Protein AF-0000000070938491 (afdb_homodimer)

Radius of gyration: 26.7 Å; Cα contacts (8 Å, |Δi|>4): 1325; chains: 2; bounding box: 56×104×69 Å

Organism: Ixodes scapularis (NCBI:txid6945)

Secondary structure (DSSP, 8-state):
---HHHHHHHHHHHHHHHHHHHHHHHH-HHHHHHHHHHHHHHHHHHHHHHHHHHHHHHT-PPP--SS-EEEEE-TTSHHHHHHHHHHHHHT-EEEEEESSTTSHHHHHHHHTTPEEEE--TT-HHHHHHHHHHHHHHHTT----EEEE-------B-GGGS-HHHHHHHHIIIIIIHHHHHHHHHHHHHHHT-EEEEE--HHHH-TTSSTTTBHHHHHHHHHHHHHHHHHHHHHGGGT-EEEEEE--S---TTT-HHHHHHHHHHHHHHS-HHHHHHH-HHHHHHHHHHHHHHHHHHS-GGGHHHHHHHHHHHHHHHHH-SS--SEEE--HHHHHHHHHHHHS-HHHHHHHHHHHHS-----------------GGGG-/---HHHHHHHHHHHHHHHHHHHHHHHH-HHHHHHHHHHHHHHHHHHHHHHHHHHHHHHT-PPP--SS-EEEEE-TTSHHHHHHHHHHHHHT-EEEEEESSTTSHHHHHHHHTTPEEEE--TT-HHHHHHHHHHHHHHHTT----EEEE-------S-GGGS-HHHHHHHHIIIIIIHHHHHHHHHHHHHHHT-EEEEE--HHHH-TTSSTTT-HHHHHHHHHHHHHHHHHHHHHGGGT-EEEEEE--S---TTT-HHHHHHHHHHHHHHS-HHHHHHH-HHHHHHHHHHHHHHHHHHS-GGGHHHHHHHHHHHHHHHHH-SS--SEEE--HHHHHHHHHHHHS-HHHHHHHHHHHHS-----------------GGGG-

pLDDT: mean 75.68, std 20.09, range [19.92, 98.62]

Sequence (758 aa):
MEDPGVARDRLLGLIVLTSLSFILMAVTPPLRFLLSLVSNLIFSLIVGFNIAELIDRKYRREVRIKDPTVFITGCDSGLGLHTARRLHEHGFEVYAGCLDPNSDGGAILKDLKVTVVPIDYLDEESIVQAYKTVTTHLGEKALWGIVANAGVTNYGEIEWMSHDELRWIINVNLSGTLRFVKEGIPHLRRSRGRLVIMSGVQGKHSLIFVHWAVAASTAAAGICSLADGVRRELFKWRVNVSTVEPMLYKTRITDPENVKIGVNEVINRMSPILKEEYGQVYLDTFKTIIPKRMQKYMHVNLNDVSKACTGKLTVYALTDPVPKARYRCGSSDLALCTLLELLPMELVDSFFVSLFQPRSKFKTTLSTITAPMSIKDTLMEDPGVARDRLLGLIVLTSLSFILMAVTPPLRFLLSLVSNLIFSLIVGFNIAELIDRKYRREVRIKDPTVFITGCDSGLGLHTARRLHEHGFEVYAGCLDPNSDGGAILKDLKVTVVPIDYLDEESIVQAYKTVTTHLGEKALWGIVANAGVTNYGEIEWMSHDELRWIINVNLSGTLRFVKEGIPHLRRSRGRLVIMSGVQGKHSLIFVHWAVAASTAAAGICSLADGVRRELFKWRVNVSTVEPMLYKTRITDPENVKIGVNEVINRMSPILKEEYGQVYLDTFKTIIPKRMQKYMHVNLNDVSKACTGKLTVYALTDPVPKARYRCGSSDLALCTLLELLPMELVDSFFVSLFQPRSKFKTTLSTITAPMSIKDTL

InterPro domains:
  IPR002347 Short-chain dehydrogenase/reductase SDR [PF00106] (69-257)
  IPR002347 Short-chain dehydrogenase/reductase SDR [PR00081] (69-86)
  IPR002347 Short-chain dehydrogenase/reductase SDR [PR00081] (141-152)
  IPR002347 Short-chain dehydrogenase/reductase SDR [PR00081] (187-203)
  IPR002347 Short-chain dehydrogenase/reductase SDR [PR00081] (237-254)
  IPR036291 NAD(P)-binding domain superfamily [SSF51735] (66-262)

Foldseek 3Di:
DPPPVVVVVVVVVVVVVVVVVVVVLVPPVVNVVVVVVVVVVVVCVVVVVVVVVVVCVVVFDWDDAPAQEEEEEDQLFWLLLLLQVLSVVVPHQYEYEDCDCPHPSNVVCVVVVHHYQYADLLDLVRLLVRVVVSCVVCPPHAHAEYEYDWADFFWADPVLDDPVVLCVRLSGLAVSSVSNVVSCLVRCLVRLHEYEYEAALLQPPCFDLVHTTVSNSVSRVNVLVVQVVVQVVCVVSNYHGAYEHQYLAPTCRLPLVNNLVRLVVSLVPGDPVVCVQQDPVQSVCLSPQSSVVSPVVRPVVCSVVRSVQSSVQVVCQRTGPDHDRYHYPDPVVVVVSVVLVVDDPVVSVVVNCVRRRDPPPRPPPPDPPDDPDDVVVVD/DPPPVVVVVVVVVVVVVVVVVVVVLVPPVVNVVVVVVVVVVVVCVVVVVVVVVVVCVVVFDWDDAPAQEEEEEDQLFWLLLLLQVLSVVVPHQYEYEDCDCPHPSNVVCVVVVHHYQYADLLDLVRLLVRVVVVCVVCPPHAHAEYEYDWADFFWADPVLDDPVVLCVRLSGLAVSSVSNVVSCLVRCLVRLHEYEYEAALLQPPCFDLVHTTVSNSPSRVNVLVVQVVVQVVCVVSNYHGAYEHQYLAPTCRLPLVNNLVRLVVSLVPGDPVVCVQQDPVQSVCLSPQSSVVSPVVRPVVCSVVRSVQSSVQVVCQRTGPDHDRYHYPDPVVVVVSVVLVVDDPVVSVVVNCVRRRDPPPRPPPPDPPDDPDDPVVVD

Solvent-accessible surface area (backbone atoms only — not comparable to full-atom values): 38116 Å² total; per-residue (Å²): 126,82,56,68,58,56,60,48,46,48,49,48,48,31,50,49,33,13,49,49,37,27,50,48,35,68,64,35,56,67,60,31,48,49,40,22,49,50,34,39,45,50,47,10,40,51,51,10,43,50,51,46,48,51,49,47,62,74,67,57,60,66,52,88,64,93,44,50,26,33,43,34,30,32,19,37,44,53,60,29,29,44,26,50,50,43,40,39,74,74,65,34,51,44,36,35,20,11,70,43,56,81,29,73,26,27,48,55,36,46,73,70,71,35,50,69,37,55,33,38,55,83,34,68,66,36,44,53,50,33,53,49,53,52,49,61,72,45,60,89,53,48,46,26,31,38,36,47,47,46,64,64,79,62,44,45,48,73,77,54,50,52,72,66,56,53,48,49,42,38,37,34,36,29,54,14,43,52,51,52,50,46,71,42,45,67,46,24,52,74,46,38,18,30,39,38,36,57,44,32,55,29,16,80,41,43,56,76,67,26,74,32,23,28,64,41,25,12,24,22,9,14,44,48,20,34,45,55,19,49,26,45,63,32,44,87,50,57,27,47,39,28,33,38,22,46,47,77,43,53,31,70,77,48,27,42,67,49,36,38,52,38,33,50,52,35,60,68,67,39,54,70,68,57,47,58,68,58,30,66,66,44,52,52,43,46,58,50,48,51,32,50,50,47,48,64,70,16,54,68,89,30,49,63,50,41,40,46,38,49,20,48,47,52,49,42,57,70,27,40,72,73,58,54,61,66,43,70,48,58,72,69,51,47,50,52,51,50,53,56,67,67,44,54,65,68,58,48,42,50,53,50,35,67,72,66,46,72,82,62,82,66,75,72,77,66,75,80,77,76,71,81,78,66,77,58,70,84,100,125,84,57,69,57,55,59,49,45,49,49,48,48,30,49,50,33,13,49,48,36,26,50,46,34,69,65,35,57,68,58,32,48,49,39,22,49,50,33,39,44,50,47,10,40,50,50,9,43,49,50,46,48,51,51,44,62,73,67,58,58,67,52,87,63,92,42,49,27,33,43,34,28,32,18,38,45,54,61,29,28,45,27,50,50,44,39,40,73,74,64,34,50,45,37,36,20,11,71,44,54,81,29,74,25,26,48,55,37,45,73,70,71,34,50,70,37,55,34,39,55,83,35,70,66,38,43,54,50,33,52,50,52,51,49,62,72,45,62,89,53,47,46,27,31,39,35,48,48,48,66,63,80,62,44,44,48,71,77,55,50,51,71,66,56,54,49,48,42,38,36,34,35,30,53,15,43,52,52,50,49,45,70,43,45,67,46,24,51,73,46,38,18,29,40,37,36,57,42,31,54,27,16,80,41,45,57,78,66,26,74,31,22,30,66,43,26,12,22,22,10,14,44,49,20,35,45,53,19,48,27,46,66,31,44,84,50,55,27,47,39,27,34,38,24,46,48,78,42,53,30,70,76,48,27,43,67,47,35,39,51,37,34,49,51,34,61,68,67,39,53,69,68,57,48,59,69,56,30,66,67,44,52,53,43,46,56,51,48,51,32,49,49,48,48,64,69,17,54,69,88,30,47,64,48,42,42,45,40,50,21,49,46,51,49,43,57,70,26,40,70,73,58,53,61,65,43,71,48,56,71,69,53,47,51,52,52,50,52,56,69,70,43,55,66,69,59,49,43,51,53,48,35,66,72,64,47,74,82,60,82,68,75,71,76,65,76,80,75,78,71,80,76,64,76,59,70,84,98

Structure (mmCIF, N/CA/C/O backbone):
data_AF-0000000070938491-model_v1
#
loop_
_entity.id
_entity.type
_entity.pdbx_description
1 polymer 'Dehydrogenase, putative'
#
loop_
_atom_site.group_PDB
_atom_site.id
_atom_site.type_symbol
_atom_site.label_atom_id
_atom_site.label_alt_id
_atom_site.label_comp_id
_atom_site.label_asym_id
_atom_site.label_entity_id
_atom_site.label_seq_id
_atom_site.pdbx_PDB_ins_code
_atom_site.Cartn_x
_atom_site.Cartn_y
_atom_site.Cartn_z
_atom_site.occupancy
_atom_site.B_iso_or_equiv
_atom_site.auth_seq_id
_atom_site.auth_comp_id
_atom_site.auth_asym_id
_atom_site.auth_atom_id
_atom_site.pdbx_PDB_model_num
ATOM 1 N N . MET A 1 1 ? -10.68 29.312 8.469 1 24.89 1 MET A N 1
ATOM 2 C CA . MET A 1 1 ? -11.594 28.969 7.383 1 24.89 1 MET A CA 1
ATOM 3 C C . MET A 1 1 ? -10.922 29.172 6.027 1 24.89 1 MET A C 1
ATOM 5 O O . MET A 1 1 ? -10.453 30.266 5.711 1 24.89 1 MET A O 1
ATOM 9 N N . GLU A 1 2 ? -10.359 28.172 5.578 1 34.56 2 GLU A N 1
ATOM 10 C CA . GLU A 1 2 ? -9.742 28.328 4.266 1 34.56 2 GLU A CA 1
ATOM 11 C C . GLU A 1 2 ? -10.734 28.906 3.254 1 34.56 2 GLU A C 1
ATOM 13 O O . GLU A 1 2 ? -11.867 28.422 3.15 1 34.56 2 GLU A O 1
ATOM 18 N N . ASP A 1 3 ? -10.617 30.062 2.9 1 34.84 3 ASP A N 1
ATOM 19 C CA . ASP A 1 3 ? -11.555 30.781 2.039 1 34.84 3 ASP A CA 1
ATOM 20 C C . ASP A 1 3 ? -11.828 29.984 0.76 1 34.84 3 ASP A C 1
ATOM 22 O O . ASP A 1 3 ? -10.898 29.609 0.049 1 34.84 3 ASP A O 1
ATOM 26 N N . PRO A 1 4 ? -12.961 29.312 0.688 1 44.81 4 PRO A N 1
ATOM 27 C CA . PRO A 1 4 ? -13.445 28.672 -0.538 1 44.81 4 PRO A CA 1
ATOM 28 C C . PRO A 1 4 ? -12.953 29.375 -1.802 1 44.81 4 PRO A C 1
ATOM 30 O O . PRO A 1 4 ? -12.859 28.75 -2.863 1 44.81 4 PRO A O 1
ATOM 33 N N . GLY A 1 5 ? -12.664 30.578 -1.603 1 42.5 5 GLY A N 1
ATOM 34 C CA . GLY A 1 5 ? -12.25 31.406 -2.717 1 42.5 5 GLY A CA 1
ATOM 35 C C . GLY A 1 5 ? -10.891 31.031 -3.277 1 42.5 5 GLY A C 1
ATOM 36 O O . GLY A 1 5 ? -10.695 31.016 -4.496 1 42.5 5 GLY A O 1
ATOM 37 N N . VAL A 1 6 ? -10.07 30.672 -2.371 1 48.69 6 VAL A N 1
ATOM 38 C CA . VAL A 1 6 ? -8.703 30.453 -2.818 1 48.69 6 VAL A CA 1
ATOM 39 C C . VAL A 1 6 ? -8.617 29.141 -3.604 1 48.69 6 VAL A C 1
ATOM 41 O O . VAL A 1 6 ? -7.953 29.078 -4.637 1 48.69 6 VAL A O 1
ATOM 44 N N . ALA A 1 7 ? -9.352 28.188 -3.08 1 49.03 7 ALA A N 1
ATOM 45 C CA . ALA A 1 7 ? -9.414 26.953 -3.838 1 49.03 7 ALA A CA 1
ATOM 46 C C . ALA A 1 7 ? -10.047 27.172 -5.207 1 49.03 7 ALA A C 1
ATOM 48 O O . ALA A 1 7 ? -9.578 26.625 -6.211 1 49.03 7 ALA A O 1
ATOM 49 N N . ARG A 1 8 ? -11.125 27.984 -5.152 1 49.41 8 ARG A N 1
ATOM 50 C CA . ARG A 1 8 ? -11.781 28.328 -6.41 1 49.41 8 ARG A CA 1
ATOM 51 C C . ARG A 1 8 ? -10.828 29.078 -7.336 1 49.41 8 ARG A C 1
ATOM 53 O O . ARG A 1 8 ? -10.781 28.797 -8.539 1 49.41 8 ARG A O 1
ATOM 60 N N . ASP A 1 9 ? -10.086 29.906 -6.742 1 52.28 9 ASP A N 1
ATOM 61 C CA . ASP A 1 9 ? -9.148 30.688 -7.555 1 52.28 9 ASP A CA 1
ATOM 62 C C . ASP A 1 9 ? -8.039 29.797 -8.109 1 52.28 9 ASP A C 1
ATOM 64 O O . ASP A 1 9 ? -7.617 29.969 -9.258 1 52.28 9 ASP A O 1
ATOM 68 N N . ARG A 1 10 ? -7.668 28.875 -7.387 1 54.34 10 ARG A N 1
ATOM 69 C CA . ARG A 1 10 ? -6.652 27.953 -7.867 1 54.34 10 ARG A CA 1
ATOM 70 C C . ARG A 1 10 ? -7.191 27.078 -8.992 1 54.34 10 ARG A C 1
ATOM 72 O O . ARG A 1 10 ? -6.5 26.844 -9.984 1 54.34 10 ARG A O 1
ATOM 79 N N . LEU A 1 11 ? -8.359 26.719 -8.688 1 52.44 11 LEU A N 1
ATOM 80 C CA . LEU A 1 11 ? -8.992 25.922 -9.734 1 52.44 11 LEU A CA 1
ATOM 81 C C . LEU A 1 11 ? -9.172 26.75 -11.008 1 52.44 11 LEU A C 1
ATOM 83 O O . LEU A 1 11 ? -8.93 26.25 -12.109 1 52.44 11 LEU A O 1
ATOM 87 N N . LEU A 1 12 ? -9.633 28 -10.75 1 54.03 12 LEU A N 1
ATOM 88 C CA . LEU A 1 12 ? -9.805 28.891 -11.891 1 54.03 12 LEU A CA 1
ATOM 89 C C . LEU A 1 12 ? -8.469 29.172 -12.57 1 54.03 12 LEU A C 1
ATOM 91 O O . LEU A 1 12 ? -8.391 29.203 -13.797 1 54.03 12 LEU A O 1
ATOM 95 N N . GLY A 1 13 ? -7.523 29.359 -11.742 1 54.12 13 GLY A N 1
ATOM 96 C CA . GLY A 1 13 ? -6.199 29.547 -12.305 1 54.12 13 GLY A CA 1
ATOM 97 C C . GLY A 1 13 ? -5.707 28.328 -13.07 1 54.12 13 GLY A C 1
ATOM 98 O O . GLY A 1 13 ? -5.137 28.453 -14.156 1 54.12 13 GLY A O 1
ATOM 99 N N . LEU A 1 14 ? -6.066 27.266 -12.555 1 56.78 14 LEU A N 1
ATOM 100 C CA . LEU A 1 14 ? -5.699 26.031 -13.227 1 56.78 14 LEU A CA 1
ATOM 101 C C . LEU A 1 14 ? -6.434 25.891 -14.555 1 56.78 14 LEU A C 1
ATOM 103 O O . LEU A 1 14 ? -5.84 25.484 -15.555 1 56.78 14 LEU A O 1
ATOM 107 N N . ILE A 1 15 ? -7.652 26.25 -14.469 1 55.62 15 ILE A N 1
ATOM 108 C CA . ILE A 1 15 ? -8.453 26.172 -15.68 1 55.62 15 ILE A CA 1
ATOM 109 C C . ILE A 1 15 ? -7.906 27.156 -16.719 1 55.62 15 ILE A C 1
ATOM 111 O O . ILE A 1 15 ? -7.781 26.812 -17.906 1 55.62 15 ILE A O 1
ATOM 115 N N . VAL A 1 16 ? -7.574 28.281 -16.266 1 55.81 16 VAL A N 1
ATOM 116 C CA . VAL A 1 16 ? -7.074 29.312 -17.188 1 55.81 16 VAL A CA 1
ATOM 117 C C . VAL A 1 16 ? -5.727 28.875 -17.766 1 55.81 16 VAL A C 1
ATOM 119 O O . VAL A 1 16 ? -5.5 28.953 -18.969 1 55.81 16 VAL A O 1
ATOM 122 N N . LEU A 1 17 ? -4.988 28.406 -16.953 1 56.56 17 LEU A N 1
ATOM 123 C CA . LEU A 1 17 ? -3.662 28.016 -17.422 1 56.56 17 LEU A CA 1
ATOM 124 C C . LEU A 1 17 ? -3.752 26.812 -18.344 1 56.56 17 LEU A C 1
ATOM 126 O O . LEU A 1 17 ? -3.027 26.719 -19.328 1 56.56 17 LEU A O 1
ATOM 130 N N . THR A 1 18 ? -4.609 26 -17.969 1 56.28 18 THR A N 1
ATOM 131 C CA . THR A 1 18 ? -4.809 24.844 -18.844 1 56.28 18 THR A CA 1
ATOM 132 C C . THR A 1 18 ? -5.367 25.281 -20.188 1 56.28 18 THR A C 1
ATOM 134 O O . THR A 1 18 ? -4.969 24.75 -21.234 1 56.28 18 THR A O 1
ATOM 137 N N . SER A 1 19 ? -6.27 26.125 -20.062 1 55.09 19 SER A N 1
ATOM 138 C CA . SER A 1 19 ? -6.84 26.625 -21.312 1 55.09 19 SER A CA 1
ATOM 139 C C . SER A 1 19 ? -5.789 27.328 -22.156 1 55.09 19 SER A C 1
ATOM 141 O O . SER A 1 19 ? -5.73 27.141 -23.375 1 55.09 19 SER A O 1
ATOM 143 N N . LEU A 1 20 ? -5.027 28.047 -21.531 1 55.59 20 LEU A N 1
ATOM 144 C CA . LEU A 1 20 ? -3.975 28.75 -22.266 1 55.59 20 LEU A CA 1
ATOM 145 C C . LEU A 1 20 ? -2.977 27.766 -22.859 1 55.59 20 LEU A C 1
ATOM 147 O O . LEU A 1 20 ? -2.539 27.938 -24 1 55.59 20 LEU A O 1
ATOM 151 N N . SER A 1 21 ? -2.617 26.922 -22.094 1 57.38 21 SER A N 1
ATOM 152 C CA . SER A 1 21 ? -1.689 25.922 -22.594 1 57.38 21 SER A CA 1
ATOM 153 C C . SER A 1 21 ? -2.293 25.156 -23.766 1 57.38 21 SER A C 1
ATOM 155 O O . SER A 1 21 ? -1.597 24.844 -24.734 1 57.38 21 SER A O 1
ATOM 157 N N . PHE A 1 22 ? -3.537 24.891 -23.625 1 56 22 PHE A N 1
ATOM 158 C CA . PHE A 1 22 ? -4.219 24.188 -24.719 1 56 22 PHE A CA 1
ATOM 159 C C . PHE A 1 22 ? -4.223 25.047 -25.984 1 56 22 PHE A C 1
ATOM 161 O O . PHE A 1 22 ? -3.961 24.531 -27.062 1 56 22 PHE A O 1
ATOM 168 N N . ILE A 1 23 ? -4.562 26.188 -25.766 1 51.56 23 ILE A N 1
ATOM 169 C CA . ILE A 1 23 ? -4.59 27.094 -26.906 1 51.56 23 ILE A CA 1
ATOM 170 C C . ILE A 1 23 ? -3.197 27.203 -27.516 1 51.56 23 ILE A C 1
ATOM 172 O O . ILE A 1 23 ? -3.045 27.172 -28.734 1 51.56 23 ILE A O 1
ATOM 176 N N . LEU A 1 24 ? -2.258 27.281 -26.688 1 53.53 24 LEU A N 1
ATOM 177 C CA . LEU A 1 24 ? -0.891 27.375 -27.188 1 53.53 24 LEU A CA 1
ATOM 178 C C . LEU A 1 24 ? -0.498 26.125 -27.953 1 53.53 24 LEU A C 1
ATOM 180 O O . LEU A 1 24 ? 0.135 26.203 -29 1 53.53 24 LEU A O 1
ATOM 184 N N . MET A 1 25 ? -0.847 25.094 -27.406 1 56.53 25 MET A N 1
ATOM 185 C CA . MET A 1 25 ? -0.521 23.844 -28.062 1 56.53 25 MET A CA 1
ATOM 186 C C . MET A 1 25 ? -1.304 23.703 -29.375 1 56.53 25 MET A C 1
ATOM 188 O O . MET A 1 25 ? -0.808 23.125 -30.344 1 56.53 25 MET A O 1
ATOM 192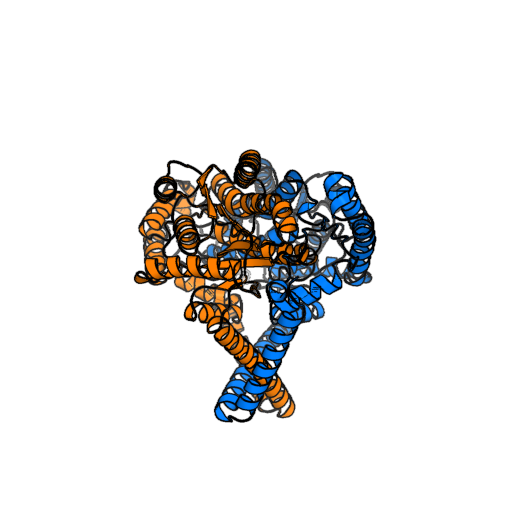 N N . ALA A 1 26 ? -2.477 24.172 -29.25 1 51.66 26 ALA A N 1
ATOM 193 C CA . ALA A 1 26 ? -3.299 24.125 -30.453 1 51.66 26 ALA A CA 1
ATOM 194 C C . ALA A 1 26 ? -2.738 25.047 -31.531 1 51.66 26 ALA A C 1
ATOM 196 O O . ALA A 1 26 ? -2.926 24.812 -32.719 1 51.66 26 ALA A O 1
ATOM 197 N N . VAL A 1 27 ? -2.111 26.031 -30.984 1 51.44 27 VAL A N 1
ATOM 198 C CA . VAL A 1 27 ? -1.657 27.016 -31.969 1 51.44 27 VAL A CA 1
ATOM 199 C C . VAL A 1 27 ? -0.232 26.688 -32.406 1 51.44 27 VAL A C 1
ATOM 201 O O . VAL A 1 27 ? 0.192 27.078 -33.5 1 51.44 27 VAL A O 1
ATOM 204 N N . THR A 1 28 ? 0.441 26.016 -31.469 1 51.22 28 THR A N 1
ATOM 205 C CA . THR A 1 28 ? 1.787 25.703 -31.922 1 51.22 28 THR A CA 1
ATOM 206 C C . THR A 1 28 ? 1.815 24.344 -32.625 1 51.22 28 THR A C 1
ATOM 208 O O . THR A 1 28 ? 1.561 23.312 -32 1 51.22 28 THR A O 1
ATOM 211 N N . PRO A 1 29 ? 1.86 24.359 -33.906 1 52.41 29 PRO A N 1
ATOM 212 C CA . PRO A 1 29 ? 1.712 23.156 -34.75 1 52.41 29 PRO A CA 1
ATOM 213 C C . PRO A 1 29 ? 2.717 22.062 -34.375 1 52.41 29 PRO A C 1
ATOM 215 O O . PRO A 1 29 ? 2.35 20.891 -34.281 1 52.41 29 PRO A O 1
ATOM 218 N N . PRO A 1 30 ? 3.965 22.438 -34.156 1 49.97 30 PRO A N 1
ATOM 219 C CA . PRO A 1 30 ? 4.875 21.312 -33.969 1 49.97 30 PRO A CA 1
ATOM 220 C C . PRO A 1 30 ? 4.645 20.562 -32.656 1 49.97 30 PRO A C 1
ATOM 222 O O . PRO A 1 30 ? 4.691 19.344 -32.625 1 49.97 30 PRO A O 1
ATOM 225 N N . LEU A 1 31 ? 4.367 21.328 -31.703 1 56.41 31 LEU A N 1
ATOM 226 C CA . LEU A 1 31 ? 4.168 20.672 -30.406 1 56.41 31 LEU A CA 1
ATOM 227 C C . LEU A 1 31 ? 2.854 19.891 -30.391 1 56.41 31 LEU A C 1
ATOM 229 O O . LEU A 1 31 ? 2.775 18.812 -29.812 1 56.41 31 LEU A O 1
ATOM 233 N N . ARG A 1 32 ? 1.956 20.547 -31.109 1 54.59 32 ARG A N 1
ATOM 234 C CA . ARG A 1 32 ? 0.671 19.875 -31.234 1 54.59 32 ARG A CA 1
ATOM 235 C C . ARG A 1 32 ? 0.814 18.562 -32 1 54.59 32 ARG A C 1
ATOM 237 O O . ARG A 1 32 ? 0.209 17.547 -31.641 1 54.59 32 ARG A O 1
ATOM 244 N N . PHE A 1 33 ? 1.568 18.75 -33.062 1 55.47 33 PHE A N 1
ATOM 245 C CA . PHE A 1 33 ? 1.789 17.562 -33.875 1 55.47 33 PHE A CA 1
ATOM 246 C C . PHE A 1 33 ? 2.492 16.469 -33.062 1 55.47 33 PHE A C 1
ATOM 248 O O . PHE A 1 33 ? 2.104 15.305 -33.094 1 55.47 33 PHE A O 1
ATOM 255 N N . LEU A 1 34 ? 3.443 16.891 -32.312 1 57.38 34 LEU A N 1
ATOM 256 C CA . LEU A 1 34 ? 4.207 15.93 -31.531 1 57.38 34 LEU A CA 1
ATOM 257 C C . LEU A 1 34 ? 3.338 15.305 -30.453 1 57.38 34 LEU A C 1
ATOM 259 O O . LEU A 1 34 ? 3.396 14.094 -30.219 1 57.38 34 LEU A O 1
ATOM 263 N N . LEU A 1 35 ? 2.58 16.188 -29.906 1 60 35 LEU A N 1
ATOM 264 C CA . LEU A 1 35 ? 1.714 15.688 -28.844 1 60 35 LEU A CA 1
ATOM 265 C C . LEU A 1 35 ? 0.646 14.758 -29.406 1 60 35 LEU A C 1
ATOM 267 O O . LEU A 1 35 ? 0.309 13.742 -28.797 1 60 35 LEU A O 1
ATOM 271 N N . SER A 1 36 ? 0.177 15.227 -30.547 1 59.94 36 SER A N 1
ATOM 272 C CA . SER A 1 36 ? -0.823 14.391 -31.203 1 59.94 36 SER A CA 1
ATOM 273 C C . SER A 1 36 ? -0.233 13.039 -31.609 1 59.94 36 SER A C 1
ATOM 275 O O . SER A 1 36 ? -0.883 12 -31.469 1 59.94 36 SER A O 1
ATOM 277 N N . LEU A 1 37 ? 0.946 13.133 -32.094 1 58.69 37 LEU A N 1
ATOM 278 C CA . LEU A 1 37 ? 1.6 11.891 -32.5 1 58.69 37 LEU A CA 1
ATOM 279 C C . LEU A 1 37 ? 1.826 10.977 -31.297 1 58.69 37 LEU A C 1
ATOM 281 O O . LEU A 1 37 ? 1.569 9.773 -31.375 1 58.69 37 LEU A O 1
ATOM 285 N N . VAL A 1 38 ? 2.326 11.602 -30.234 1 60.69 38 VAL A N 1
ATOM 286 C CA . VAL A 1 38 ? 2.623 10.82 -29.047 1 60.69 38 VAL A CA 1
ATOM 287 C C . VAL A 1 38 ? 1.33 10.266 -28.453 1 60.69 38 VAL A C 1
ATOM 289 O O . VAL A 1 38 ? 1.274 9.102 -28.047 1 60.69 38 VAL A O 1
ATOM 292 N N . SER A 1 39 ? 0.396 11.125 -28.516 1 60.06 39 SER A N 1
ATOM 293 C CA . SER A 1 39 ? -0.881 10.688 -27.969 1 60.06 39 SER A CA 1
ATOM 294 C C . SER A 1 39 ? -1.495 9.578 -28.812 1 60.06 39 SER A C 1
ATOM 296 O O . SER A 1 39 ? -2.057 8.617 -28.281 1 60.06 39 SER A O 1
ATOM 298 N N . ASN A 1 40 ? -1.404 9.734 -30.078 1 58.69 40 ASN A N 1
ATOM 299 C CA . ASN A 1 40 ? -1.914 8.688 -30.953 1 58.69 40 ASN A CA 1
ATOM 300 C C . ASN A 1 40 ? -1.141 7.383 -30.781 1 58.69 40 ASN A C 1
ATOM 302 O O . ASN A 1 40 ? -1.722 6.297 -30.844 1 58.69 40 ASN A O 1
ATOM 306 N N . LEU A 1 41 ? 0.088 7.605 -30.547 1 57.81 41 LEU A N 1
ATOM 307 C CA . LEU A 1 41 ? 0.914 6.422 -30.344 1 57.81 41 LEU A CA 1
ATOM 308 C C . LEU A 1 41 ? 0.538 5.723 -29.031 1 57.81 41 LEU A C 1
ATOM 310 O O . LEU A 1 41 ? 0.401 4.496 -29 1 57.81 41 LEU A O 1
ATOM 314 N N . ILE A 1 42 ? 0.391 6.559 -28.062 1 59.16 42 ILE A N 1
ATOM 315 C CA . ILE A 1 42 ? 0.027 5.996 -26.766 1 59.16 42 ILE A CA 1
ATOM 316 C C . ILE A 1 42 ? -1.34 5.32 -26.875 1 59.16 42 ILE A C 1
ATOM 318 O O . ILE A 1 42 ? -1.526 4.211 -26.375 1 59.16 42 ILE A O 1
ATOM 322 N N . PHE A 1 43 ? -2.172 6 -27.484 1 57.25 43 PHE A N 1
ATOM 323 C CA . PHE A 1 43 ? -3.51 5.441 -27.641 1 57.25 43 PHE A CA 1
ATOM 324 C C . PHE A 1 43 ? -3.467 4.156 -28.453 1 57.25 43 PHE A C 1
ATOM 326 O O . PHE A 1 43 ? -4.148 3.182 -28.125 1 57.25 43 PHE A O 1
ATOM 333 N N . SER A 1 44 ? -2.752 4.262 -29.516 1 58.75 44 SER A N 1
ATOM 334 C CA . SER A 1 44 ? -2.621 3.064 -30.328 1 58.75 44 SER A CA 1
ATOM 335 C C . SER A 1 44 ? -2.016 1.91 -29.547 1 58.75 44 SER A C 1
ATOM 337 O O . SER A 1 44 ? -2.408 0.754 -29.719 1 58.75 44 SER A O 1
ATOM 339 N N . LEU A 1 45 ? -1.123 2.242 -28.656 1 57.19 45 LEU A N 1
ATOM 340 C CA . LEU A 1 45 ? -0.505 1.222 -27.812 1 57.19 45 LEU A CA 1
ATOM 341 C C . LEU A 1 45 ? -1.518 0.637 -26.844 1 57.19 45 LEU A C 1
ATOM 343 O O . LEU A 1 45 ? -1.562 -0.579 -26.641 1 57.19 45 LEU A O 1
ATOM 347 N N . ILE A 1 46 ? -2.258 1.519 -26.391 1 56.44 46 ILE A N 1
ATOM 348 C CA . ILE A 1 46 ? -3.266 1.07 -25.438 1 56.44 46 ILE A CA 1
ATOM 349 C C . ILE A 1 46 ? -4.293 0.191 -26.141 1 56.44 46 ILE A C 1
ATOM 351 O O . ILE A 1 46 ? -4.641 -0.887 -25.656 1 56.44 46 ILE A O 1
ATOM 355 N N . VAL A 1 47 ? -4.754 0.681 -27.234 1 55.38 47 VAL A N 1
ATOM 356 C CA . VAL A 1 47 ? -5.75 -0.069 -27.984 1 55.38 47 VAL A CA 1
ATOM 357 C C . VAL A 1 47 ? -5.152 -1.392 -28.469 1 55.38 47 VAL A C 1
ATOM 359 O O . VAL A 1 47 ? -5.801 -2.438 -28.375 1 55.38 47 VAL A O 1
ATOM 362 N N . GLY A 1 48 ? -3.996 -1.34 -29 1 55 48 GLY A N 1
ATOM 363 C CA . GLY A 1 48 ? -3.336 -2.559 -29.438 1 55 48 GLY A CA 1
ATOM 364 C C . GLY A 1 48 ? -3.168 -3.582 -28.328 1 55 48 GLY A C 1
ATOM 365 O O . GLY A 1 48 ? -3.404 -4.773 -28.547 1 55 48 GLY A O 1
ATOM 366 N N . PHE A 1 49 ? -2.785 -3.088 -27.188 1 57.84 49 PHE A N 1
ATOM 367 C CA . PHE A 1 49 ? -2.609 -3.979 -26.047 1 57.84 49 PHE A CA 1
ATOM 368 C C . PHE A 1 49 ? -3.936 -4.609 -25.641 1 57.84 49 PHE A C 1
ATOM 370 O O . PHE A 1 49 ? -3.996 -5.805 -25.344 1 57.84 49 PHE A O 1
ATOM 377 N N . ASN A 1 50 ? -4.895 -3.791 -25.656 1 54.69 50 ASN A N 1
ATOM 378 C CA . ASN A 1 50 ? -6.199 -4.305 -25.266 1 54.69 50 ASN A CA 1
ATOM 379 C C . ASN A 1 50 ? -6.75 -5.297 -26.281 1 54.69 50 ASN A C 1
ATOM 381 O O . ASN A 1 50 ? -7.348 -6.309 -25.922 1 54.69 50 ASN A O 1
ATOM 385 N N . ILE A 1 51 ? -6.582 -4.945 -27.5 1 57.06 51 ILE A N 1
ATOM 386 C CA . ILE A 1 51 ? -7.023 -5.871 -28.547 1 57.06 51 ILE A CA 1
ATOM 387 C C . ILE A 1 51 ? -6.238 -7.176 -28.438 1 57.06 51 ILE A C 1
ATOM 389 O O . ILE A 1 51 ? -6.809 -8.266 -28.562 1 57.06 51 ILE A O 1
ATOM 393 N N . ALA A 1 52 ? -4.988 -7.094 -28.219 1 58.75 52 ALA A N 1
ATOM 394 C CA . ALA A 1 52 ? -4.16 -8.289 -28.047 1 58.75 52 ALA A CA 1
ATOM 395 C C . ALA A 1 52 ? -4.641 -9.117 -26.859 1 58.75 52 ALA A C 1
ATOM 397 O O . ALA A 1 52 ? -4.676 -10.352 -26.938 1 58.75 52 ALA A O 1
ATOM 398 N N . GLU A 1 53 ? -4.965 -8.43 -25.906 1 59.84 53 GLU A N 1
ATOM 399 C CA . GLU A 1 53 ? -5.488 -9.109 -24.734 1 59.84 53 GLU A CA 1
ATOM 400 C C . GLU A 1 53 ? -6.801 -9.82 -25.031 1 59.84 53 GLU A C 1
ATOM 402 O O . GLU A 1 53 ? -7.039 -10.938 -24.562 1 59.84 53 GLU A O 1
ATOM 407 N N . LEU A 1 54 ? -7.602 -9.086 -25.719 1 58.25 54 LEU A N 1
ATOM 408 C CA . LEU A 1 54 ? -8.891 -9.656 -26.094 1 58.25 54 LEU A CA 1
ATOM 409 C C . LEU A 1 54 ? -8.711 -10.891 -26.969 1 58.25 54 LEU A C 1
ATOM 411 O O . LEU A 1 54 ? -9.414 -11.891 -26.797 1 58.25 54 LEU A O 1
ATOM 415 N N . ILE A 1 55 ? -7.848 -10.805 -27.844 1 58.69 55 ILE A N 1
ATOM 416 C CA . ILE A 1 55 ? -7.582 -11.93 -28.734 1 58.69 55 ILE A CA 1
ATOM 417 C C . ILE A 1 55 ? -7.004 -13.094 -27.938 1 58.69 55 ILE A C 1
ATOM 419 O O . ILE A 1 55 ? -7.375 -14.25 -28.156 1 58.69 55 ILE A O 1
ATOM 423 N N . ASP A 1 56 ? -6.121 -12.766 -27.062 1 60.34 56 ASP A N 1
ATOM 424 C CA . ASP A 1 56 ? -5.52 -13.789 -26.219 1 60.34 56 ASP A CA 1
ATOM 425 C C . ASP A 1 56 ? -6.578 -14.492 -25.359 1 60.34 56 ASP A C 1
ATOM 427 O O . ASP A 1 56 ? -6.512 -15.711 -25.156 1 60.34 56 ASP A O 1
ATOM 431 N N . ARG A 1 57 ? -7.449 -13.719 -24.953 1 60.72 57 ARG A N 1
ATOM 432 C CA . ARG A 1 57 ? -8.516 -14.281 -24.125 1 60.72 57 ARG A CA 1
ATOM 433 C C . ARG A 1 57 ? -9.398 -15.219 -24.938 1 60.72 57 ARG A C 1
ATOM 435 O O . ARG A 1 57 ? -9.844 -16.25 -24.438 1 60.72 57 ARG A O 1
ATOM 442 N N . LYS A 1 58 ? -9.703 -14.766 -26.156 1 58.41 58 LYS A N 1
ATOM 443 C CA . LYS A 1 58 ? -10.594 -15.562 -27 1 58.41 58 LYS A CA 1
ATOM 444 C C . LYS A 1 58 ? -9.914 -16.844 -27.453 1 58.41 58 LYS A C 1
ATOM 446 O O . LYS A 1 58 ? -10.555 -17.906 -27.516 1 58.41 58 LYS A O 1
ATOM 451 N N . TYR A 1 59 ? -8.68 -16.797 -27.75 1 60.44 59 TYR A N 1
ATOM 452 C CA . TYR A 1 59 ? -7.977 -17.969 -28.25 1 60.44 59 TYR A CA 1
ATOM 453 C C . TYR A 1 59 ? -7.055 -18.547 -27.172 1 60.44 59 TYR A C 1
ATOM 455 O O . TYR A 1 59 ? -5.984 -19.078 -27.484 1 60.44 59 TYR A O 1
ATOM 463 N N . ARG A 1 60 ? -7.551 -18.453 -26 1 65.12 60 ARG A N 1
ATOM 464 C CA . ARG A 1 60 ? -6.762 -18.812 -24.828 1 65.12 60 ARG A CA 1
ATOM 465 C C . ARG A 1 60 ? -6.527 -20.312 -24.766 1 65.12 60 ARG A C 1
ATOM 467 O O . ARG A 1 60 ? -7.461 -21.094 -24.922 1 65.12 60 ARG A O 1
ATOM 474 N N . ARG A 1 61 ? -5.316 -20.672 -24.891 1 71.56 61 ARG A N 1
ATOM 475 C CA . ARG A 1 61 ? -4.953 -22.047 -24.578 1 71.56 61 ARG A CA 1
ATOM 476 C C . ARG A 1 61 ? -4.328 -22.172 -23.203 1 71.56 61 ARG A C 1
ATOM 478 O O . ARG A 1 61 ? -3.465 -21.359 -22.828 1 71.56 61 ARG A O 1
ATOM 485 N N . GLU A 1 62 ? -4.93 -22.969 -22.359 1 82.5 62 GLU A N 1
ATOM 486 C CA . GLU A 1 62 ? -4.441 -23.156 -21 1 82.5 62 GLU A CA 1
ATOM 487 C C . GLU A 1 62 ? -3.133 -23.938 -20.984 1 82.5 62 GLU A C 1
ATOM 489 O O . GLU A 1 62 ? -2.887 -24.766 -21.875 1 82.5 62 GLU A O 1
ATOM 494 N N . VAL A 1 63 ? -2.277 -23.562 -20.109 1 84.81 63 VAL A N 1
ATOM 495 C CA . VAL A 1 63 ? -1.029 -24.297 -19.938 1 84.81 63 VAL A CA 1
ATOM 496 C C . VAL A 1 63 ? -1.326 -25.703 -19.438 1 84.81 63 VAL A C 1
ATOM 498 O O . VAL A 1 63 ? -2.277 -25.906 -18.672 1 84.81 63 VAL A O 1
ATOM 501 N N . ARG A 1 64 ? -0.577 -26.625 -19.953 1 84.75 64 ARG A N 1
ATOM 502 C CA . ARG A 1 64 ? -0.688 -27.984 -19.453 1 84.75 64 ARG A CA 1
ATOM 503 C C . ARG A 1 64 ? 0.028 -28.141 -18.109 1 84.75 64 ARG A C 1
ATOM 505 O O . ARG A 1 64 ? 1.247 -27.984 -18.031 1 84.75 64 ARG A O 1
ATOM 512 N N . ILE A 1 65 ? -0.691 -28.406 -17.094 1 89.88 65 ILE A N 1
ATOM 513 C CA . ILE A 1 65 ? -0.15 -28.516 -15.75 1 89.88 65 ILE A CA 1
ATOM 514 C C . ILE A 1 65 ? 0.002 -29.984 -15.375 1 89.88 65 ILE A C 1
ATOM 516 O O . ILE A 1 65 ? -0.958 -30.766 -15.453 1 89.88 65 ILE A O 1
ATOM 520 N N . LYS A 1 66 ? 1.198 -30.375 -15.016 1 87.25 66 LYS A N 1
ATOM 521 C CA . LYS A 1 66 ? 1.443 -31.75 -14.617 1 87.25 66 LYS A CA 1
ATOM 522 C C . LYS A 1 66 ? 0.612 -32.125 -13.391 1 87.25 66 LYS A C 1
ATOM 524 O O . LYS A 1 66 ? -0.14 -33.094 -13.422 1 87.25 66 LYS A O 1
ATOM 529 N N . ASP A 1 67 ? 0.805 -31.312 -12.352 1 90.5 67 ASP A N 1
ATOM 530 C CA . ASP A 1 67 ? 0.05 -31.484 -11.117 1 90.5 67 ASP A CA 1
ATOM 531 C C . ASP A 1 67 ? -0.792 -30.25 -10.812 1 90.5 67 ASP A C 1
ATOM 533 O O . ASP A 1 67 ? -0.301 -29.281 -10.219 1 90.5 67 ASP A O 1
ATOM 537 N N . PRO A 1 68 ? -2.014 -30.297 -11.234 1 94.44 68 PRO A N 1
ATOM 538 C CA . PRO A 1 68 ? -2.859 -29.125 -11 1 94.44 68 PRO A CA 1
ATOM 539 C C . PRO A 1 68 ? -3.328 -29 -9.555 1 94.44 68 PRO A C 1
ATOM 541 O O . PRO A 1 68 ? -4.516 -29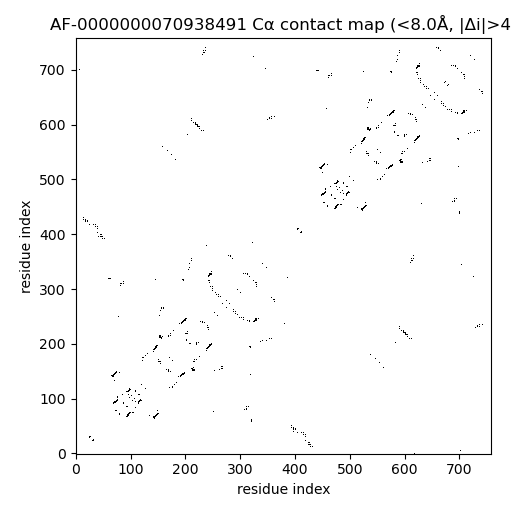.188 -9.273 1 94.44 68 PRO A O 1
ATOM 544 N N . THR A 1 69 ? -2.439 -28.719 -8.672 1 97.75 69 THR A N 1
ATOM 545 C CA . THR A 1 69 ? -2.68 -28.594 -7.238 1 97.75 69 THR A CA 1
ATOM 546 C C . THR A 1 69 ? -2.637 -27.125 -6.816 1 97.75 69 THR A C 1
ATOM 548 O O . THR A 1 69 ? -1.773 -26.359 -7.262 1 97.75 69 THR A O 1
ATOM 551 N N . VAL A 1 70 ? -3.645 -26.734 -6.023 1 98.31 70 VAL A N 1
ATOM 552 C CA . VAL A 1 70 ? -3.713 -25.344 -5.602 1 98.31 70 VAL A CA 1
ATOM 553 C C . VAL A 1 70 ? -4.027 -25.266 -4.109 1 98.31 70 VAL A C 1
ATOM 555 O O . VAL A 1 70 ? -4.867 -26.016 -3.607 1 98.31 70 VAL A O 1
ATOM 558 N N . PHE A 1 71 ? -3.316 -24.453 -3.357 1 98.62 71 PHE A N 1
ATOM 559 C CA . PHE A 1 71 ? -3.598 -24.125 -1.965 1 98.62 71 PHE A CA 1
ATOM 560 C C . PHE A 1 71 ? -4.16 -22.719 -1.844 1 98.62 71 PHE A C 1
ATOM 562 O O . PHE A 1 71 ? -3.469 -21.734 -2.127 1 98.62 71 PHE A O 1
ATOM 569 N N . ILE A 1 72 ? -5.422 -22.594 -1.48 1 98.25 72 ILE A N 1
ATOM 570 C CA . ILE A 1 72 ? -6.102 -21.312 -1.373 1 98.25 72 ILE A CA 1
ATOM 571 C C . ILE A 1 72 ? -6.543 -21.078 0.07 1 98.25 72 ILE A C 1
ATOM 573 O O . ILE A 1 72 ? -6.988 -22.016 0.745 1 98.25 72 ILE A O 1
ATOM 577 N N . THR A 1 73 ? -6.438 -19.844 0.551 1 97.75 73 THR A N 1
ATOM 578 C CA . THR A 1 73 ? -6.836 -19.531 1.918 1 97.75 73 THR A CA 1
ATOM 579 C C . THR A 1 73 ? -8.078 -18.641 1.926 1 97.75 73 THR A C 1
ATOM 581 O O . THR A 1 73 ? -8.453 -18.078 0.894 1 97.75 73 THR A O 1
ATOM 584 N N . GLY A 1 74 ? -8.703 -18.531 3.141 1 94.44 74 GLY A N 1
ATOM 585 C CA . GLY A 1 74 ? -9.883 -17.703 3.301 1 94.44 74 GLY A CA 1
ATOM 586 C C . GLY A 1 74 ? -11.133 -18.328 2.711 1 94.44 74 GLY A C 1
ATOM 587 O O . GLY A 1 74 ? -11.953 -17.625 2.105 1 94.44 74 GLY A O 1
ATOM 588 N N . CYS A 1 75 ? -11.281 -19.547 2.844 1 94.62 75 CYS A N 1
ATOM 589 C CA . CYS A 1 75 ? -12.375 -20.25 2.17 1 94.62 75 CYS A CA 1
ATOM 590 C C . CYS A 1 75 ? -13.555 -20.453 3.113 1 94.62 75 CYS A C 1
ATOM 592 O O . CYS A 1 75 ? -14.453 -21.25 2.82 1 94.62 75 CYS A O 1
ATOM 594 N N . ASP A 1 76 ? -13.555 -19.766 4.227 1 91 76 ASP A N 1
ATOM 595 C CA . ASP A 1 76 ? -14.633 -19.891 5.199 1 91 76 ASP A CA 1
ATOM 596 C C . ASP A 1 76 ? -15.961 -19.391 4.617 1 91 76 ASP A C 1
ATOM 598 O O . ASP A 1 76 ? -17.031 -19.859 5.02 1 91 76 ASP A O 1
ATOM 602 N N . SER A 1 77 ? -15.852 -18.406 3.803 1 83.88 77 SER A N 1
ATOM 603 C CA . SER A 1 77 ? -17.031 -17.797 3.184 1 83.88 77 SER A CA 1
ATOM 604 C C . SER A 1 77 ? -16.641 -16.922 2.004 1 83.88 77 SER A C 1
ATOM 606 O O . SER A 1 77 ? -15.484 -16.906 1.577 1 83.88 77 SER A O 1
ATOM 608 N N . GLY A 1 78 ? -17.609 -16.453 1.337 1 80.06 78 GLY A N 1
ATOM 609 C CA . GLY A 1 78 ? -17.438 -15.344 0.418 1 80.06 78 GLY A CA 1
ATOM 610 C C . GLY A 1 78 ? -16.688 -15.727 -0.848 1 80.06 78 GLY A C 1
ATOM 611 O O . GLY A 1 78 ? -17 -16.734 -1.475 1 80.06 78 GLY A O 1
ATOM 612 N N . LEU A 1 79 ? -15.773 -14.891 -1.149 1 81.31 79 LEU A N 1
ATOM 613 C CA . LEU A 1 79 ? -15.031 -15 -2.402 1 81.31 79 LEU A CA 1
ATOM 614 C C . LEU A 1 79 ? -14.117 -16.219 -2.383 1 81.31 79 LEU A C 1
ATOM 616 O O . LEU A 1 79 ? -13.969 -16.906 -3.396 1 81.31 79 LEU A O 1
ATOM 620 N N . GLY A 1 80 ? -13.531 -16.469 -1.25 1 89.81 80 GLY A N 1
ATOM 621 C CA . GLY A 1 80 ? -12.633 -17.609 -1.14 1 89.81 80 GLY A CA 1
ATOM 622 C C . GLY A 1 80 ? -13.328 -18.938 -1.354 1 89.81 80 GLY A C 1
ATOM 623 O O . GLY A 1 80 ? -12.805 -19.812 -2.045 1 89.81 80 GLY A O 1
ATOM 624 N N . LEU A 1 81 ? -14.469 -19.047 -0.715 1 91.31 81 LEU A N 1
ATOM 625 C CA . LEU A 1 81 ? -15.25 -20.266 -0.877 1 91.31 81 LEU A CA 1
ATOM 626 C C . LEU A 1 81 ? -15.641 -20.469 -2.338 1 91.31 81 LEU A C 1
ATOM 628 O O . LEU A 1 81 ? -15.461 -21.547 -2.887 1 91.31 81 LEU A O 1
ATOM 632 N N . HIS A 1 82 ? -16.109 -19.453 -2.932 1 89 82 HIS A N 1
ATOM 633 C CA . HIS A 1 82 ? -16.531 -19.516 -4.328 1 89 82 HIS A CA 1
ATOM 634 C C . HIS A 1 82 ? -15.359 -19.828 -5.246 1 89 82 HIS A C 1
ATOM 636 O O . HIS A 1 82 ? -15.492 -20.594 -6.199 1 89 82 HIS A O 1
ATOM 642 N N . THR A 1 83 ? -14.266 -19.188 -4.969 1 92.38 83 THR A N 1
ATOM 643 C CA . THR A 1 83 ? -13.07 -19.406 -5.777 1 92.38 83 THR A CA 1
ATOM 644 C C . THR A 1 83 ? -12.586 -20.859 -5.637 1 92.38 83 THR A C 1
ATOM 646 O O . THR A 1 83 ? -12.227 -21.484 -6.629 1 92.38 83 THR A O 1
ATOM 649 N N . ALA A 1 84 ? -12.602 -21.344 -4.441 1 95.75 84 ALA A N 1
ATOM 650 C CA . ALA A 1 84 ? -12.203 -22.734 -4.211 1 95.75 84 ALA A CA 1
ATOM 651 C C . ALA A 1 84 ? -13.102 -23.703 -4.984 1 95.75 84 ALA A C 1
ATOM 653 O O . ALA A 1 84 ? -12.617 -24.656 -5.598 1 95.75 84 ALA A O 1
ATOM 654 N N . ARG A 1 85 ? -14.367 -23.438 -4.957 1 94.38 85 ARG A N 1
ATOM 655 C CA . ARG A 1 85 ? -15.32 -24.281 -5.68 1 94.38 85 ARG A CA 1
ATOM 656 C C . ARG A 1 85 ? -15.055 -24.234 -7.184 1 94.38 85 ARG A C 1
ATOM 658 O O . ARG A 1 85 ? -15.055 -25.281 -7.844 1 94.38 85 ARG A O 1
ATOM 665 N N . ARG A 1 86 ? -14.828 -23.062 -7.668 1 93.19 86 ARG A N 1
ATOM 666 C CA . ARG A 1 86 ? -14.578 -22.891 -9.094 1 93.19 86 ARG A CA 1
ATOM 667 C C . ARG A 1 86 ? -13.305 -23.609 -9.523 1 93.19 86 ARG A C 1
ATOM 669 O O . ARG A 1 86 ? -13.25 -24.219 -10.586 1 93.19 86 ARG A O 1
ATOM 676 N N . LEU A 1 87 ? -12.289 -23.5 -8.742 1 96.19 87 LEU A N 1
ATOM 677 C CA . LEU A 1 87 ? -11.031 -24.188 -9.023 1 96.19 87 LEU A CA 1
ATOM 678 C C . LEU A 1 87 ? -11.227 -25.703 -9.047 1 96.19 87 LEU A C 1
ATOM 680 O O . LEU A 1 87 ? -10.703 -26.375 -9.922 1 96.19 87 LEU A O 1
ATOM 684 N N . HIS A 1 88 ? -12 -26.156 -8.125 1 96.31 88 HIS A N 1
ATOM 685 C CA . HIS A 1 88 ? -12.312 -27.578 -8.07 1 96.31 88 HIS A CA 1
ATOM 686 C C . HIS A 1 88 ? -13.078 -28.016 -9.32 1 96.31 88 HIS A C 1
ATOM 688 O O . HIS A 1 88 ? -12.75 -29.047 -9.922 1 96.31 88 HIS A O 1
ATOM 694 N N . GLU A 1 89 ? -14.031 -27.234 -9.648 1 94.25 89 GLU A N 1
ATOM 695 C CA . GLU A 1 89 ? -14.844 -27.531 -10.828 1 94.25 89 GLU A CA 1
ATOM 696 C C . GLU A 1 89 ? -14.008 -27.531 -12.102 1 94.25 89 GLU A C 1
ATOM 698 O O . GLU A 1 89 ? -14.312 -28.234 -13.055 1 94.25 89 GLU A O 1
ATOM 703 N N . HIS A 1 90 ? -12.969 -26.734 -12.141 1 93.56 90 HIS A N 1
ATOM 704 C CA . HIS A 1 90 ? -12.102 -26.609 -13.305 1 93.56 90 HIS A CA 1
ATOM 705 C C . HIS A 1 90 ? -11.141 -27.781 -13.406 1 93.56 90 HIS A C 1
ATOM 707 O O . HIS A 1 90 ? -10.508 -28 -14.445 1 93.56 90 HIS A O 1
ATOM 713 N N . GLY A 1 91 ? -10.992 -28.547 -12.273 1 94.81 91 GLY A N 1
ATOM 714 C CA . GLY A 1 91 ? -10.18 -29.766 -12.352 1 94.81 91 GLY A CA 1
ATOM 715 C C . GLY A 1 91 ? -8.961 -29.719 -11.445 1 94.81 91 GLY A C 1
ATOM 716 O O . GLY A 1 91 ? -8.164 -30.656 -11.43 1 94.81 91 GLY A O 1
ATOM 717 N N . PHE A 1 92 ? -8.797 -28.703 -10.68 1 96.75 92 PHE A N 1
ATOM 718 C CA . PHE A 1 92 ? -7.66 -28.609 -9.766 1 96.75 92 PHE A CA 1
ATOM 719 C C . PHE A 1 92 ? -7.895 -29.453 -8.516 1 96.75 92 PHE A C 1
ATOM 721 O O . PHE A 1 92 ? -9.031 -29.594 -8.062 1 96.75 92 PHE A O 1
ATOM 728 N N . GLU A 1 93 ? -6.879 -30.047 -8.039 1 97.56 93 GLU A N 1
ATOM 729 C CA . GLU A 1 93 ? -6.879 -30.531 -6.664 1 97.56 93 GLU A CA 1
ATOM 730 C C . GLU A 1 93 ? -6.695 -29.391 -5.668 1 97.56 93 GLU A C 1
ATOM 732 O O . GLU A 1 93 ? -5.598 -28.859 -5.531 1 97.56 93 GLU A O 1
ATOM 737 N N . VAL A 1 94 ? -7.742 -29.109 -4.941 1 98.12 94 VAL A N 1
ATOM 738 C CA . VAL A 1 94 ? -7.766 -27.875 -4.16 1 98.12 94 VAL A CA 1
ATOM 739 C C . VAL A 1 94 ? -7.562 -28.203 -2.682 1 98.12 94 VAL A C 1
ATOM 741 O O . VAL A 1 94 ? -8.195 -29.109 -2.146 1 98.12 94 VAL A O 1
ATOM 744 N N . TYR A 1 95 ? -6.672 -27.594 -2.057 1 98.44 95 TYR A N 1
ATOM 745 C CA . TYR A 1 95 ? -6.523 -27.5 -0.609 1 98.44 95 TYR A CA 1
ATOM 746 C C . TYR A 1 95 ? -7.031 -26.156 -0.093 1 98.44 95 TYR A C 1
ATOM 748 O O . TYR A 1 95 ? -6.434 -25.109 -0.364 1 98.44 95 TYR A O 1
ATOM 756 N N . ALA A 1 96 ? -8.102 -26.219 0.666 1 98.31 96 ALA A N 1
ATOM 757 C CA . ALA A 1 96 ? -8.789 -25 1.066 1 98.31 96 ALA A CA 1
ATOM 758 C C . ALA A 1 96 ? -8.484 -24.641 2.518 1 98.31 96 ALA A C 1
ATOM 760 O O . ALA A 1 96 ? -8.859 -25.375 3.438 1 98.31 96 ALA A O 1
ATOM 761 N N . GLY A 1 97 ? -7.793 -23.547 2.676 1 98.06 97 GLY A N 1
ATOM 762 C CA . GLY A 1 97 ? -7.512 -23.047 4.012 1 98.06 97 GLY A CA 1
ATOM 763 C C . GLY A 1 97 ? -8.68 -22.312 4.629 1 98.06 97 GLY A C 1
ATOM 764 O O . GLY A 1 97 ? -9.172 -21.328 4.059 1 98.06 97 GLY A O 1
ATOM 765 N N . CYS A 1 98 ? -9.078 -22.75 5.824 1 96.75 98 CYS A N 1
ATOM 766 C CA . CYS A 1 98 ? -10.156 -22.125 6.578 1 96.75 98 CYS A CA 1
ATOM 767 C C . CYS A 1 98 ? -9.703 -21.781 7.996 1 96.75 98 CYS A C 1
ATOM 769 O O . CYS A 1 98 ? -8.922 -22.516 8.594 1 96.75 98 CYS A O 1
ATOM 771 N N . LEU A 1 99 ? -10.148 -20.625 8.461 1 95.06 99 LEU A N 1
ATOM 772 C CA . LEU A 1 99 ? -9.898 -20.297 9.859 1 95.06 99 LEU A CA 1
ATOM 773 C C . LEU A 1 99 ? -10.57 -21.297 10.781 1 95.06 99 LEU A C 1
ATOM 775 O O . LEU A 1 99 ? -9.953 -21.781 11.734 1 95.06 99 LEU A O 1
ATOM 779 N N . ASP A 1 100 ? -11.859 -21.594 10.438 1 94.19 100 ASP A N 1
ATOM 780 C CA . ASP A 1 100 ? -12.625 -22.625 11.109 1 94.19 100 ASP A CA 1
ATOM 781 C C . ASP A 1 100 ? -13.055 -23.719 10.125 1 94.19 100 ASP A C 1
ATOM 783 O O . ASP A 1 100 ? -13.984 -23.516 9.336 1 94.19 100 ASP A O 1
ATOM 787 N N . PRO A 1 101 ? -12.422 -24.844 10.258 1 93.94 101 PRO A N 1
ATOM 788 C CA . PRO A 1 101 ? -12.75 -25.922 9.336 1 93.94 101 PRO A CA 1
ATOM 789 C C . PRO A 1 101 ? -14.227 -26.328 9.383 1 93.94 101 PRO A C 1
ATOM 791 O O . PRO A 1 101 ? -14.734 -26.969 8.461 1 93.94 101 PRO A O 1
ATOM 794 N N . ASN A 1 102 ? -14.852 -25.953 10.469 1 93.12 102 ASN A N 1
ATOM 795 C CA . ASN A 1 102 ? -16.25 -26.312 10.609 1 93.12 102 ASN A CA 1
ATOM 796 C C . ASN A 1 102 ? -17.172 -25.156 10.234 1 93.12 102 ASN A C 1
ATOM 798 O O . ASN A 1 102 ? -18.375 -25.172 10.539 1 93.12 102 ASN A O 1
ATOM 802 N N . SER A 1 103 ? -16.625 -24.219 9.656 1 92.56 103 SER A N 1
ATOM 803 C CA . SER A 1 103 ? -17.438 -23.125 9.133 1 92.56 103 SER A CA 1
ATOM 804 C C . SER A 1 103 ? -18.375 -23.609 8.023 1 92.56 103 SER A C 1
ATOM 806 O O . SER A 1 103 ? -18.234 -24.734 7.527 1 92.56 103 SER A O 1
ATOM 808 N N . ASP A 1 104 ? -19.328 -22.75 7.648 1 91.5 104 ASP A N 1
ATOM 809 C CA . ASP A 1 104 ? -20.25 -23.094 6.562 1 91.5 104 ASP A CA 1
ATOM 810 C C . ASP A 1 104 ? -19.484 -23.375 5.273 1 91.5 104 ASP A C 1
ATOM 812 O O . ASP A 1 104 ? -19.781 -24.344 4.566 1 91.5 104 ASP A O 1
ATOM 816 N N . GLY A 1 105 ? -18.531 -22.625 5.016 1 92 105 GLY A N 1
ATOM 817 C CA . GLY A 1 105 ? -17.703 -22.828 3.83 1 92 105 GLY A CA 1
ATOM 818 C C . GLY A 1 105 ? -16.891 -24.109 3.887 1 92 105 GLY A C 1
ATOM 819 O O . GLY A 1 105 ? -16.828 -24.844 2.902 1 92 105 GLY A O 1
ATOM 820 N N . GLY A 1 106 ? -16.328 -24.344 5.07 1 94.56 106 GLY A N 1
ATOM 821 C CA . GLY A 1 106 ? -15.57 -25.578 5.242 1 94.56 106 GLY A CA 1
ATOM 822 C C . GLY A 1 106 ? -16.406 -26.828 5.02 1 94.56 106 GLY A C 1
ATOM 823 O O . GLY A 1 106 ? -15.969 -27.781 4.379 1 94.56 106 GLY A O 1
ATOM 824 N N . ALA A 1 107 ? -17.609 -26.781 5.484 1 95.81 107 ALA A N 1
ATOM 825 C CA . ALA A 1 107 ? -18.516 -27.922 5.348 1 95.81 107 ALA A CA 1
ATOM 826 C C . ALA A 1 107 ? -18.891 -28.156 3.887 1 95.81 107 ALA A C 1
ATOM 828 O O . ALA A 1 107 ? -18.906 -29.297 3.418 1 95.81 107 ALA A O 1
ATOM 829 N N . ILE A 1 108 ? -19.156 -27.109 3.246 1 95.06 108 ILE A N 1
ATOM 830 C CA . ILE A 1 108 ? -19.531 -27.172 1.839 1 95.06 108 ILE A CA 1
ATOM 831 C C . ILE A 1 108 ? -18.391 -27.781 1.025 1 95.06 108 ILE A C 1
ATOM 833 O O . ILE A 1 108 ? -18.625 -28.641 0.174 1 95.06 108 ILE A O 1
ATOM 837 N N . LEU A 1 109 ? -17.234 -27.359 1.319 1 96.5 109 LEU A N 1
ATOM 838 C CA . LEU A 1 109 ? -16.078 -27.828 0.581 1 96.5 109 LEU A CA 1
ATOM 839 C C . LEU A 1 109 ? -15.766 -29.281 0.9 1 96.5 109 LEU A C 1
ATOM 841 O O . LEU A 1 109 ? -15.375 -30.047 0.016 1 96.5 109 LEU A O 1
ATOM 845 N N . LYS A 1 110 ? -15.961 -29.656 2.1 1 95.81 110 LYS A N 1
ATOM 846 C CA . LYS A 1 110 ? -15.789 -31.062 2.467 1 95.81 110 LYS A CA 1
ATOM 847 C C . LYS A 1 110 ? -16.781 -31.953 1.721 1 95.81 110 LYS A C 1
ATOM 849 O O . LYS A 1 110 ? -16.438 -33.062 1.295 1 95.81 110 LYS A O 1
ATOM 854 N N . ASP A 1 111 ? -17.922 -31.453 1.613 1 95.5 111 ASP A N 1
ATOM 855 C CA . ASP A 1 111 ? -18.953 -32.188 0.88 1 95.5 111 ASP A CA 1
ATOM 856 C C . ASP A 1 111 ? -18.547 -32.406 -0.579 1 95.5 111 ASP A C 1
ATOM 858 O O . ASP A 1 111 ? -18.922 -33.375 -1.201 1 95.5 111 ASP A O 1
ATOM 862 N N . LEU A 1 112 ? -17.781 -31.484 -1.117 1 95.62 112 LEU A N 1
ATOM 863 C CA . LEU A 1 112 ? -17.312 -31.562 -2.494 1 95.62 112 LEU A CA 1
ATOM 864 C C . LEU A 1 112 ? -16.016 -32.375 -2.582 1 95.62 112 LEU A C 1
ATOM 866 O O . LEU A 1 112 ? -15.383 -32.406 -3.639 1 95.62 112 LEU A O 1
ATOM 870 N N . LYS A 1 113 ? -15.562 -32.906 -1.468 1 94.25 113 LYS A N 1
ATOM 871 C CA . LYS A 1 113 ? -14.367 -33.719 -1.363 1 94.25 113 LYS A CA 1
ATOM 872 C C . LYS A 1 113 ? -13.102 -32.875 -1.551 1 94.25 113 LYS A C 1
ATOM 874 O O . LYS A 1 113 ? -12.109 -33.375 -2.102 1 94.25 113 LYS A O 1
ATOM 879 N N . VAL A 1 114 ? -13.234 -31.641 -1.239 1 96.62 114 VAL A N 1
ATOM 880 C CA . VAL A 1 114 ? -12.07 -30.75 -1.188 1 96.62 114 VAL A CA 1
ATOM 881 C C . VAL A 1 114 ? -11.406 -30.844 0.185 1 96.62 114 VAL A C 1
ATOM 883 O O . VAL A 1 114 ? -12.094 -30.891 1.211 1 96.62 114 VAL A O 1
ATOM 886 N N . THR A 1 115 ? -10.117 -31 0.216 1 96.94 115 THR A N 1
ATOM 887 C CA . THR A 1 115 ? -9.391 -31.062 1.479 1 96.94 115 THR A CA 1
ATOM 888 C C . THR A 1 115 ? -9.375 -29.703 2.17 1 96.94 115 THR A C 1
ATOM 890 O O . THR A 1 115 ? -8.891 -28.719 1.604 1 96.94 115 THR A O 1
ATOM 893 N N . VAL A 1 116 ? -9.906 -29.656 3.369 1 97.81 116 VAL A N 1
ATOM 894 C CA . VAL A 1 116 ? -9.945 -28.422 4.148 1 97.81 116 VAL A CA 1
ATOM 895 C C . VAL A 1 116 ? -8.797 -28.422 5.16 1 97.81 116 VAL A C 1
ATOM 897 O O . VAL A 1 116 ? -8.594 -29.391 5.887 1 97.81 116 VAL A O 1
ATOM 900 N N . VAL A 1 117 ? -8.023 -27.375 5.211 1 97.88 117 VAL A N 1
ATOM 901 C CA . VAL A 1 117 ? -6.855 -27.234 6.07 1 97.88 117 VAL A CA 1
ATOM 902 C C . VAL A 1 117 ? -7.031 -26.031 6.996 1 97.88 117 VAL A C 1
ATOM 904 O O . VAL A 1 117 ? -7.266 -24.922 6.535 1 97.88 117 VAL A O 1
ATOM 907 N N . PRO A 1 118 ? -6.977 -26.266 8.312 1 97.75 118 PRO A N 1
ATOM 908 C CA . PRO A 1 118 ? -7.055 -25.125 9.227 1 97.75 118 PRO A CA 1
ATOM 909 C C . PRO A 1 118 ? -5.859 -24.188 9.102 1 97.75 118 PRO A C 1
ATOM 911 O O . PRO A 1 118 ? -4.715 -24.641 9.023 1 97.75 118 PRO A O 1
ATOM 914 N N . ILE A 1 119 ? -6.129 -22.906 9.062 1 98 119 ILE A N 1
ATOM 915 C CA . ILE A 1 119 ? -5.055 -21.922 8.969 1 98 119 ILE A CA 1
ATOM 916 C C . ILE A 1 119 ? -5.512 -20.594 9.57 1 98 119 ILE A C 1
ATOM 918 O O . ILE A 1 119 ? -6.629 -20.141 9.305 1 98 119 ILE A O 1
ATOM 922 N N . ASP A 1 120 ? -4.684 -20.047 10.398 1 97.12 120 ASP A N 1
ATOM 923 C CA . ASP A 1 120 ? -4.887 -18.734 11 1 97.12 120 ASP A CA 1
ATOM 924 C C . ASP A 1 120 ? -3.76 -17.766 10.609 1 97.12 120 ASP A C 1
ATOM 926 O O . ASP A 1 120 ? -2.609 -17.969 11.008 1 97.12 120 ASP A O 1
ATOM 930 N N . TYR A 1 121 ? -4.113 -16.719 9.891 1 95.38 121 TYR A N 1
ATOM 931 C CA . TYR A 1 121 ? -3.137 -15.758 9.391 1 95.38 121 TYR A CA 1
ATOM 932 C C . TYR A 1 121 ? -2.48 -15 10.539 1 95.38 121 TYR A C 1
ATOM 934 O O . TYR A 1 121 ? -1.44 -14.367 10.359 1 95.38 121 TYR A O 1
ATOM 942 N N . LEU A 1 122 ? -3.057 -15.016 11.766 1 94.25 122 LEU A N 1
ATOM 943 C CA . LEU A 1 122 ? -2.5 -14.305 12.906 1 94.25 122 LEU A CA 1
ATOM 944 C C . LEU A 1 122 ? -1.454 -15.148 13.625 1 94.25 122 LEU A C 1
ATOM 946 O O . LEU A 1 122 ? -0.703 -14.641 14.461 1 94.25 122 LEU A O 1
ATOM 950 N N . ASP A 1 123 ? -1.452 -16.375 13.25 1 95.19 123 ASP A N 1
ATOM 951 C CA . ASP A 1 123 ? -0.551 -17.312 13.922 1 95.19 123 ASP A CA 1
ATOM 952 C C . ASP A 1 123 ? 0.459 -17.891 12.938 1 95.19 123 ASP A C 1
ATOM 954 O O . ASP A 1 123 ? 0.104 -18.719 12.094 1 95.19 123 ASP A O 1
ATOM 958 N N . GLU A 1 124 ? 1.68 -17.547 13.188 1 93.88 124 GLU A N 1
ATOM 959 C CA . GLU A 1 124 ? 2.75 -18 12.305 1 93.88 124 GLU A CA 1
ATOM 960 C C . GLU A 1 124 ? 2.838 -19.531 12.273 1 93.88 124 GLU A C 1
ATOM 962 O O . GLU A 1 124 ? 3.012 -20.125 11.211 1 93.88 124 GLU A O 1
ATOM 967 N N . GLU A 1 125 ? 2.771 -20.125 13.383 1 95.56 125 GLU A N 1
ATOM 968 C CA . GLU A 1 125 ? 2.859 -21.578 13.469 1 95.56 125 GLU A CA 1
ATOM 969 C C . GLU A 1 125 ? 1.712 -22.25 12.711 1 95.56 125 GLU A C 1
ATOM 971 O O . GLU A 1 125 ? 1.887 -23.312 12.125 1 95.56 125 GLU A O 1
ATOM 976 N N . SER A 1 126 ? 0.554 -21.625 12.781 1 97.44 126 SER A N 1
ATOM 977 C CA . SER A 1 126 ? -0.598 -22.125 12.039 1 97.44 126 SER A CA 1
ATOM 978 C C . SER A 1 126 ? -0.322 -22.172 10.547 1 97.44 126 SER A C 1
ATOM 980 O O . SER A 1 126 ? -0.667 -23.141 9.867 1 97.44 126 SER A O 1
ATOM 982 N N . ILE A 1 127 ? 0.355 -21.219 10.031 1 97.19 127 ILE A N 1
ATOM 983 C CA . ILE A 1 127 ? 0.669 -21.125 8.609 1 97.19 127 ILE A CA 1
ATOM 984 C C . ILE A 1 127 ? 1.682 -22.203 8.234 1 97.19 127 ILE A C 1
ATOM 986 O O . ILE A 1 127 ? 1.509 -22.906 7.234 1 97.19 127 ILE A O 1
ATOM 990 N N . VAL A 1 128 ? 2.666 -22.344 9.062 1 96.12 128 VAL A N 1
ATOM 991 C CA . VAL A 1 128 ? 3.701 -23.344 8.812 1 96.12 128 VAL A CA 1
ATOM 992 C C . VAL A 1 128 ? 3.082 -24.734 8.828 1 96.12 128 VAL A C 1
ATOM 994 O O . VAL A 1 128 ? 3.344 -25.547 7.934 1 96.12 128 VAL A O 1
ATOM 997 N N . GLN A 1 129 ? 2.254 -24.953 9.789 1 97.38 129 GLN A N 1
ATOM 998 C CA . GLN A 1 129 ? 1.604 -26.25 9.914 1 97.38 129 GLN A CA 1
ATOM 999 C C . GLN A 1 129 ? 0.668 -26.516 8.734 1 97.38 129 GLN A C 1
ATOM 1001 O O . GLN A 1 129 ? 0.542 -27.656 8.281 1 97.38 129 GLN A O 1
ATOM 1006 N N . ALA A 1 130 ? -0.006 -25.531 8.297 1 98.12 130 ALA A N 1
ATOM 1007 C CA . ALA A 1 130 ? -0.898 -25.688 7.145 1 98.12 130 ALA A CA 1
ATOM 1008 C C . ALA A 1 130 ? -0.127 -26.125 5.906 1 98.12 130 ALA A C 1
ATOM 1010 O O . ALA A 1 130 ? -0.55 -27.047 5.203 1 98.12 130 ALA A O 1
ATOM 1011 N N . TYR A 1 131 ? 1.001 -25.5 5.637 1 97.5 131 TYR A N 1
ATOM 1012 C CA . TYR A 1 131 ? 1.814 -25.875 4.488 1 97.5 131 TYR A CA 1
ATOM 1013 C C . TYR A 1 131 ? 2.35 -27.297 4.641 1 97.5 131 TYR A C 1
ATOM 1015 O O . TYR A 1 131 ? 2.43 -28.047 3.664 1 97.5 131 TYR A O 1
ATOM 1023 N N . LYS A 1 132 ? 2.729 -27.641 5.852 1 96.75 132 LYS A N 1
ATOM 1024 C CA . LYS A 1 132 ? 3.189 -29 6.109 1 96.75 132 LYS A CA 1
ATOM 1025 C C . LYS A 1 132 ? 2.092 -30.016 5.812 1 96.75 132 LYS A C 1
ATOM 1027 O O . LYS A 1 132 ? 2.346 -31.047 5.195 1 96.75 132 LYS A 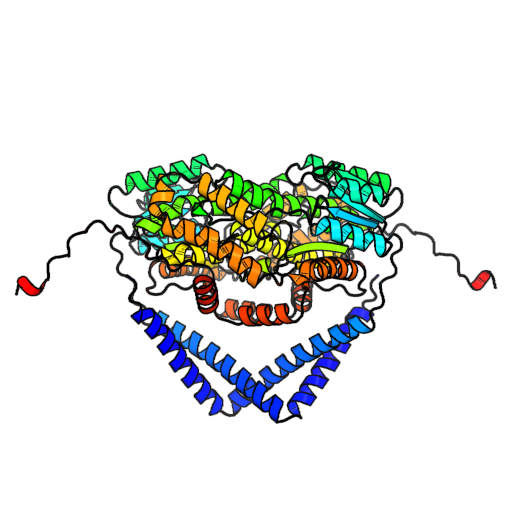O 1
ATOM 1032 N N . THR A 1 133 ? 0.932 -29.719 6.254 1 97.38 133 THR A N 1
ATOM 1033 C CA . THR A 1 133 ? -0.211 -30.578 6.008 1 97.38 133 THR A CA 1
ATOM 1034 C C . THR A 1 133 ? -0.448 -30.75 4.512 1 97.38 133 THR A C 1
ATOM 1036 O O . THR A 1 133 ? -0.63 -31.875 4.027 1 97.38 133 THR A O 1
ATOM 1039 N N . VAL A 1 134 ? -0.402 -29.672 3.781 1 97.69 134 VAL A N 1
ATOM 1040 C CA . VAL A 1 134 ? -0.643 -29.688 2.342 1 97.69 134 VAL A CA 1
ATOM 1041 C C . VAL A 1 134 ? 0.453 -30.484 1.646 1 97.69 134 VAL A C 1
ATOM 1043 O O . VAL A 1 134 ? 0.166 -31.344 0.799 1 97.69 134 VAL A O 1
ATOM 1046 N N . THR A 1 135 ? 1.661 -30.266 2.014 1 95.31 135 THR A N 1
ATOM 1047 C CA . THR A 1 135 ? 2.787 -30.938 1.377 1 95.31 135 THR A CA 1
ATOM 1048 C C . THR A 1 135 ? 2.752 -32.438 1.665 1 95.31 135 THR A C 1
ATOM 1050 O O . THR A 1 135 ? 3.09 -33.25 0.801 1 95.31 135 THR A O 1
ATOM 1053 N N . THR A 1 136 ? 2.416 -32.75 2.855 1 95.81 136 THR A N 1
ATOM 1054 C CA . THR A 1 136 ? 2.301 -34.156 3.221 1 95.81 136 THR A CA 1
ATOM 1055 C C . THR A 1 136 ? 1.225 -34.844 2.389 1 95.81 136 THR A C 1
ATOM 1057 O O . THR A 1 136 ? 1.422 -35.969 1.911 1 95.81 136 THR A O 1
ATOM 1060 N N . HIS A 1 137 ? 0.13 -34.219 2.211 1 95.44 137 HIS A N 1
ATOM 1061 C CA . HIS A 1 137 ? -0.969 -34.781 1.424 1 95.44 137 HIS A CA 1
ATOM 1062 C C . HIS A 1 137 ? -0.586 -34.906 -0.047 1 95.44 137 HIS A C 1
ATOM 1064 O O . HIS A 1 137 ? -1.042 -35.812 -0.738 1 95.44 137 HIS A O 1
ATOM 1070 N N . LEU A 1 138 ? 0.172 -33.969 -0.52 1 94.44 138 LEU A N 1
ATOM 1071 C CA . LEU A 1 138 ? 0.577 -33.938 -1.921 1 94.44 138 LEU A CA 1
ATOM 1072 C C . LEU A 1 138 ? 1.521 -35.094 -2.244 1 94.44 138 LEU A C 1
ATOM 1074 O O . LEU A 1 138 ? 1.531 -35.594 -3.371 1 94.44 138 LEU A O 1
ATOM 1078 N N . GLY A 1 139 ? 2.324 -35.531 -1.303 1 92.75 139 GLY A N 1
ATOM 1079 C CA . GLY A 1 139 ? 3.303 -36.562 -1.559 1 92.75 139 GLY A CA 1
ATOM 1080 C C . GLY A 1 139 ? 4.367 -36.156 -2.559 1 92.75 139 GLY A C 1
ATOM 1081 O O . GLY A 1 139 ? 5.105 -35.188 -2.328 1 92.75 139 GLY A O 1
ATOM 1082 N N . GLU A 1 140 ? 4.297 -36.719 -3.795 1 91.69 140 GLU A N 1
ATOM 1083 C CA . GLU A 1 140 ? 5.309 -36.469 -4.816 1 91.69 140 GLU A CA 1
ATOM 1084 C C . GLU A 1 140 ? 4.863 -35.344 -5.758 1 91.69 140 GLU A C 1
ATOM 1086 O O . GLU A 1 140 ? 5.664 -34.844 -6.543 1 91.69 140 GLU A O 1
ATOM 1091 N N . LYS A 1 141 ? 3.629 -35 -5.621 1 94.19 141 LYS A N 1
ATOM 1092 C CA . LYS A 1 141 ? 3.113 -33.938 -6.48 1 94.19 141 LYS A CA 1
ATOM 1093 C C . LYS A 1 141 ? 3.658 -32.562 -6.059 1 94.19 141 LYS A C 1
ATOM 1095 O O . LYS A 1 141 ? 3.953 -32.344 -4.883 1 94.19 141 LYS A O 1
ATOM 1100 N N . ALA A 1 142 ? 3.809 -31.75 -6.977 1 94.56 142 ALA A N 1
ATOM 1101 C CA . ALA A 1 142 ? 4.254 -30.391 -6.699 1 94.56 142 ALA A CA 1
ATOM 1102 C C . ALA A 1 142 ? 3.068 -29.438 -6.547 1 94.56 142 ALA A C 1
ATOM 1104 O O . ALA A 1 142 ? 2.025 -29.641 -7.18 1 94.56 142 ALA A O 1
ATOM 1105 N N . LEU A 1 143 ? 3.258 -28.516 -5.719 1 96.75 143 LEU A N 1
ATOM 1106 C CA . LEU A 1 143 ? 2.254 -27.469 -5.574 1 96.75 143 LEU A CA 1
ATOM 1107 C C . LEU A 1 143 ? 2.354 -26.453 -6.711 1 96.75 143 LEU A C 1
ATOM 1109 O O . LEU A 1 143 ? 3.324 -25.688 -6.789 1 96.75 143 LEU A O 1
ATOM 1113 N N . TRP A 1 144 ? 1.331 -26.438 -7.523 1 97.31 144 TRP A N 1
ATOM 1114 C CA . TRP A 1 144 ? 1.348 -25.594 -8.719 1 97.31 144 TRP A CA 1
ATOM 1115 C C . TRP A 1 144 ? 1.011 -24.156 -8.375 1 97.31 144 TRP A C 1
ATOM 1117 O O . TRP A 1 144 ? 1.674 -23.219 -8.844 1 97.31 144 TRP A O 1
ATOM 1127 N N . GLY A 1 145 ? -0.038 -24.062 -7.578 1 97.88 145 GLY A N 1
ATOM 1128 C CA . GLY A 1 145 ? -0.507 -22.703 -7.328 1 97.88 145 GLY A CA 1
ATOM 1129 C C . GLY A 1 145 ? -0.784 -22.438 -5.859 1 97.88 145 GLY A C 1
ATOM 1130 O O . GLY A 1 145 ? -1.198 -23.328 -5.125 1 97.88 145 GLY A O 1
ATOM 1131 N N . ILE A 1 146 ? -0.54 -21.25 -5.461 1 98.19 146 ILE A N 1
ATOM 1132 C CA . ILE A 1 146 ? -0.898 -20.719 -4.152 1 98.19 146 ILE A CA 1
ATOM 1133 C C . ILE A 1 146 ? -1.76 -19.469 -4.32 1 98.19 146 ILE A C 1
ATOM 1135 O O . ILE A 1 146 ? -1.426 -18.578 -5.105 1 98.19 146 ILE A O 1
ATOM 1139 N N . VAL A 1 147 ? -2.9 -19.438 -3.658 1 98 147 VAL A N 1
ATOM 1140 C CA . VAL A 1 147 ? -3.82 -18.312 -3.74 1 98 147 VAL A CA 1
ATOM 1141 C C . VAL A 1 147 ? -4.027 -17.703 -2.352 1 98 147 VAL A C 1
ATOM 1143 O O . VAL A 1 147 ? -4.641 -18.328 -1.482 1 98 147 VAL A O 1
ATOM 1146 N N . ALA A 1 148 ? -3.506 -16.547 -2.152 1 97.38 148 ALA A N 1
ATOM 1147 C CA . ALA A 1 148 ? -3.709 -15.805 -0.906 1 97.38 148 ALA A CA 1
ATOM 1148 C C . ALA A 1 148 ? -4.984 -14.969 -0.963 1 97.38 148 ALA A C 1
ATOM 1150 O O . ALA A 1 148 ? -4.992 -13.875 -1.54 1 97.38 148 ALA A O 1
ATOM 1151 N N . ASN A 1 149 ? -6.008 -15.422 -0.289 1 92.56 149 ASN A N 1
ATOM 1152 C CA . ASN A 1 149 ? -7.301 -14.758 -0.378 1 92.56 149 ASN A CA 1
ATOM 1153 C C . ASN A 1 149 ? -7.812 -14.336 0.998 1 92.56 149 ASN A C 1
ATOM 1155 O O . ASN A 1 149 ? -8.703 -13.492 1.104 1 92.56 149 ASN A O 1
ATOM 1159 N N . ALA A 1 150 ? -7.266 -14.867 2.07 1 87.5 150 ALA A N 1
ATOM 1160 C CA . ALA A 1 150 ? -7.754 -14.555 3.412 1 87.5 150 ALA A CA 1
ATOM 1161 C C . ALA A 1 150 ? -7.648 -13.062 3.707 1 87.5 150 ALA A C 1
ATOM 1163 O O . ALA A 1 150 ? -6.645 -12.43 3.371 1 87.5 150 ALA A O 1
ATOM 1164 N N . GLY A 1 151 ? -8.664 -12.453 4.211 1 86.44 151 GLY A N 1
ATOM 1165 C CA . GLY A 1 151 ? -8.695 -11.039 4.562 1 86.44 151 GLY A CA 1
ATOM 1166 C C . GLY A 1 151 ? -9.945 -10.641 5.312 1 86.44 151 GLY A C 1
ATOM 1167 O O . GLY A 1 151 ? -10.938 -11.367 5.309 1 86.44 151 GLY A O 1
ATOM 1168 N N . VAL A 1 152 ? -9.82 -9.578 6.008 1 83.75 152 VAL A N 1
ATOM 1169 C CA . VAL A 1 152 ? -10.93 -9.039 6.785 1 83.75 152 VAL A CA 1
ATOM 1170 C C . VAL A 1 152 ? -11.094 -7.547 6.492 1 83.75 152 VAL A C 1
ATOM 1172 O O . VAL A 1 152 ? -10.234 -6.938 5.848 1 83.75 152 VAL A O 1
ATOM 1175 N N . THR A 1 153 ? -12.258 -7.055 6.812 1 78.31 153 THR A N 1
ATOM 1176 C CA . THR A 1 153 ? -12.492 -5.625 6.641 1 78.31 153 THR A CA 1
ATOM 1177 C C . THR A 1 153 ? -13.18 -5.039 7.871 1 78.31 153 THR A C 1
ATOM 1179 O O . THR A 1 153 ? -13.586 -5.777 8.773 1 78.31 153 THR A O 1
ATOM 1182 N N . ASN A 1 154 ? -13.023 -3.785 8.062 1 73.75 154 ASN A N 1
ATOM 1183 C CA . ASN A 1 154 ? -13.758 -3.014 9.055 1 73.75 154 ASN A CA 1
ATOM 1184 C C . ASN A 1 154 ? -14.5 -1.838 8.422 1 73.75 154 ASN A C 1
ATOM 1186 O O . ASN A 1 154 ? -14.258 -1.503 7.258 1 73.75 154 ASN A O 1
ATOM 1190 N N . TYR A 1 155 ? -15.57 -1.43 9.234 1 77 155 TYR A N 1
ATOM 1191 C CA . TYR A 1 155 ? -16.391 -0.346 8.719 1 77 155 TYR A CA 1
ATOM 1192 C C . TYR A 1 155 ? -16.328 0.871 9.633 1 77 155 TYR A C 1
ATOM 1194 O O . TYR A 1 155 ? -16.578 0.764 10.836 1 77 155 TYR A O 1
ATOM 1202 N N . GLY A 1 156 ? -15.742 1.978 9.211 1 82 156 GLY A N 1
ATOM 1203 C CA . GLY A 1 156 ? -15.68 3.209 9.984 1 82 156 GLY A CA 1
ATOM 1204 C C . GLY A 1 156 ? -14.445 4.035 9.68 1 82 156 GLY A C 1
ATOM 1205 O O . GLY A 1 156 ? -13.508 3.555 9.031 1 82 156 GLY A O 1
ATOM 1206 N N . GLU A 1 157 ? -14.539 5.246 10.195 1 87.44 157 GLU A N 1
ATOM 1207 C CA . GLU A 1 157 ? -13.375 6.117 10.039 1 87.44 157 GLU A CA 1
ATOM 1208 C C . GLU A 1 157 ? -12.242 5.699 10.969 1 87.44 157 GLU A C 1
ATOM 1210 O O . GLU A 1 157 ? -12.484 5.082 12.008 1 87.44 157 GLU A O 1
ATOM 1215 N N . ILE A 1 158 ? -11.055 6.004 10.672 1 89.88 158 ILE A N 1
ATOM 1216 C CA . ILE A 1 158 ? -9.859 5.582 11.398 1 89.88 158 ILE A CA 1
ATOM 1217 C C . ILE A 1 158 ? -9.961 6.023 12.859 1 89.88 158 ILE A C 1
ATOM 1219 O O . ILE A 1 158 ? -9.617 5.262 13.766 1 89.88 158 ILE A O 1
ATOM 1223 N N . GLU A 1 159 ? -10.469 7.211 13.078 1 90.19 159 GLU A N 1
ATOM 1224 C CA . GLU A 1 159 ? -10.547 7.746 14.438 1 90.19 159 GLU A CA 1
ATOM 1225 C C . GLU A 1 159 ? -11.531 6.949 15.289 1 90.19 159 GLU A C 1
ATOM 1227 O O . GLU A 1 159 ? -11.398 6.898 16.516 1 90.19 159 GLU A O 1
ATOM 1232 N N . TRP A 1 160 ? -12.523 6.309 14.641 1 90.56 160 TRP A N 1
ATOM 1233 C CA . TRP A 1 160 ? -13.57 5.578 15.344 1 90.56 160 TRP A CA 1
ATOM 1234 C C . TRP A 1 160 ? -13.086 4.191 15.758 1 90.56 160 TRP A C 1
ATOM 1236 O O . TRP A 1 160 ? -13.672 3.553 16.625 1 90.56 160 TRP A O 1
ATOM 1246 N N . MET A 1 161 ? -12.086 3.758 15.133 1 88.75 161 MET A N 1
ATOM 1247 C CA . MET A 1 161 ? -11.625 2.383 15.32 1 88.75 161 MET A CA 1
ATOM 1248 C C . MET A 1 161 ? -10.688 2.275 16.516 1 88.75 161 MET A C 1
ATOM 1250 O O . MET A 1 161 ? -9.93 3.207 16.797 1 88.75 161 MET A O 1
ATOM 1254 N N . SER A 1 162 ? -10.797 1.136 17.188 1 88.62 162 SER A N 1
ATOM 1255 C CA . SER A 1 162 ? -9.844 0.886 18.266 1 88.62 162 SER A CA 1
ATOM 1256 C C . SER A 1 162 ? -8.484 0.489 17.703 1 88.62 162 SER A C 1
ATOM 1258 O O . SER A 1 162 ? -8.375 0.025 16.578 1 88.62 162 SER A O 1
ATOM 1260 N N . HIS A 1 163 ? -7.477 0.666 18.516 1 89.12 163 HIS A N 1
ATOM 1261 C CA . HIS A 1 163 ? -6.133 0.254 18.125 1 89.12 163 HIS A CA 1
ATOM 1262 C C . HIS A 1 163 ? -6.078 -1.243 17.828 1 89.12 163 HIS A C 1
ATOM 1264 O O . HIS A 1 163 ? -5.391 -1.68 16.906 1 89.12 163 HIS A O 1
ATOM 1270 N N . ASP A 1 164 ? -6.793 -1.952 18.578 1 89.62 164 ASP A N 1
ATOM 1271 C CA . ASP A 1 164 ? -6.824 -3.4 18.406 1 89.62 164 ASP A CA 1
ATOM 1272 C C . ASP A 1 164 ? -7.441 -3.785 17.062 1 89.62 164 ASP A C 1
ATOM 1274 O O . ASP A 1 164 ? -6.949 -4.691 16.375 1 89.62 164 ASP A O 1
ATOM 1278 N N . GLU A 1 165 ? -8.445 -3.145 16.703 1 88.94 165 GLU A N 1
ATOM 1279 C CA . GLU A 1 165 ? -9.102 -3.426 15.438 1 88.94 165 GLU A CA 1
ATOM 1280 C C . GLU A 1 165 ? -8.195 -3.088 14.258 1 88.94 165 GLU A C 1
ATOM 1282 O O . GLU A 1 165 ? -8.109 -3.854 13.297 1 88.94 165 GLU A O 1
ATOM 1287 N N . LEU A 1 166 ? -7.598 -1.973 14.375 1 90.56 166 LEU A N 1
ATOM 1288 C CA . LEU A 1 166 ? -6.691 -1.554 13.32 1 90.56 166 LEU A CA 1
ATOM 1289 C C . LEU A 1 166 ? -5.531 -2.535 13.172 1 90.56 166 LEU A C 1
ATOM 1291 O O . LEU A 1 166 ? -5.168 -2.914 12.062 1 90.56 166 LEU A O 1
ATOM 1295 N N . ARG A 1 167 ? -4.988 -2.924 14.281 1 90.81 167 ARG A N 1
ATOM 1296 C CA . ARG A 1 167 ? -3.91 -3.91 14.289 1 90.81 167 ARG A CA 1
ATOM 1297 C C . ARG A 1 167 ? -4.379 -5.234 13.688 1 90.81 167 ARG A C 1
ATOM 1299 O O . ARG A 1 167 ? -3.65 -5.867 12.922 1 90.81 167 ARG A O 1
ATOM 1306 N N . TRP A 1 168 ? -5.535 -5.586 14.062 1 91.81 168 TRP A N 1
ATOM 1307 C CA . TRP A 1 168 ? -6.109 -6.84 13.586 1 91.81 168 TRP A CA 1
ATOM 1308 C C . TRP A 1 168 ? -6.223 -6.84 12.062 1 91.81 168 TRP A C 1
ATOM 1310 O O . TRP A 1 168 ? -5.82 -7.805 11.406 1 91.81 168 TRP A O 1
ATOM 1320 N N . ILE A 1 169 ? -6.699 -5.801 11.516 1 91.19 169 ILE A N 1
ATOM 1321 C CA . ILE A 1 169 ? -6.91 -5.699 10.078 1 91.19 169 ILE A CA 1
ATOM 1322 C C . ILE A 1 169 ? -5.566 -5.754 9.352 1 91.19 169 ILE A C 1
ATOM 1324 O O . ILE A 1 169 ? -5.406 -6.512 8.398 1 91.19 169 ILE A O 1
ATOM 1328 N N . ILE A 1 170 ? -4.598 -5.004 9.805 1 93.5 170 ILE A N 1
ATOM 1329 C CA . ILE A 1 170 ? -3.293 -4.949 9.156 1 93.5 170 ILE A CA 1
ATOM 1330 C C . ILE A 1 170 ? -2.584 -6.293 9.305 1 93.5 170 ILE A C 1
ATOM 1332 O O . ILE A 1 170 ? -1.956 -6.777 8.359 1 93.5 170 ILE A O 1
ATOM 1336 N N . ASN A 1 171 ? -2.707 -6.898 10.461 1 94.5 171 ASN A N 1
ATOM 1337 C CA . ASN A 1 171 ? -2.018 -8.156 10.711 1 94.5 171 ASN A CA 1
ATOM 1338 C C . ASN A 1 171 ? -2.6 -9.297 9.875 1 94.5 171 ASN A C 1
ATOM 1340 O O . ASN A 1 171 ? -1.861 -10.141 9.375 1 94.5 171 ASN A O 1
ATOM 1344 N N . VAL A 1 172 ? -3.846 -9.352 9.75 1 94 172 VAL A N 1
ATOM 1345 C CA . VAL A 1 172 ? -4.473 -10.414 8.969 1 94 172 VAL A CA 1
ATOM 1346 C C . VAL A 1 172 ? -4.242 -10.172 7.484 1 94 172 VAL A C 1
ATOM 1348 O O . VAL A 1 172 ? -3.732 -11.047 6.777 1 94 172 VAL A O 1
ATOM 1351 N N . ASN A 1 173 ? -4.578 -8.984 7.031 1 92.81 173 ASN A N 1
ATOM 1352 C CA . ASN A 1 173 ? -4.617 -8.719 5.598 1 92.81 173 ASN A CA 1
ATOM 1353 C C . ASN A 1 173 ? -3.213 -8.57 5.016 1 92.81 173 ASN A C 1
ATOM 1355 O O . ASN A 1 173 ? -2.961 -8.969 3.879 1 92.81 173 ASN A O 1
ATOM 1359 N N . LEU A 1 174 ? -2.338 -8.008 5.777 1 93.75 174 LEU A N 1
ATOM 1360 C CA . LEU A 1 174 ? -1.032 -7.719 5.195 1 93.75 174 LEU A CA 1
ATOM 1361 C C . LEU A 1 174 ? 0.037 -8.641 5.773 1 93.75 174 LEU A C 1
ATOM 1363 O O . LEU A 1 174 ? 0.624 -9.445 5.047 1 93.75 174 LEU A O 1
ATOM 1367 N N . SER A 1 175 ? 0.242 -8.602 7.09 1 94.69 175 SER A N 1
ATOM 1368 C CA . SER A 1 175 ? 1.276 -9.43 7.699 1 94.69 175 SER A CA 1
ATOM 1369 C C . SER A 1 175 ? 0.989 -10.914 7.488 1 94.69 175 SER A C 1
ATOM 1371 O O . SER A 1 175 ? 1.9 -11.695 7.203 1 94.69 175 SER A O 1
ATOM 1373 N N . GLY A 1 176 ? -0.245 -11.266 7.715 1 95.88 176 GLY A N 1
ATOM 1374 C CA . GLY A 1 176 ? -0.628 -12.648 7.48 1 95.88 176 GLY A CA 1
ATOM 1375 C C . GLY A 1 176 ? -0.397 -13.102 6.051 1 95.88 176 GLY A C 1
ATOM 1376 O O . GLY A 1 176 ? 0.12 -14.195 5.816 1 95.88 176 GLY A O 1
ATOM 1377 N N . THR A 1 177 ? -0.767 -12.273 5.094 1 96.12 177 THR A N 1
ATOM 1378 C CA . THR A 1 177 ? -0.551 -12.578 3.684 1 96.12 177 THR A CA 1
ATOM 1379 C C . THR A 1 177 ? 0.939 -12.703 3.379 1 96.12 177 THR A C 1
ATOM 1381 O O . THR A 1 177 ? 1.359 -13.609 2.662 1 96.12 177 THR A O 1
ATOM 1384 N N . LEU A 1 178 ? 1.681 -11.75 3.891 1 95.56 178 LEU A N 1
ATOM 1385 C CA . LEU A 1 178 ? 3.127 -11.766 3.703 1 95.56 178 LEU A CA 1
ATOM 1386 C C . LEU A 1 178 ? 3.727 -13.078 4.203 1 95.56 178 LEU A C 1
ATOM 1388 O O . LEU A 1 178 ? 4.535 -13.695 3.51 1 95.56 178 LEU A O 1
ATOM 1392 N N . ARG A 1 179 ? 3.348 -13.523 5.355 1 95.56 179 ARG A N 1
ATOM 1393 C CA . ARG A 1 179 ? 3.854 -14.766 5.934 1 95.56 179 ARG A CA 1
ATOM 1394 C C . ARG A 1 179 ? 3.416 -15.969 5.109 1 95.56 179 ARG A C 1
ATOM 1396 O O . ARG A 1 179 ? 4.211 -16.875 4.863 1 95.56 179 ARG A O 1
ATOM 1403 N N . PHE A 1 180 ? 2.188 -15.938 4.746 1 97.19 180 PHE A N 1
ATOM 1404 C CA . PHE A 1 180 ? 1.645 -17.016 3.932 1 97.19 180 PHE A CA 1
ATOM 1405 C C . PHE A 1 180 ? 2.41 -17.141 2.619 1 97.19 180 PHE A C 1
ATOM 1407 O O . PHE A 1 180 ? 2.756 -18.25 2.199 1 97.19 180 PHE A O 1
ATOM 1414 N N . VAL A 1 181 ? 2.654 -16.016 1.961 1 96.69 181 VAL A N 1
ATOM 1415 C CA . VAL A 1 181 ? 3.363 -15.977 0.687 1 96.69 181 VAL A CA 1
ATOM 1416 C C . VAL A 1 181 ? 4.805 -16.453 0.882 1 96.69 181 VAL A C 1
ATOM 1418 O O . VAL A 1 181 ? 5.301 -17.281 0.121 1 96.69 181 VAL A O 1
ATOM 1421 N N . LYS A 1 182 ? 5.449 -15.922 1.889 1 95.44 182 LYS A N 1
ATOM 1422 C CA . LYS A 1 182 ? 6.836 -16.281 2.162 1 95.44 182 LYS A CA 1
ATOM 1423 C C . LYS A 1 182 ? 6.984 -17.797 2.32 1 95.44 182 LYS A C 1
ATOM 1425 O O . LYS A 1 182 ? 7.891 -18.406 1.743 1 95.44 182 LYS A O 1
ATOM 1430 N N . GLU A 1 183 ? 6.094 -18.406 3.07 1 95.69 183 GLU A N 1
ATOM 1431 C CA . GLU A 1 183 ? 6.164 -19.844 3.342 1 95.69 183 GLU A CA 1
ATOM 1432 C C . GLU A 1 183 ? 5.895 -20.656 2.08 1 95.69 183 GLU A C 1
ATOM 1434 O O . GLU A 1 183 ? 6.316 -21.812 1.979 1 95.69 183 GLU A O 1
ATOM 1439 N N . GLY A 1 184 ? 5.219 -20.094 1.139 1 96.75 184 GLY A N 1
ATOM 1440 C CA . GLY A 1 184 ? 4.844 -20.797 -0.079 1 96.75 184 GLY A CA 1
ATOM 1441 C C . GLY A 1 184 ? 5.91 -20.734 -1.157 1 96.75 184 GLY A C 1
ATOM 1442 O O . GLY A 1 184 ? 5.926 -21.562 -2.07 1 96.75 184 GLY A O 1
ATOM 1443 N N . ILE A 1 185 ? 6.848 -19.797 -1.054 1 95.69 185 ILE A N 1
ATOM 1444 C CA . ILE A 1 185 ? 7.816 -19.484 -2.102 1 95.69 185 ILE A CA 1
ATOM 1445 C C . ILE A 1 185 ? 8.648 -20.734 -2.41 1 95.69 185 ILE A C 1
ATOM 1447 O O . ILE A 1 185 ? 8.812 -21.094 -3.574 1 95.69 185 ILE A O 1
ATOM 1451 N N . PRO A 1 186 ? 9.117 -21.5 -1.371 1 94.06 186 PRO A N 1
ATOM 1452 C CA . PRO A 1 186 ? 9.93 -22.672 -1.691 1 94.06 186 PRO A CA 1
ATOM 1453 C C . PRO A 1 186 ? 9.172 -23.719 -2.51 1 94.06 186 PRO A C 1
ATOM 1455 O O . PRO A 1 186 ? 9.75 -24.359 -3.381 1 94.06 186 PRO A O 1
ATOM 1458 N N . HIS A 1 187 ? 7.938 -23.828 -2.273 1 94.44 187 HIS A N 1
ATOM 1459 C CA . HIS A 1 187 ? 7.117 -24.781 -3.006 1 94.44 187 HIS A CA 1
ATOM 1460 C C . HIS A 1 187 ? 6.902 -24.344 -4.449 1 94.44 187 HIS A C 1
ATOM 1462 O O . HIS A 1 187 ? 6.91 -25.156 -5.363 1 94.44 187 HIS A O 1
ATOM 1468 N N . LEU A 1 188 ? 6.789 -23.078 -4.613 1 95.38 188 LEU A N 1
ATOM 1469 C CA . LEU A 1 188 ? 6.574 -22.531 -5.945 1 95.38 188 LEU A CA 1
ATOM 1470 C C . LEU A 1 188 ? 7.859 -22.578 -6.766 1 95.38 188 LEU A C 1
ATOM 1472 O O . LEU A 1 188 ? 7.82 -22.734 -7.988 1 95.38 188 LEU A O 1
ATOM 1476 N N . ARG A 1 189 ? 8.953 -22.422 -6.109 1 92.25 189 ARG A N 1
ATOM 1477 C CA . ARG A 1 189 ? 10.234 -22.531 -6.812 1 92.25 189 ARG A CA 1
ATOM 1478 C C . ARG A 1 189 ? 10.414 -23.906 -7.43 1 92.25 189 ARG A C 1
ATOM 1480 O O . ARG A 1 189 ? 10.914 -24.031 -8.547 1 92.25 189 ARG A O 1
ATOM 1487 N N . ARG A 1 190 ? 9.969 -24.859 -6.711 1 89.44 190 ARG A N 1
ATOM 1488 C CA . ARG A 1 190 ? 10.117 -26.25 -7.156 1 89.44 190 ARG A CA 1
ATOM 1489 C C . ARG A 1 190 ? 9.211 -26.531 -8.344 1 89.44 190 ARG A C 1
ATOM 1491 O O . ARG A 1 190 ? 9.617 -27.219 -9.289 1 89.44 190 ARG A O 1
ATOM 1498 N N . SER A 1 191 ? 8.047 -26 -8.32 1 93.12 191 SER A N 1
ATOM 1499 C CA . SER A 1 191 ? 7.062 -26.297 -9.359 1 93.12 191 SER A CA 1
ATOM 1500 C C . SER A 1 191 ? 7.109 -25.281 -10.484 1 93.12 191 SER A C 1
ATOM 1502 O O . SER A 1 191 ? 6.508 -25.469 -11.539 1 93.12 191 SER A O 1
ATOM 1504 N N . ARG A 1 192 ? 7.859 -24.188 -10.242 1 93.12 192 ARG A N 1
ATOM 1505 C CA . ARG A 1 192 ? 7.754 -23.047 -11.148 1 93.12 192 ARG A CA 1
ATOM 1506 C C . ARG A 1 192 ? 6.297 -22.656 -11.375 1 93.12 192 ARG A C 1
ATOM 1508 O O . ARG A 1 192 ? 5.871 -22.469 -12.516 1 93.12 192 ARG A O 1
ATOM 1515 N N . GLY A 1 193 ? 5.637 -22.672 -10.273 1 95.88 193 GLY A N 1
ATOM 1516 C CA . GLY A 1 193 ? 4.191 -22.516 -10.297 1 95.88 193 GLY A CA 1
ATOM 1517 C C . GLY A 1 193 ? 3.754 -21.062 -10.289 1 95.88 193 GLY A C 1
ATOM 1518 O O . GLY A 1 193 ? 4.422 -20.203 -10.859 1 95.88 193 GLY A O 1
ATOM 1519 N N . ARG A 1 194 ? 2.484 -20.859 -9.695 1 97.5 194 ARG A N 1
ATOM 1520 C CA . ARG A 1 194 ? 1.834 -19.547 -9.75 1 97.5 194 ARG A CA 1
ATOM 1521 C C . ARG A 1 194 ? 1.422 -19.094 -8.352 1 97.5 194 ARG A C 1
ATOM 1523 O O . ARG A 1 194 ? 0.948 -19.891 -7.543 1 97.5 194 ARG A O 1
ATOM 1530 N N . LEU A 1 195 ? 1.735 -17.875 -8.117 1 98.06 195 LEU A N 1
ATOM 1531 C CA . LEU A 1 195 ? 1.233 -17.219 -6.918 1 98.06 195 LEU A CA 1
ATOM 1532 C C . LEU A 1 195 ? 0.162 -16.188 -7.27 1 98.06 195 LEU A C 1
ATOM 1534 O O . LEU A 1 195 ? 0.399 -15.289 -8.086 1 98.06 195 LEU A O 1
ATOM 1538 N N . VAL A 1 196 ? -1.002 -16.359 -6.734 1 97.56 196 VAL A N 1
ATOM 1539 C CA . VAL A 1 196 ? -2.09 -15.406 -6.934 1 97.56 196 VAL A CA 1
ATOM 1540 C C . VAL A 1 196 ? -2.449 -14.75 -5.605 1 97.56 196 VAL A C 1
ATOM 1542 O O . VAL A 1 196 ? -2.693 -15.438 -4.609 1 97.56 196 VAL A O 1
ATOM 1545 N N . ILE A 1 197 ? -2.426 -13.484 -5.559 1 95.5 197 ILE A N 1
ATOM 1546 C CA . ILE A 1 197 ? -2.791 -12.742 -4.359 1 95.5 197 ILE A CA 1
ATOM 1547 C C . ILE A 1 197 ? -4.059 -11.93 -4.617 1 95.5 197 ILE A C 1
ATOM 1549 O O . ILE A 1 197 ? -4.137 -11.188 -5.602 1 95.5 197 ILE A O 1
ATOM 1553 N N . MET A 1 198 ? -4.996 -12.133 -3.742 1 90.44 198 MET A N 1
ATOM 1554 C CA . MET A 1 198 ? -6.25 -11.398 -3.875 1 90.44 198 MET A CA 1
ATOM 1555 C C . MET A 1 198 ? -6.137 -10.008 -3.256 1 90.44 198 MET A C 1
ATOM 1557 O O . MET A 1 198 ? -5.742 -9.875 -2.096 1 90.44 198 MET A O 1
ATOM 1561 N N . SER A 1 199 ? -6.258 -9.086 -4.066 1 83.44 199 SER A N 1
ATOM 1562 C CA . SER A 1 199 ? -6.297 -7.707 -3.592 1 83.44 199 SER A CA 1
ATOM 1563 C C . SER A 1 199 ? -7.613 -7.031 -3.967 1 83.44 199 SER A C 1
ATOM 1565 O O . SER A 1 199 ? -8.648 -7.688 -4.059 1 83.44 199 SER A O 1
ATOM 1567 N N . GLY A 1 200 ? -7.762 -5.805 -4.023 1 68.12 200 GLY A N 1
ATOM 1568 C CA . GLY A 1 200 ? -8.93 -5.031 -4.422 1 68.12 200 GLY A CA 1
ATOM 1569 C C . GLY A 1 200 ? -8.578 -3.811 -5.254 1 68.12 200 GLY A C 1
ATOM 1570 O O . GLY A 1 200 ? -7.414 -3.412 -5.32 1 68.12 200 GLY A O 1
ATOM 1571 N N . VAL A 1 201 ? -9.523 -3.551 -6.031 1 56.91 201 VAL A N 1
ATOM 1572 C CA . VAL A 1 201 ? -9.312 -2.363 -6.852 1 56.91 201 VAL A CA 1
ATOM 1573 C C . VAL A 1 201 ? -8.836 -1.207 -5.977 1 56.91 201 VAL A C 1
ATOM 1575 O O . VAL A 1 201 ? -8.18 -0.282 -6.465 1 56.91 201 VAL A O 1
ATOM 1578 N N . GLN A 1 202 ? -9.062 -1.5 -4.613 1 52.28 202 GLN A N 1
ATOM 1579 C CA . GLN A 1 202 ? -8.695 -0.49 -3.627 1 52.28 202 GLN A CA 1
ATOM 1580 C C . GLN A 1 202 ? -7.18 -0.351 -3.521 1 52.28 202 GLN A C 1
ATOM 1582 O O . GLN A 1 202 ? -6.676 0.685 -3.084 1 52.28 202 GLN A O 1
ATOM 1587 N N . GLY A 1 203 ? -6.402 -1.347 -3.734 1 49.97 203 GLY A N 1
ATOM 1588 C CA . GLY A 1 203 ? -4.965 -1.394 -3.52 1 49.97 203 GLY A CA 1
ATOM 1589 C C . GLY A 1 203 ? -4.199 -0.42 -4.395 1 49.97 203 GLY A C 1
ATOM 1590 O O . GLY A 1 203 ? -3.125 0.052 -4.016 1 49.97 203 GLY A O 1
ATOM 1591 N N . LYS A 1 204 ? -4.508 -0.305 -5.625 1 47.81 204 LYS A N 1
ATOM 1592 C CA . LYS A 1 204 ? -3.725 0.61 -6.453 1 47.81 204 LYS A CA 1
ATOM 1593 C C . LYS A 1 204 ? -4.133 2.059 -6.207 1 47.81 204 LYS A C 1
ATOM 1595 O O . LYS A 1 204 ? -3.289 2.957 -6.215 1 47.81 204 LYS A O 1
ATOM 1600 N N . HIS A 1 205 ? -5.512 2.238 -6.312 1 45.03 205 HIS A N 1
ATOM 1601 C CA . HIS A 1 205 ? -5.98 3.611 -6.156 1 45.03 205 HIS A CA 1
ATOM 1602 C C . HIS A 1 205 ? -6.754 3.783 -4.855 1 45.03 205 HIS A C 1
ATOM 1604 O O . HIS A 1 205 ? -7.809 3.174 -4.668 1 45.03 205 HIS A O 1
ATOM 1610 N N . SER A 1 206 ? -5.938 3.793 -3.668 1 43 206 SER A N 1
ATOM 1611 C CA . SER A 1 206 ? -6.75 4.145 -2.508 1 43 206 SER A CA 1
ATOM 1612 C C . SER A 1 206 ? -8.109 4.699 -2.928 1 43 206 SER A C 1
ATOM 1614 O O . SER A 1 206 ? -8.695 5.516 -2.217 1 43 206 SER A O 1
ATOM 1616 N N . LEU A 1 207 ? -8.453 4.59 -4.102 1 39.31 207 LEU A N 1
ATOM 1617 C CA . LEU A 1 207 ? -9.516 5.34 -4.762 1 39.31 207 LEU A CA 1
ATOM 1618 C C . LEU A 1 207 ? -10.867 5.047 -4.117 1 39.31 207 LEU A C 1
ATOM 1620 O O . LEU A 1 207 ? -11.617 5.969 -3.791 1 39.31 207 LEU A O 1
ATOM 1624 N N . ILE A 1 208 ? -11.516 3.949 -4.438 1 37.44 208 ILE A N 1
ATOM 1625 C CA . ILE A 1 208 ? -12.977 3.977 -4.496 1 37.44 208 ILE A CA 1
ATOM 1626 C C . ILE A 1 208 ? -13.547 3.934 -3.08 1 37.44 208 ILE A C 1
ATOM 1628 O O . ILE A 1 208 ? -14.547 4.594 -2.787 1 37.44 208 ILE A O 1
ATOM 1632 N N . PHE A 1 209 ? -13.242 2.896 -2.281 1 43.56 209 PHE A N 1
ATOM 1633 C CA . PHE A 1 209 ? -14.109 2.57 -1.156 1 43.56 209 PHE A CA 1
ATOM 1634 C C . PHE A 1 209 ? -13.633 3.264 0.114 1 43.56 209 PHE A C 1
ATOM 1636 O O . PHE A 1 209 ? -13.977 2.846 1.222 1 43.56 209 PHE A O 1
ATOM 1643 N N . VAL A 1 210 ? -12.945 4.344 -0.053 1 45.59 210 VAL A N 1
ATOM 1644 C CA . VAL A 1 210 ? -11.969 4.879 0.893 1 45.59 210 VAL A CA 1
ATOM 1645 C C . VAL A 1 210 ? -12.688 5.387 2.143 1 45.59 210 VAL A C 1
ATOM 1647 O O . VAL A 1 210 ? -12.117 5.387 3.236 1 45.59 210 VAL A O 1
ATOM 1650 N N . HIS A 1 211 ? -14 5.645 1.978 1 48.72 211 HIS A N 1
ATOM 1651 C CA . HIS A 1 211 ? -14.398 6.445 3.129 1 48.72 211 HIS A CA 1
ATOM 1652 C C . HIS A 1 211 ? -14.773 5.562 4.312 1 48.72 211 HIS A C 1
ATOM 1654 O O . HIS A 1 211 ? -14.961 6.055 5.43 1 48.72 211 HIS A O 1
ATOM 1660 N N . TRP A 1 212 ? -14.688 4.242 4.074 1 55.66 212 TRP A N 1
ATOM 1661 C CA . TRP A 1 212 ? -15.156 3.512 5.25 1 55.66 212 TRP A CA 1
ATOM 1662 C C . TRP A 1 212 ? -14.219 2.348 5.57 1 55.66 212 TRP A C 1
ATOM 1664 O O . TRP A 1 212 ? -14.453 1.604 6.527 1 55.66 212 TRP A O 1
ATOM 1674 N N . ALA A 1 213 ? -13.195 2.355 4.863 1 75.44 213 ALA A N 1
ATOM 1675 C CA . ALA A 1 213 ? -12.312 1.226 5.145 1 75.44 213 ALA A CA 1
ATOM 1676 C C . ALA A 1 213 ? -10.867 1.562 4.797 1 75.44 213 ALA A C 1
ATOM 1678 O O . ALA A 1 213 ? -10.227 0.85 4.02 1 75.44 213 ALA A O 1
ATOM 1679 N N . VAL A 1 214 ? -10.469 2.6 5.504 1 83.81 214 VAL A N 1
ATOM 1680 C CA . VAL A 1 214 ? -9.133 3.115 5.211 1 83.81 214 VAL A CA 1
ATOM 1681 C C . VAL A 1 214 ? -8.086 2.07 5.586 1 83.81 214 VAL A C 1
ATOM 1683 O O . VAL A 1 214 ? -7.117 1.857 4.844 1 83.81 214 VAL A O 1
ATOM 1686 N N . ALA A 1 215 ? -8.312 1.385 6.691 1 86.56 215 ALA A N 1
ATOM 1687 C CA . ALA A 1 215 ? -7.332 0.389 7.121 1 86.56 215 ALA A CA 1
ATOM 1688 C C . ALA A 1 215 ? -7.262 -0.772 6.133 1 86.56 215 ALA A C 1
ATOM 1690 O O . ALA A 1 215 ? -6.172 -1.244 5.801 1 86.56 215 ALA A O 1
ATOM 1691 N N . ALA A 1 216 ? -8.391 -1.242 5.699 1 85.19 216 ALA A N 1
ATOM 1692 C CA . ALA A 1 216 ? -8.414 -2.328 4.723 1 85.19 216 ALA A CA 1
ATOM 1693 C C . ALA A 1 216 ? -7.809 -1.889 3.393 1 85.19 216 ALA A C 1
ATOM 1695 O O . ALA A 1 216 ? -7.113 -2.664 2.734 1 85.19 216 ALA A O 1
ATOM 1696 N N . SER A 1 217 ? -8.109 -0.676 3.008 1 84 217 SER A N 1
ATOM 1697 C CA . SER A 1 217 ? -7.523 -0.136 1.785 1 84 217 SER A CA 1
ATOM 1698 C C . SER A 1 217 ? -6.008 -0.017 1.901 1 84 217 SER A C 1
ATOM 1700 O O . SER A 1 217 ? -5.285 -0.239 0.927 1 84 217 SER A O 1
ATOM 1702 N N . THR A 1 218 ? -5.617 0.415 3.041 1 87.94 218 THR A N 1
ATOM 1703 C CA . THR A 1 218 ? -4.188 0.513 3.316 1 87.94 218 THR A CA 1
ATOM 1704 C C . THR A 1 218 ? -3.51 -0.844 3.148 1 87.94 218 THR A C 1
ATOM 1706 O O . THR A 1 218 ? -2.469 -0.947 2.494 1 87.94 218 THR A O 1
ATOM 1709 N N . ALA A 1 219 ? -4.098 -1.852 3.688 1 89.25 219 ALA A N 1
ATOM 1710 C CA . ALA A 1 219 ? -3.557 -3.203 3.559 1 89.25 219 ALA A CA 1
ATOM 1711 C C . ALA A 1 219 ? -3.582 -3.668 2.105 1 89.25 219 ALA A C 1
ATOM 1713 O O . ALA A 1 219 ? -2.633 -4.301 1.634 1 89.25 219 ALA A O 1
ATOM 1714 N N . ALA A 1 220 ? -4.641 -3.379 1.446 1 86.56 220 ALA A N 1
ATOM 1715 C CA . ALA A 1 220 ? -4.777 -3.783 0.05 1 86.56 220 ALA A CA 1
ATOM 1716 C C . ALA A 1 220 ? -3.697 -3.141 -0.815 1 86.56 220 ALA A C 1
ATOM 1718 O O . ALA A 1 220 ? -3.156 -3.781 -1.72 1 86.56 220 ALA A O 1
ATOM 1719 N N . ALA A 1 221 ? -3.467 -1.909 -0.596 1 84.69 221 ALA A N 1
ATOM 1720 C CA . ALA A 1 221 ? -2.393 -1.238 -1.322 1 84.69 221 ALA A CA 1
ATOM 1721 C C . ALA A 1 221 ? -1.048 -1.909 -1.055 1 84.69 221 ALA A C 1
ATOM 1723 O O . ALA A 1 221 ? -0.241 -2.082 -1.971 1 84.69 221 ALA A O 1
ATOM 1724 N N . GLY A 1 222 ? -0.837 -2.191 0.179 1 88.25 222 GLY A N 1
ATOM 1725 C CA . GLY A 1 222 ? 0.378 -2.912 0.525 1 88.25 222 GLY A CA 1
ATOM 1726 C C . GLY A 1 222 ? 0.498 -4.25 -0.176 1 88.25 222 GLY A C 1
ATOM 1727 O O . GLY A 1 222 ? 1.576 -4.617 -0.648 1 88.25 222 GLY A O 1
ATOM 1728 N N . ILE A 1 223 ? -0.568 -4.922 -0.268 1 90.81 223 ILE A N 1
ATOM 1729 C CA . ILE A 1 223 ? -0.599 -6.238 -0.895 1 90.81 223 ILE A CA 1
ATOM 1730 C C . ILE A 1 223 ? -0.239 -6.113 -2.373 1 90.81 223 ILE A C 1
ATOM 1732 O O . ILE A 1 223 ? 0.468 -6.965 -2.92 1 90.81 223 ILE A O 1
ATOM 1736 N N . CYS A 1 224 ? -0.725 -5.156 -3.014 1 85.69 224 CYS A N 1
ATOM 1737 C CA . CYS A 1 224 ? -0.394 -4.941 -4.418 1 85.69 224 CYS A CA 1
ATOM 1738 C C . CYS A 1 224 ? 1.102 -4.711 -4.598 1 85.69 224 CYS A C 1
ATOM 1740 O O . CYS A 1 224 ? 1.718 -5.277 -5.5 1 85.69 224 CYS A O 1
ATOM 1742 N N . SER A 1 225 ? 1.596 -3.875 -3.771 1 85.81 225 SER A N 1
ATOM 1743 C CA . SER A 1 225 ? 3.033 -3.631 -3.824 1 85.81 225 SER A CA 1
ATOM 1744 C C . SER A 1 225 ? 3.822 -4.898 -3.518 1 85.81 225 SER A C 1
ATOM 1746 O O . SER A 1 225 ? 4.863 -5.152 -4.125 1 85.81 225 SER A O 1
ATOM 1748 N N . LEU A 1 226 ? 3.334 -5.609 -2.57 1 89.88 226 LEU A N 1
ATOM 1749 C CA . LEU A 1 226 ? 3.955 -6.887 -2.234 1 89.88 226 LEU A CA 1
ATOM 1750 C C . LEU A 1 226 ? 3.998 -7.809 -3.451 1 89.88 226 LEU A C 1
ATOM 1752 O O . LEU A 1 226 ? 5.035 -8.406 -3.744 1 89.88 226 LEU A O 1
ATOM 1756 N N . ALA A 1 227 ? 2.914 -7.891 -4.098 1 90.31 227 ALA A N 1
ATOM 1757 C CA . ALA A 1 227 ? 2.822 -8.75 -5.277 1 90.31 227 ALA A CA 1
ATOM 1758 C C . ALA A 1 227 ? 3.818 -8.312 -6.348 1 90.31 227 ALA A C 1
ATOM 1760 O O . ALA A 1 227 ? 4.492 -9.148 -6.957 1 90.31 227 ALA A O 1
ATOM 1761 N N . ASP A 1 228 ? 3.896 -7.07 -6.598 1 84.94 228 ASP A N 1
ATOM 1762 C CA . ASP A 1 228 ? 4.832 -6.551 -7.586 1 84.94 228 ASP A CA 1
ATOM 1763 C C . ASP A 1 228 ? 6.273 -6.895 -7.215 1 84.94 228 ASP A C 1
ATOM 1765 O O . ASP A 1 228 ? 7.055 -7.324 -8.07 1 84.94 228 ASP A O 1
ATOM 1769 N N . GLY A 1 229 ? 6.59 -6.652 -5.961 1 86.06 229 GLY A N 1
ATOM 1770 C CA . GLY A 1 229 ? 7.938 -6.945 -5.5 1 86.06 229 GLY A CA 1
ATOM 1771 C C . GLY A 1 229 ? 8.289 -8.414 -5.578 1 86.06 229 GLY A C 1
ATOM 1772 O O . GLY A 1 229 ? 9.367 -8.781 -6.055 1 86.06 229 GLY A O 1
ATOM 1773 N N . VAL A 1 230 ? 7.41 -9.234 -5.129 1 91.31 230 VAL A N 1
ATOM 1774 C CA . VAL A 1 230 ? 7.656 -10.672 -5.129 1 91.31 230 VAL A CA 1
ATOM 1775 C C . VAL A 1 230 ? 7.734 -11.18 -6.566 1 91.31 230 VAL A C 1
ATOM 1777 O O . VAL A 1 230 ? 8.523 -12.078 -6.871 1 91.31 230 VAL A O 1
ATOM 1780 N N . ARG A 1 231 ? 6.898 -10.648 -7.41 1 90.31 231 ARG A N 1
ATOM 1781 C CA . ARG A 1 231 ? 6.941 -11.031 -8.812 1 90.31 231 ARG A CA 1
ATOM 1782 C C . ARG A 1 231 ? 8.328 -10.805 -9.406 1 90.31 231 ARG A C 1
ATOM 1784 O O . ARG A 1 231 ? 8.859 -11.664 -10.109 1 90.31 231 ARG A O 1
ATOM 1791 N N . ARG A 1 232 ? 8.883 -9.711 -9.102 1 85.31 232 ARG A N 1
ATOM 1792 C CA . ARG A 1 232 ? 10.219 -9.375 -9.602 1 85.31 232 ARG A CA 1
ATOM 1793 C C . ARG A 1 232 ? 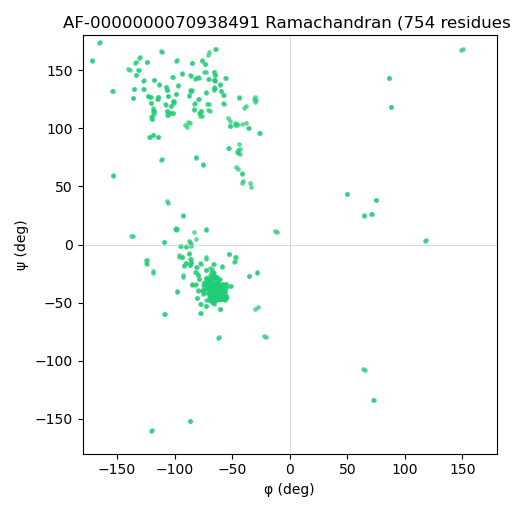11.273 -10.289 -8.984 1 85.31 232 ARG A C 1
ATOM 1795 O O . ARG A 1 232 ? 12.195 -10.734 -9.672 1 85.31 232 ARG A O 1
ATOM 1802 N N . GLU A 1 233 ? 11.164 -10.531 -7.719 1 87.38 233 GLU A N 1
ATOM 1803 C CA . GLU A 1 233 ? 12.133 -11.383 -7.023 1 87.38 233 GLU A CA 1
ATOM 1804 C C . GLU A 1 233 ? 12.094 -12.812 -7.551 1 87.38 233 GLU A C 1
ATOM 1806 O O . GLU A 1 233 ? 13.125 -13.469 -7.656 1 87.38 233 GLU A O 1
ATOM 1811 N N . LEU A 1 234 ? 10.891 -13.297 -7.863 1 90.69 234 LEU A N 1
ATOM 1812 C CA . LEU A 1 234 ? 10.727 -14.703 -8.211 1 90.69 234 LEU A CA 1
ATOM 1813 C C . LEU A 1 234 ? 10.883 -14.914 -9.711 1 90.69 234 LEU A C 1
ATOM 1815 O O . LEU A 1 234 ? 10.828 -16.047 -10.195 1 90.69 234 LEU A O 1
ATOM 1819 N N . PHE A 1 235 ? 11.094 -13.82 -10.352 1 86.12 235 PHE A N 1
ATOM 1820 C CA . PHE A 1 235 ? 11.258 -13.898 -11.805 1 86.12 235 PHE A CA 1
ATOM 1821 C C . PHE A 1 235 ? 12.367 -14.867 -12.172 1 86.12 235 PHE A C 1
ATOM 1823 O O . PHE A 1 235 ? 12.227 -15.656 -13.109 1 86.12 235 PHE A O 1
ATOM 1830 N N . LYS A 1 236 ? 13.391 -14.883 -11.406 1 84.81 236 LYS A N 1
ATOM 1831 C CA . LYS A 1 236 ? 14.547 -15.727 -11.68 1 84.81 236 LYS A CA 1
ATOM 1832 C C . LYS A 1 236 ? 14.188 -17.203 -11.562 1 84.81 236 LYS A C 1
ATOM 1834 O O . LYS A 1 236 ? 14.859 -18.062 -12.141 1 84.81 236 LYS A O 1
ATOM 1839 N N . TRP A 1 237 ? 13.188 -17.516 -10.812 1 89.94 237 TRP A N 1
ATOM 1840 C CA . TRP A 1 237 ? 12.758 -18.891 -10.594 1 89.94 237 TRP A CA 1
ATOM 1841 C C . TRP A 1 237 ? 11.633 -19.281 -11.562 1 89.94 237 TRP A C 1
ATOM 1843 O O . TRP A 1 237 ? 11.07 -20.375 -11.469 1 89.94 237 TRP A O 1
ATOM 1853 N N . ARG A 1 238 ? 11.219 -18.297 -12.43 1 89.56 238 ARG A N 1
ATOM 1854 C CA . ARG A 1 238 ? 10.148 -18.5 -13.398 1 89.56 238 ARG A CA 1
ATOM 1855 C C . ARG A 1 238 ? 8.812 -18.75 -12.695 1 89.56 238 ARG A C 1
ATOM 1857 O O . ARG A 1 238 ? 8.031 -19.594 -13.133 1 89.56 238 ARG A O 1
ATOM 1864 N N . VAL A 1 239 ? 8.742 -18.281 -11.539 1 93.44 239 VAL A N 1
ATOM 1865 C CA . VAL A 1 239 ? 7.469 -18.266 -10.82 1 93.44 239 VAL A CA 1
ATOM 1866 C C . VAL A 1 239 ? 6.688 -17 -11.156 1 93.44 239 VAL A C 1
ATOM 1868 O O . VAL A 1 239 ? 7.234 -15.898 -11.117 1 93.44 239 VAL A O 1
ATOM 1871 N N . ASN A 1 240 ? 5.438 -17.203 -11.555 1 93.25 240 ASN A N 1
ATOM 1872 C CA . ASN A 1 240 ? 4.613 -16.047 -11.906 1 93.25 240 ASN A CA 1
ATOM 1873 C C . ASN A 1 240 ? 3.729 -15.617 -10.734 1 93.25 240 ASN A C 1
ATOM 1875 O O . ASN A 1 240 ? 3.189 -16.453 -10.023 1 93.25 240 ASN A O 1
ATOM 1879 N N . VAL A 1 241 ? 3.68 -14.328 -10.547 1 94.69 241 VAL A N 1
ATOM 1880 C CA . VAL A 1 241 ? 2.879 -13.742 -9.477 1 94.69 241 VAL A CA 1
ATOM 1881 C C . VAL A 1 241 ? 1.848 -12.789 -10.062 1 94.69 241 VAL A C 1
ATOM 1883 O O . VAL A 1 241 ? 2.188 -11.914 -10.875 1 94.69 241 VAL A O 1
ATOM 1886 N N . SER A 1 242 ? 0.618 -12.984 -9.711 1 93.06 242 SER A N 1
ATOM 1887 C CA . SER A 1 242 ? -0.463 -12.141 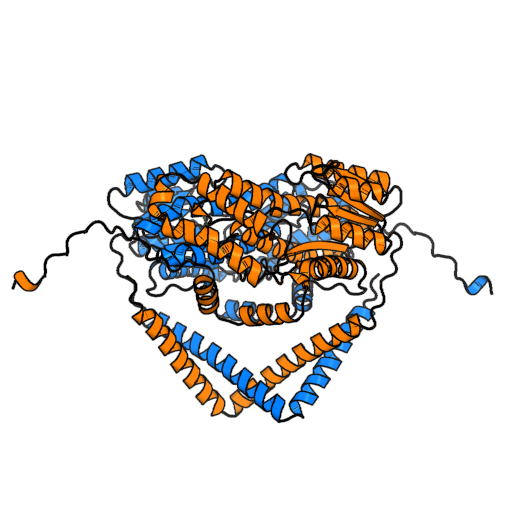-10.203 1 93.06 242 SER A CA 1
ATOM 1888 C C . SER A 1 242 ? -1.361 -11.664 -9.07 1 93.06 242 SER A C 1
ATOM 1890 O O . SER A 1 242 ? -1.453 -12.32 -8.031 1 93.06 242 SER A O 1
ATOM 1892 N N . THR A 1 243 ? -1.896 -10.539 -9.273 1 90.31 243 THR A N 1
ATOM 1893 C CA . THR A 1 243 ? -2.928 -10.062 -8.359 1 90.31 243 THR A CA 1
ATOM 1894 C C . THR A 1 243 ? -4.301 -10.117 -9.016 1 90.31 243 THR A C 1
ATOM 1896 O O . THR A 1 243 ? -4.43 -9.844 -10.219 1 90.31 243 THR A O 1
ATOM 1899 N N . VAL A 1 244 ? -5.246 -10.594 -8.281 1 88.12 244 VAL A N 1
ATOM 1900 C CA . VAL A 1 244 ? -6.641 -10.516 -8.703 1 88.12 244 VAL A CA 1
ATOM 1901 C C . VAL A 1 244 ? -7.355 -9.406 -7.938 1 88.12 244 VAL A C 1
ATOM 1903 O O . VAL A 1 244 ? -7.32 -9.375 -6.707 1 88.12 244 VAL A O 1
ATOM 1906 N N . GLU A 1 245 ? -7.84 -8.469 -8.609 1 79.19 245 GLU A N 1
ATOM 1907 C CA . GLU A 1 245 ? -8.445 -7.289 -8 1 79.19 245 GLU A CA 1
ATOM 1908 C C . GLU A 1 245 ? -9.938 -7.223 -8.297 1 79.19 245 GLU A C 1
ATOM 1910 O O . GLU A 1 245 ? -10.359 -6.602 -9.281 1 79.19 245 GLU A O 1
ATOM 1915 N N . PRO A 1 246 ? -10.602 -7.809 -7.328 1 69.31 246 PRO A N 1
ATOM 1916 C CA . PRO A 1 246 ? -12.047 -7.738 -7.531 1 69.31 246 PRO A CA 1
ATOM 1917 C C . PRO A 1 246 ? -12.609 -6.34 -7.285 1 69.31 246 PRO A C 1
ATOM 1919 O O . PRO A 1 246 ? -12.07 -5.586 -6.473 1 69.31 246 PRO A O 1
ATOM 1922 N N . MET A 1 247 ? -13.336 -5.832 -8.078 1 58.41 247 MET A N 1
ATOM 1923 C CA . MET A 1 247 ? -14.023 -4.57 -7.84 1 58.41 247 MET A CA 1
ATOM 1924 C C . MET A 1 247 ? -15.133 -4.746 -6.805 1 58.41 247 MET A C 1
ATOM 1926 O O . MET A 1 247 ? -15.422 -5.867 -6.379 1 58.41 247 MET A O 1
ATOM 1930 N N . LEU A 1 248 ? -15.68 -3.613 -6.172 1 50.72 248 LEU A N 1
ATOM 1931 C CA . LEU A 1 248 ? -16.688 -3.582 -5.109 1 50.72 248 LEU A CA 1
ATOM 1932 C C . LEU A 1 248 ? -17.812 -4.57 -5.395 1 50.72 248 LEU A C 1
ATOM 1934 O O . LEU A 1 248 ? -18.688 -4.293 -6.211 1 50.72 248 LEU A O 1
ATOM 1938 N N . TYR A 1 249 ? -17.453 -5.805 -5.121 1 48.84 249 TYR A N 1
ATOM 1939 C CA . TYR A 1 249 ? -18.562 -6.73 -5.344 1 48.84 249 TYR A CA 1
ATOM 1940 C C . TYR A 1 249 ? -19.219 -7.121 -4.023 1 48.84 249 TYR A C 1
ATOM 1942 O O . TYR A 1 249 ? -18.609 -7.004 -2.961 1 48.84 249 TYR A O 1
ATOM 1950 N N . LYS A 1 250 ? -20.516 -7.293 -4 1 45.94 250 LYS A N 1
ATOM 1951 C CA . LYS A 1 250 ? -21.25 -7.707 -2.809 1 45.94 250 LYS A CA 1
ATOM 1952 C C . LYS A 1 250 ? -20.656 -8.977 -2.211 1 45.94 250 LYS A C 1
ATOM 1954 O O . LYS A 1 250 ? -20.656 -10.031 -2.852 1 45.94 250 LYS A O 1
ATOM 1959 N N . THR A 1 251 ? -19.641 -8.867 -1.426 1 54.75 251 THR A N 1
ATOM 1960 C CA . THR A 1 251 ? -19.172 -9.977 -0.603 1 54.75 251 THR A CA 1
ATOM 1961 C C . THR A 1 251 ? -19.703 -9.852 0.823 1 54.75 251 THR A C 1
ATOM 1963 O O . THR A 1 251 ? -20.469 -8.938 1.132 1 54.75 251 THR A O 1
ATOM 1966 N N . ARG A 1 252 ? -19.703 -11.039 1.527 1 54.22 252 ARG A N 1
ATOM 1967 C CA . ARG A 1 252 ? -20.078 -10.93 2.934 1 54.22 252 ARG A CA 1
ATOM 1968 C C . ARG A 1 252 ? -19.562 -9.625 3.541 1 54.22 252 ARG A C 1
ATOM 1970 O O . ARG A 1 252 ? -20.234 -9.023 4.379 1 54.22 252 ARG A O 1
ATOM 1977 N N . ILE A 1 253 ? -18.453 -9.156 2.932 1 56.47 253 ILE A N 1
ATOM 1978 C CA . ILE A 1 253 ? -17.828 -7.945 3.453 1 56.47 253 ILE A CA 1
ATOM 1979 C C . ILE A 1 253 ? -18.594 -6.719 2.961 1 56.47 253 ILE A C 1
ATOM 1981 O O . ILE A 1 253 ? -18.75 -5.746 3.701 1 56.47 253 ILE A O 1
ATOM 1985 N N . THR A 1 254 ? -19.219 -6.949 1.812 1 60.19 254 THR A N 1
ATOM 1986 C CA . THR A 1 254 ? -19.875 -5.781 1.233 1 60.19 254 THR A CA 1
ATOM 1987 C C . THR A 1 254 ? -21.391 -5.902 1.325 1 60.19 254 THR A C 1
ATOM 1989 O O . THR A 1 254 ? -22.109 -5.062 0.794 1 60.19 254 THR A O 1
ATOM 1992 N N . ASP A 1 255 ? -21.766 -7.008 1.952 1 66.94 255 ASP A N 1
ATOM 1993 C CA . ASP A 1 255 ? -23.203 -7.137 2.178 1 66.94 255 ASP A CA 1
ATOM 1994 C C . ASP A 1 255 ? -23.734 -5.953 2.979 1 66.94 255 ASP A C 1
ATOM 1996 O O . ASP A 1 255 ? -23.234 -5.648 4.059 1 66.94 255 ASP A O 1
ATOM 2000 N N . PRO A 1 256 ? -24.688 -5.285 2.336 1 69.44 256 PRO A N 1
ATOM 2001 C CA . PRO A 1 256 ? -25.188 -4.074 2.99 1 69.44 256 PRO A CA 1
ATOM 2002 C C . PRO A 1 256 ? -25.609 -4.32 4.441 1 69.44 256 PRO A C 1
ATOM 2004 O O . PRO A 1 256 ? -25.422 -3.443 5.293 1 69.44 256 PRO A O 1
ATOM 2007 N N . GLU A 1 257 ? -26.156 -5.523 4.621 1 73.5 257 GLU A N 1
ATOM 2008 C CA . GLU A 1 257 ? -26.562 -5.816 5.992 1 73.5 257 GLU A CA 1
ATOM 2009 C C . GLU A 1 257 ? -25.359 -5.945 6.914 1 73.5 257 GLU A C 1
ATOM 2011 O O . GLU A 1 257 ? -25.391 -5.469 8.055 1 73.5 257 GLU A O 1
ATOM 2016 N N . ASN A 1 258 ? -24.359 -6.59 6.434 1 74.62 258 ASN A N 1
ATOM 2017 C CA . ASN A 1 258 ? -23.141 -6.738 7.23 1 74.62 258 ASN A CA 1
ATOM 2018 C C . ASN A 1 258 ? -22.438 -5.398 7.43 1 74.62 258 ASN A C 1
ATOM 2020 O O . ASN A 1 258 ? -21.859 -5.148 8.484 1 74.62 258 ASN A O 1
ATOM 2024 N N . VAL A 1 259 ? -22.562 -4.617 6.465 1 75.69 259 VAL A N 1
ATOM 2025 C CA . VAL A 1 259 ? -21.969 -3.287 6.562 1 75.69 259 VAL A CA 1
ATOM 2026 C C . VAL A 1 259 ? -22.703 -2.471 7.625 1 75.69 259 VAL A C 1
ATOM 2028 O O . VAL A 1 259 ? -22.078 -1.791 8.438 1 75.69 259 VAL A O 1
ATOM 2031 N N . LYS A 1 260 ? -24.031 -2.59 7.5 1 79.44 260 LYS A N 1
ATOM 2032 C CA . LYS A 1 260 ? -24.828 -1.877 8.492 1 79.44 260 LYS A CA 1
ATOM 2033 C C . LYS A 1 260 ? -24.484 -2.334 9.906 1 79.44 260 LYS A C 1
ATOM 2035 O O . LYS A 1 260 ? -24.297 -1.509 10.805 1 79.44 260 LYS A O 1
ATOM 2040 N N . ILE A 1 261 ? -24.391 -3.594 10.039 1 81.31 261 ILE A N 1
ATOM 2041 C CA . ILE A 1 261 ? -24.062 -4.164 11.344 1 81.31 261 ILE A CA 1
ATOM 2042 C C . ILE A 1 261 ? -22.672 -3.719 11.773 1 81.31 261 ILE A C 1
ATOM 2044 O O . ILE A 1 261 ? -22.469 -3.316 12.922 1 81.31 261 ILE A O 1
ATOM 2048 N N . GLY A 1 262 ? -21.734 -3.752 10.883 1 80.75 262 GLY A N 1
ATOM 2049 C CA . GLY A 1 262 ? -20.375 -3.363 11.18 1 80.75 262 GLY A CA 1
ATOM 2050 C C . GLY A 1 262 ? -20.234 -1.902 11.562 1 80.75 262 GLY A C 1
ATOM 2051 O O . GLY A 1 262 ? -19.547 -1.571 12.531 1 80.75 262 GLY A O 1
ATOM 2052 N N . VAL A 1 263 ? -20.938 -1.104 10.844 1 82.5 263 VAL A N 1
ATOM 2053 C CA . VAL A 1 263 ? -20.891 0.328 11.125 1 82.5 263 VAL A CA 1
ATOM 2054 C C . VAL A 1 263 ? -21.5 0.603 12.492 1 82.5 263 VAL A C 1
ATOM 2056 O O . VAL A 1 263 ? -20.969 1.394 13.273 1 82.5 263 VAL A O 1
ATOM 2059 N N . ASN A 1 264 ? -22.594 -0.067 12.727 1 85.25 264 ASN A N 1
ATOM 2060 C CA . ASN A 1 264 ? -23.266 0.11 14.016 1 85.25 264 ASN A CA 1
ATOM 2061 C C . ASN A 1 264 ? -22.375 -0.343 15.164 1 85.25 264 ASN A C 1
ATOM 2063 O O . ASN A 1 264 ? -22.344 0.298 16.219 1 85.25 264 ASN A O 1
ATOM 2067 N N . GLU A 1 265 ? -21.719 -1.381 14.961 1 85.69 265 GLU A N 1
ATOM 2068 C CA . GLU A 1 265 ? -20.844 -1.898 16 1 85.69 265 GLU A CA 1
ATOM 2069 C C . GLU A 1 265 ? -19.703 -0.917 16.312 1 85.69 265 GLU A C 1
ATOM 2071 O O . GLU A 1 265 ? -19.375 -0.69 17.469 1 85.69 265 GLU A O 1
ATOM 2076 N N . VAL A 1 266 ? -19.188 -0.332 15.344 1 85.62 266 VAL A N 1
ATOM 2077 C CA . VAL A 1 266 ? -18.078 0.605 15.516 1 85.62 266 VAL A CA 1
ATOM 2078 C C . VAL A 1 266 ? -18.578 1.862 16.234 1 85.62 266 VAL A C 1
ATOM 2080 O O . VAL A 1 266 ? -17.922 2.359 17.156 1 85.62 266 VAL A O 1
ATOM 2083 N N . ILE A 1 267 ? -19.688 2.328 15.789 1 86.5 267 ILE A N 1
ATOM 2084 C CA . ILE A 1 267 ? -20.25 3.539 16.375 1 86.5 267 ILE A CA 1
ATOM 2085 C C . ILE A 1 267 ? -20.609 3.287 17.844 1 86.5 267 ILE A C 1
ATOM 2087 O O . ILE A 1 267 ? -20.406 4.156 18.688 1 86.5 267 ILE A O 1
ATOM 2091 N N . ASN A 1 268 ? -21.094 2.086 18.094 1 86.81 268 ASN A N 1
ATOM 2092 C CA . ASN A 1 268 ? -21.469 1.749 19.469 1 86.81 268 ASN A CA 1
ATOM 2093 C C . ASN A 1 268 ? -20.25 1.653 20.375 1 86.81 268 ASN A C 1
ATOM 2095 O O . ASN A 1 268 ? -20.359 1.919 21.578 1 86.81 268 ASN A O 1
ATOM 2099 N N . ARG A 1 269 ? -19.188 1.354 19.875 1 86.5 269 ARG A N 1
ATOM 2100 C CA . ARG A 1 269 ? -17.969 1.188 20.672 1 86.5 269 ARG A CA 1
ATOM 2101 C C . ARG A 1 269 ? -17.25 2.516 20.844 1 86.5 269 ARG A C 1
ATOM 2103 O O . ARG A 1 269 ? -16.281 2.605 21.594 1 86.5 269 ARG A O 1
ATOM 2110 N N . MET A 1 270 ? -17.688 3.492 20.188 1 87.25 270 MET A N 1
ATOM 2111 C CA . MET A 1 270 ? -17.062 4.809 20.266 1 87.25 270 MET A CA 1
ATOM 2112 C C . MET A 1 270 ? -17.203 5.398 21.672 1 87.25 270 MET A C 1
ATOM 2114 O O . MET A 1 270 ? -18.219 5.156 22.344 1 87.25 270 MET A O 1
ATOM 2118 N N . SER A 1 271 ? -16.188 6.137 22.062 1 87.12 271 SER A N 1
ATOM 2119 C CA . SER A 1 271 ? -16.281 6.852 23.328 1 87.12 271 SER A CA 1
ATOM 2120 C C . SER A 1 271 ? -17.359 7.93 23.281 1 87.12 271 SER A C 1
ATOM 2122 O O . SER A 1 271 ? -17.641 8.484 22.219 1 87.12 271 SER A O 1
ATOM 2124 N N . PRO A 1 272 ? -17.969 8.195 24.359 1 88.5 272 PRO A N 1
ATOM 2125 C CA . PRO A 1 272 ? -19.016 9.227 24.391 1 88.5 272 PRO A CA 1
ATOM 2126 C C . PRO A 1 272 ? -18.5 10.594 23.938 1 88.5 272 PRO A C 1
ATOM 2128 O O . PRO A 1 272 ? -19.219 11.336 23.266 1 88.5 272 PRO A O 1
ATOM 2131 N N . ILE A 1 273 ? -17.297 10.875 24.266 1 86.69 273 ILE A N 1
ATOM 2132 C CA . ILE A 1 273 ? -16.703 12.156 23.891 1 86.69 273 ILE A CA 1
ATOM 2133 C C . ILE A 1 273 ? -16.625 12.258 22.375 1 86.69 273 ILE A C 1
ATOM 2135 O O . ILE A 1 273 ? -16.969 13.289 21.781 1 86.69 273 ILE A O 1
ATOM 2139 N N . LEU A 1 274 ? -16.234 11.25 21.797 1 88.56 274 LEU A N 1
ATOM 2140 C CA . LEU A 1 274 ? -16.094 11.219 20.344 1 88.56 274 LEU A CA 1
ATOM 2141 C C . LEU A 1 274 ? -17.453 11.305 19.672 1 88.56 274 LEU A C 1
ATOM 2143 O O . LEU A 1 274 ? -17.609 11.969 18.641 1 88.56 274 LEU A O 1
ATOM 2147 N N . LYS A 1 275 ? -18.453 10.641 20.219 1 89.12 275 LYS A N 1
ATOM 2148 C CA . LYS A 1 275 ? -19.812 10.688 19.688 1 89.12 275 LYS A CA 1
ATOM 2149 C C . LYS A 1 275 ? -20.359 12.117 19.703 1 89.12 275 LYS A C 1
ATOM 2151 O O . LYS A 1 275 ? -21.016 12.539 18.75 1 89.12 275 LYS A O 1
ATOM 2156 N N . GLU A 1 276 ? -19.984 12.758 20.734 1 88.5 276 GLU A N 1
ATOM 2157 C CA . GLU A 1 276 ? -20.422 14.141 20.875 1 88.5 276 GLU A CA 1
ATOM 2158 C C . GLU A 1 276 ? -19.719 15.047 19.859 1 88.5 276 GLU A C 1
ATOM 2160 O O . GLU A 1 276 ? -20.344 15.945 19.281 1 88.5 276 GLU A O 1
ATOM 2165 N N . GLU A 1 277 ? -18.516 14.812 19.719 1 86.44 277 GLU A N 1
ATOM 2166 C CA . GLU A 1 277 ? -17.734 15.648 18.797 1 86.44 277 GLU A CA 1
ATOM 2167 C C . GLU A 1 277 ? -18.203 15.469 17.359 1 86.44 277 GLU A C 1
ATOM 2169 O O . GLU A 1 277 ? -18.25 16.438 16.594 1 86.44 277 GLU A O 1
ATOM 2174 N N . TYR A 1 278 ? -18.5 14.305 16.969 1 87.94 278 TYR A N 1
ATOM 2175 C CA . TYR A 1 278 ? -18.969 14.039 15.609 1 87.94 278 TYR A CA 1
ATOM 2176 C C . TYR A 1 278 ? -20.438 14.414 15.453 1 87.94 278 TYR A C 1
ATOM 2178 O O . TYR A 1 278 ? -20.875 14.812 14.367 1 87.94 278 TYR A O 1
ATOM 2186 N N . GLY A 1 279 ? -21.188 14.336 16.484 1 87.81 279 GLY A N 1
ATOM 2187 C CA . GLY A 1 279 ? -22.594 14.664 16.438 1 87.81 279 GLY A CA 1
ATOM 2188 C C . GLY A 1 279 ? -23.469 13.492 16.016 1 87.81 279 GLY A C 1
ATOM 2189 O O . GLY A 1 279 ? -23.094 12.727 15.117 1 87.81 279 GLY A O 1
ATOM 2190 N N . GLN A 1 280 ? -24.578 13.391 16.578 1 86.56 280 GLN A N 1
ATOM 2191 C CA . GLN A 1 280 ? -25.484 12.281 16.344 1 86.56 280 GLN A CA 1
ATOM 2192 C C . GLN A 1 280 ? -26.016 12.305 14.906 1 86.56 280 GLN A C 1
ATOM 2194 O O . GLN A 1 280 ? -26.203 11.258 14.289 1 86.56 280 GLN A O 1
ATOM 2199 N N . VAL A 1 281 ? -26.156 13.477 14.391 1 86.31 281 VAL A N 1
ATOM 2200 C CA . VAL A 1 281 ? -26.688 13.609 13.039 1 86.31 281 VAL A CA 1
ATOM 2201 C C . VAL A 1 281 ? -25.703 13.031 12.031 1 86.31 281 VAL A C 1
ATOM 2203 O O . VAL A 1 281 ? -26.094 12.32 11.102 1 86.31 281 VAL A O 1
ATOM 2206 N N . TYR A 1 282 ? -24.453 13.359 12.297 1 87.38 282 TYR A N 1
ATOM 2207 C CA . TYR A 1 282 ? -23.422 12.844 11.406 1 87.38 282 TYR A CA 1
ATOM 2208 C C . TYR A 1 282 ? -23.359 11.32 11.477 1 87.38 282 TYR A C 1
ATOM 2210 O O . TYR A 1 282 ? -23.297 10.648 10.445 1 87.38 282 TYR A O 1
ATOM 2218 N N . LEU A 1 283 ? -23.422 10.812 12.633 1 87.69 283 LEU A N 1
ATOM 2219 C CA . LEU A 1 283 ? -23.312 9.375 12.844 1 87.69 283 LEU A CA 1
ATOM 2220 C C . LEU A 1 283 ? -24.5 8.641 12.25 1 87.69 283 LEU A C 1
ATOM 2222 O O . LEU A 1 283 ? -24.344 7.586 11.633 1 87.69 283 LEU A O 1
ATOM 2226 N N . ASP A 1 284 ? -25.656 9.227 12.414 1 86.44 284 ASP A N 1
ATOM 2227 C CA . ASP A 1 284 ? -26.859 8.625 11.859 1 86.44 284 ASP A CA 1
ATOM 2228 C C . ASP A 1 284 ? -26.844 8.664 10.336 1 86.44 284 ASP A C 1
ATOM 2230 O O . ASP A 1 284 ? -27.25 7.699 9.68 1 86.44 284 ASP A O 1
ATOM 2234 N N . THR A 1 285 ? -26.422 9.781 9.859 1 84.62 285 THR A N 1
ATOM 2235 C CA . THR A 1 285 ? -26.312 9.891 8.406 1 84.62 285 THR A CA 1
ATOM 2236 C C . THR A 1 285 ? -25.297 8.898 7.859 1 84.62 285 THR A C 1
ATOM 2238 O O . THR A 1 285 ? -25.516 8.297 6.805 1 84.62 285 THR A O 1
ATOM 2241 N N . PHE A 1 286 ? -24.266 8.766 8.625 1 86.19 286 PHE A N 1
ATOM 2242 C CA . PHE A 1 286 ? -23.219 7.82 8.227 1 86.19 286 PHE A CA 1
ATOM 2243 C C . PHE A 1 286 ? -23.781 6.398 8.188 1 86.19 286 PHE A C 1
ATOM 2245 O O . PHE A 1 286 ? -23.5 5.652 7.246 1 86.19 286 PHE A O 1
ATOM 2252 N N . LYS A 1 287 ? -24.547 6.031 9.102 1 83 287 LYS A N 1
ATOM 2253 C CA . LYS A 1 287 ? -25.141 4.703 9.211 1 83 287 LYS A CA 1
ATOM 2254 C C . LYS A 1 287 ? -26.078 4.418 8.039 1 83 287 LYS A C 1
ATOM 2256 O O . LYS A 1 287 ? -26.203 3.271 7.605 1 83 287 LYS A O 1
ATOM 2261 N N . THR A 1 288 ? -26.625 5.449 7.523 1 81.56 288 THR A N 1
ATOM 2262 C CA . THR A 1 288 ? -27.641 5.258 6.496 1 81.56 288 THR A CA 1
ATOM 2263 C C . THR A 1 288 ? -27.047 5.414 5.102 1 81.56 288 THR A C 1
ATOM 2265 O O . THR A 1 288 ? -27.375 4.656 4.188 1 81.56 288 THR A O 1
ATOM 2268 N N . ILE A 1 289 ? -26.203 6.348 4.973 1 76.5 289 ILE A N 1
ATOM 2269 C CA . ILE A 1 289 ? -25.703 6.711 3.648 1 76.5 289 ILE A CA 1
ATOM 2270 C C . ILE A 1 289 ? -24.703 5.66 3.164 1 76.5 289 ILE A C 1
ATOM 2272 O O . ILE A 1 289 ? -24.734 5.25 2 1 76.5 289 ILE A O 1
ATOM 2276 N N . ILE A 1 290 ? -23.844 5.219 4.035 1 76.75 290 ILE A N 1
ATOM 2277 C CA . ILE A 1 290 ? -22.75 4.359 3.605 1 76.75 290 ILE A CA 1
ATOM 2278 C C . ILE A 1 290 ? -23.297 3.031 3.096 1 76.75 290 ILE A C 1
ATOM 2280 O O . ILE A 1 290 ? -22.984 2.611 1.978 1 76.75 290 ILE A O 1
ATOM 2284 N N . PRO A 1 291 ? -24.188 2.371 3.885 1 74.12 291 PRO A N 1
ATOM 2285 C CA . PRO A 1 291 ? -24.734 1.118 3.361 1 74.12 291 PRO A CA 1
ATOM 2286 C C . PRO A 1 291 ? -25.562 1.319 2.092 1 74.12 291 PRO A C 1
ATOM 2288 O O . PRO A 1 291 ? -25.531 0.48 1.188 1 74.12 291 PRO A O 1
ATOM 2291 N N . LYS A 1 292 ? -26.234 2.412 1.974 1 74.75 292 LYS A N 1
ATOM 2292 C CA . LYS A 1 292 ? -27.062 2.684 0.799 1 74.75 292 LYS A CA 1
ATOM 2293 C C . LYS A 1 292 ? -26.188 2.922 -0.435 1 74.75 292 LYS A C 1
ATOM 2295 O O . LYS A 1 292 ? -26.5 2.439 -1.524 1 74.75 292 LYS A O 1
ATOM 2300 N N . ARG A 1 293 ? -25.25 3.709 -0.263 1 71.94 293 ARG A N 1
ATOM 2301 C CA . ARG A 1 293 ? -24.359 4.004 -1.384 1 71.94 293 ARG A CA 1
ATOM 2302 C C . ARG A 1 293 ? -23.562 2.77 -1.793 1 71.94 293 ARG A C 1
ATOM 2304 O O . ARG A 1 293 ? -23.281 2.574 -2.977 1 71.94 293 ARG A O 1
ATOM 2311 N N . MET A 1 294 ? -23.156 2.023 -0.81 1 68.88 294 MET A N 1
ATOM 2312 C CA . MET A 1 294 ? -22.469 0.778 -1.125 1 68.88 294 MET A CA 1
ATOM 2313 C C . MET A 1 294 ? -23.359 -0.161 -1.922 1 68.88 294 MET A C 1
ATOM 2315 O O . MET A 1 294 ? -22.906 -0.838 -2.842 1 68.88 294 MET A O 1
ATOM 2319 N N . GLN A 1 295 ? -24.578 -0.21 -1.495 1 66.06 295 GLN A N 1
ATOM 2320 C CA . GLN A 1 295 ? -25.547 -1.026 -2.229 1 66.06 295 GLN A CA 1
ATOM 2321 C C . GLN A 1 295 ? -25.719 -0.524 -3.66 1 66.06 295 GLN A C 1
ATOM 2323 O O . GLN A 1 295 ? -25.859 -1.32 -4.59 1 66.06 295 GLN A O 1
ATOM 2328 N N . LYS A 1 296 ? -25.734 0.771 -3.77 1 63.84 296 LYS A N 1
ATOM 2329 C CA . LYS A 1 296 ? -25.938 1.369 -5.086 1 63.84 296 LYS A CA 1
ATOM 2330 C C . LYS A 1 296 ? -24.75 1.103 -6 1 63.84 296 LYS A C 1
ATOM 2332 O O . LYS A 1 296 ? -24.922 0.813 -7.188 1 63.84 296 LYS A O 1
ATOM 2337 N N . TYR A 1 297 ? -23.625 1.35 -5.52 1 58.62 297 TYR A N 1
ATOM 2338 C CA . TYR A 1 297 ? -22.438 1.24 -6.363 1 58.62 297 TYR A CA 1
ATOM 2339 C C . TYR A 1 297 ? -21.969 -0.205 -6.453 1 58.62 297 TYR A C 1
ATOM 2341 O O . TYR A 1 297 ? -21.188 -0.554 -7.344 1 58.62 297 TYR A O 1
ATOM 2349 N N . MET A 1 298 ? -22.297 -0.955 -5.527 1 53.22 298 MET A N 1
ATOM 2350 C CA . MET A 1 298 ? -21.984 -2.377 -5.621 1 53.22 298 MET A CA 1
ATOM 2351 C C . MET A 1 298 ? -23.016 -3.105 -6.48 1 53.22 298 MET A C 1
ATOM 2353 O O . MET A 1 298 ? -24.219 -2.965 -6.266 1 53.22 298 MET A O 1
ATOM 2357 N N . HIS A 1 299 ? -23.062 -3.035 -7.691 1 48.34 299 HIS A N 1
ATOM 2358 C CA . HIS A 1 299 ? -24.016 -3.693 -8.57 1 48.34 299 HIS A CA 1
ATOM 2359 C C . HIS A 1 299 ? -24.562 -4.973 -7.941 1 48.34 299 HIS A C 1
ATOM 2361 O O . HIS A 1 299 ? -23.797 -5.836 -7.516 1 48.34 299 HIS A O 1
ATOM 2367 N N . VAL A 1 300 ? -25.688 -5.016 -7.281 1 42.19 300 VAL A N 1
ATOM 2368 C CA . VAL A 1 300 ? -26.594 -6.027 -6.754 1 42.19 300 VAL A CA 1
ATOM 2369 C C . VAL A 1 300 ? -26.391 -7.34 -7.504 1 42.19 300 VAL A C 1
ATOM 2371 O O . VAL A 1 300 ? -26.359 -8.414 -6.895 1 42.19 300 VAL A O 1
ATOM 2374 N N . ASN A 1 301 ? -27.031 -7.328 -8.742 1 38.44 301 ASN A N 1
ATOM 2375 C CA . ASN A 1 301 ? -27.266 -8.602 -9.414 1 38.44 301 ASN A CA 1
ATOM 2376 C C . ASN A 1 301 ? -25.984 -9.414 -9.531 1 38.44 301 ASN A C 1
ATOM 2378 O O . ASN A 1 301 ? -25.922 -10.383 -10.297 1 38.44 301 ASN A O 1
ATOM 2382 N N . LEU A 1 302 ? -24.891 -8.922 -9.219 1 41.53 302 LEU A N 1
ATOM 2383 C CA . LEU A 1 302 ? -23.5 -9.289 -9.5 1 41.53 302 LEU A CA 1
ATOM 2384 C C . LEU A 1 302 ? -22.984 -10.312 -8.5 1 41.53 302 LEU A C 1
ATOM 2386 O O . LEU A 1 302 ? -21.797 -10.633 -8.484 1 41.53 302 LEU A O 1
ATOM 2390 N N . ASN A 1 303 ? -23.625 -10.531 -7.406 1 47.22 303 ASN A N 1
ATOM 2391 C CA . ASN A 1 303 ? -23.297 -11.688 -6.574 1 47.22 303 ASN A CA 1
ATOM 2392 C C . ASN A 1 303 ? -22.719 -12.836 -7.402 1 47.22 303 ASN A C 1
ATOM 2394 O O . ASN A 1 303 ? -21.688 -13.406 -7.055 1 47.22 303 ASN A O 1
ATOM 2398 N N . ASP A 1 304 ? -23.625 -13.078 -8.406 1 50.53 304 ASP A N 1
ATOM 2399 C CA . ASP A 1 304 ? -23.297 -14.219 -9.258 1 50.53 304 ASP A CA 1
ATOM 2400 C C . ASP A 1 304 ? -22.141 -13.891 -10.195 1 50.53 304 ASP A C 1
ATOM 2402 O O . ASP A 1 304 ? -21.25 -14.711 -10.406 1 50.53 304 ASP A O 1
ATOM 2406 N N . VAL A 1 305 ? -22.141 -12.648 -10.57 1 47.97 305 VAL A N 1
ATOM 2407 C CA . VAL A 1 305 ? -21.172 -12.312 -11.617 1 47.97 305 VAL A CA 1
ATOM 2408 C C . VAL A 1 305 ? -19.797 -12.078 -11.008 1 47.97 305 VAL A C 1
ATOM 2410 O O . VAL A 1 305 ? -18.781 -12.492 -11.57 1 47.97 305 VAL A O 1
ATOM 2413 N N . SER A 1 306 ? -19.797 -11.5 -9.766 1 54.28 306 SER A N 1
ATOM 2414 C CA . SER A 1 306 ? -18.531 -11.133 -9.148 1 54.28 306 SER A CA 1
ATOM 2415 C C . SER A 1 306 ? -17.75 -12.367 -8.711 1 54.28 306 SER A C 1
ATOM 2417 O O . SER A 1 306 ? -16.547 -12.477 -8.969 1 54.28 306 SER A O 1
ATOM 2419 N N . LYS A 1 307 ? -18.625 -13.188 -8.031 1 58.72 307 LYS A N 1
ATOM 2420 C CA . LYS A 1 307 ? -18 -14.445 -7.625 1 58.72 307 LYS A CA 1
ATOM 2421 C C . LYS A 1 307 ? -17.531 -15.242 -8.836 1 58.72 307 LYS A C 1
ATOM 2423 O O . LYS A 1 307 ? -16.438 -15.797 -8.828 1 58.72 307 LYS A O 1
ATOM 2428 N N . ALA A 1 308 ? -18.375 -15.031 -9.766 1 64.19 308 ALA A N 1
ATOM 2429 C CA . ALA A 1 308 ? -18.031 -15.766 -10.977 1 64.19 308 ALA A CA 1
ATOM 2430 C C . ALA A 1 308 ? -16.828 -15.156 -11.672 1 64.19 308 ALA A C 1
ATOM 2432 O O . ALA A 1 308 ? -15.953 -15.875 -12.164 1 64.19 308 ALA A O 1
ATOM 2433 N N . CYS A 1 309 ? -16.75 -13.914 -11.438 1 74.81 309 CYS A N 1
ATOM 2434 C CA . CYS A 1 309 ? -15.648 -13.242 -12.133 1 74.81 309 CYS A CA 1
ATOM 2435 C C . CYS A 1 309 ? -14.328 -13.477 -11.414 1 74.81 309 CYS A C 1
ATOM 2437 O O . CYS A 1 309 ? -13.32 -13.781 -12.047 1 74.81 309 CYS A O 1
ATOM 2439 N N . THR A 1 310 ? -14.43 -13.438 -10.047 1 80.88 310 THR A N 1
ATOM 2440 C CA . THR A 1 310 ? -13.195 -13.633 -9.297 1 80.88 310 THR A CA 1
ATOM 2441 C C . THR A 1 310 ? -12.688 -15.055 -9.445 1 80.88 310 THR A C 1
ATOM 2443 O O . THR A 1 310 ? -11.484 -15.273 -9.625 1 80.88 310 THR A O 1
ATOM 2446 N N . GLY A 1 311 ? -13.656 -15.977 -9.367 1 87.38 311 GLY A N 1
ATOM 2447 C CA . GLY A 1 311 ? -13.266 -17.359 -9.57 1 87.38 311 GLY A CA 1
ATOM 2448 C C . GLY A 1 311 ? -12.688 -17.625 -10.953 1 87.38 311 GLY A C 1
ATOM 2449 O O . GLY A 1 311 ? -11.672 -18.297 -11.086 1 87.38 311 GLY A O 1
ATOM 2450 N N . LYS A 1 312 ? -13.297 -17.016 -11.906 1 87.31 312 LYS A N 1
ATOM 2451 C CA . LYS A 1 312 ? -12.836 -17.172 -13.281 1 87.31 312 LYS A CA 1
ATOM 2452 C C . LYS A 1 312 ? -11.453 -16.547 -13.477 1 87.31 312 LYS A C 1
ATOM 2454 O O . LYS A 1 312 ? -10.578 -17.156 -14.102 1 87.31 312 LYS A O 1
ATOM 2459 N N . LEU A 1 313 ? -11.281 -15.414 -12.93 1 87.5 313 LEU A N 1
ATOM 2460 C CA . LEU A 1 313 ? -10.008 -14.719 -13.086 1 87.5 313 LEU A CA 1
ATOM 2461 C C . LEU A 1 313 ? -8.891 -15.469 -12.367 1 87.5 313 LEU A C 1
ATOM 2463 O O . LEU A 1 313 ? -7.742 -15.469 -12.82 1 87.5 313 LEU A O 1
ATOM 2467 N N . THR A 1 314 ? -9.258 -16.031 -11.211 1 93.25 314 THR A N 1
ATOM 2468 C CA . THR A 1 314 ? -8.258 -16.812 -10.5 1 93.25 314 THR A CA 1
ATOM 2469 C C . THR A 1 314 ? -7.836 -18.031 -11.312 1 93.25 314 THR A C 1
ATOM 2471 O O . THR A 1 314 ? -6.648 -18.375 -11.367 1 93.25 314 THR A O 1
ATOM 2474 N N . VAL A 1 315 ? -8.805 -18.672 -11.938 1 93.19 315 VAL A N 1
ATOM 2475 C CA . VAL A 1 315 ? -8.484 -19.797 -12.82 1 93.19 315 VAL A CA 1
ATOM 2476 C C . VAL A 1 315 ? -7.59 -19.328 -13.961 1 93.19 315 VAL A C 1
ATOM 2478 O O . VAL A 1 315 ? -6.602 -19.984 -14.297 1 93.19 315 VAL A O 1
ATOM 2481 N N . TYR A 1 316 ? -7.91 -18.156 -14.492 1 89.25 316 TYR A N 1
ATOM 2482 C CA . TYR A 1 316 ? -7.098 -17.609 -15.57 1 89.25 316 TYR A CA 1
ATOM 2483 C C . TYR A 1 316 ? -5.672 -17.344 -15.102 1 89.25 316 TYR A C 1
ATOM 2485 O O . TYR A 1 316 ? -4.711 -17.703 -15.789 1 89.25 316 TYR A O 1
ATOM 2493 N N . ALA A 1 317 ? -5.559 -16.797 -13.945 1 92.69 317 ALA A N 1
ATOM 2494 C CA . ALA A 1 317 ? -4.238 -16.453 -13.422 1 92.69 317 ALA A CA 1
ATOM 2495 C C . ALA A 1 317 ? -3.395 -17.719 -13.219 1 92.69 317 ALA A C 1
ATOM 2497 O O . ALA A 1 317 ? -2.168 -17.672 -13.344 1 92.69 317 ALA A O 1
ATOM 2498 N N . LEU A 1 318 ? -4.055 -18.844 -12.961 1 95.62 318 LEU A N 1
ATOM 2499 C CA . LEU A 1 318 ? -3.35 -20.078 -12.68 1 95.62 318 LEU A CA 1
ATOM 2500 C C . LEU A 1 318 ? -3.086 -20.859 -13.961 1 95.62 318 LEU A C 1
ATOM 2502 O O . LEU A 1 318 ? -2.232 -21.75 -13.984 1 95.62 318 LEU A O 1
ATOM 2506 N N . THR A 1 319 ? -3.797 -20.5 -15.07 1 92.75 319 THR A N 1
ATOM 2507 C CA . THR A 1 319 ? -3.727 -21.391 -16.219 1 92.75 319 THR A CA 1
ATOM 2508 C C . THR A 1 319 ? -3.262 -20.625 -17.469 1 92.75 319 THR A C 1
ATOM 2510 O O . THR A 1 319 ? -2.91 -21.234 -18.469 1 92.75 319 THR A O 1
ATOM 2513 N N . ASP A 1 320 ? -3.268 -19.375 -17.406 1 85.94 320 ASP A N 1
ATOM 2514 C CA . ASP A 1 320 ? -2.854 -18.609 -18.578 1 85.94 320 ASP A CA 1
ATOM 2515 C C . ASP A 1 320 ? -1.413 -18.938 -18.953 1 85.94 320 ASP A C 1
ATOM 2517 O O . ASP A 1 320 ? -0.544 -19.047 -18.094 1 85.94 320 ASP A O 1
ATOM 2521 N N . PRO A 1 321 ? -1.115 -19.078 -20.188 1 79.19 321 PRO A N 1
ATOM 2522 C CA . PRO A 1 321 ? 0.264 -19.328 -20.625 1 79.19 321 PRO A CA 1
ATOM 2523 C C . PRO A 1 321 ? 1.196 -18.156 -20.297 1 79.19 321 PRO A C 1
ATOM 2525 O O . PRO A 1 321 ? 2.359 -18.375 -19.938 1 79.19 321 PRO A O 1
ATOM 2528 N N . VAL A 1 322 ? 0.638 -17.016 -20.469 1 76.44 322 VAL A N 1
ATOM 2529 C CA . VAL A 1 322 ? 1.357 -15.805 -20.078 1 76.44 322 VAL A CA 1
ATOM 2530 C C . VAL A 1 322 ? 0.541 -15.031 -19.047 1 76.44 322 VAL A C 1
ATOM 2532 O O . VAL A 1 322 ? -0.286 -14.188 -19.406 1 76.44 322 VAL A O 1
ATOM 2535 N N . PRO A 1 323 ? 0.848 -15.352 -17.875 1 84.06 323 PRO A N 1
ATOM 2536 C CA . PRO A 1 323 ? 0.05 -14.703 -16.828 1 84.06 323 PRO A CA 1
ATOM 2537 C C . PRO A 1 323 ? 0.272 -13.195 -16.766 1 84.06 323 PRO A C 1
ATOM 2539 O O . PRO A 1 323 ? 1.388 -12.719 -17 1 84.06 323 PRO A O 1
ATOM 2542 N N . LYS A 1 324 ? -0.767 -12.477 -16.531 1 81.38 324 LYS A N 1
ATOM 2543 C CA . LYS A 1 324 ? -0.699 -11.031 -16.344 1 81.38 324 LYS A CA 1
ATOM 2544 C C . LYS A 1 324 ? -0.363 -10.68 -14.891 1 81.38 324 LYS A C 1
ATOM 2546 O O . LYS A 1 324 ? -0.577 -11.492 -13.984 1 81.38 324 LYS A O 1
ATOM 2551 N N . ALA A 1 325 ? 0.19 -9.492 -14.766 1 83.06 325 ALA A N 1
ATOM 2552 C CA . ALA A 1 325 ? 0.508 -9.047 -13.414 1 83.06 325 ALA A CA 1
ATOM 2553 C C . ALA A 1 325 ? -0.762 -8.766 -12.617 1 83.06 325 ALA A C 1
ATOM 2555 O O . ALA A 1 325 ? -0.802 -8.992 -11.406 1 83.06 325 ALA A O 1
ATOM 2556 N N . ARG A 1 326 ? -1.74 -8.289 -13.359 1 81.25 326 ARG A N 1
ATOM 2557 C CA . ARG A 1 326 ? -2.982 -7.906 -12.695 1 81.25 326 ARG A CA 1
ATOM 2558 C C . ARG A 1 326 ? -4.195 -8.391 -13.484 1 81.25 326 ARG A C 1
ATOM 2560 O O . ARG A 1 326 ? -4.285 -8.172 -14.695 1 81.25 326 ARG A O 1
ATOM 2567 N N . TYR A 1 327 ? -5.039 -9.117 -12.766 1 80.94 327 TYR A N 1
ATOM 2568 C CA . TYR A 1 327 ? -6.32 -9.539 -13.32 1 80.94 327 TYR A CA 1
ATOM 2569 C C . TYR A 1 327 ? -7.469 -8.742 -12.703 1 80.94 327 TYR A C 1
ATOM 2571 O O . TYR A 1 327 ? -7.684 -8.797 -11.484 1 80.94 327 TYR A O 1
ATOM 2579 N N . ARG A 1 328 ? -8.18 -7.93 -13.484 1 73.62 328 ARG A N 1
ATOM 2580 C CA . ARG A 1 328 ? -9.242 -7.07 -12.969 1 73.62 328 ARG A CA 1
ATOM 2581 C C . ARG A 1 328 ? -10.609 -7.508 -13.5 1 73.62 328 ARG A C 1
ATOM 2583 O O . ARG A 1 328 ? -10.727 -7.926 -14.656 1 73.62 328 ARG A O 1
ATOM 2590 N N . CYS A 1 329 ? -11.484 -7.457 -12.516 1 67 329 CYS A N 1
ATOM 2591 C CA . CYS A 1 329 ? -12.836 -7.852 -12.906 1 67 329 CYS A CA 1
ATOM 2592 C C . CYS A 1 329 ? -13.594 -6.676 -13.508 1 67 329 CYS A C 1
ATOM 2594 O O . CYS A 1 329 ? -13.602 -5.582 -12.938 1 67 329 CYS A O 1
ATOM 2596 N N . GLY A 1 330 ? -14.266 -6.828 -14.633 1 58.56 330 GLY A N 1
ATOM 2597 C CA . GLY A 1 330 ? -15.281 -5.941 -15.172 1 58.56 330 GLY A CA 1
ATOM 2598 C C . GLY A 1 330 ? -14.703 -4.836 -16.031 1 58.56 330 GLY A C 1
ATOM 2599 O O . GLY A 1 330 ? -13.758 -4.156 -15.633 1 58.56 330 GLY A O 1
ATOM 2600 N N . SER A 1 331 ? -15.039 -4.762 -17.281 1 55.03 331 SER A N 1
ATOM 2601 C CA . SER A 1 331 ? -14.578 -3.775 -18.25 1 55.03 331 SER A CA 1
ATOM 2602 C C . SER A 1 331 ? -14.961 -2.361 -17.812 1 55.03 331 SER A C 1
ATOM 2604 O O . SER A 1 331 ? -14.156 -1.432 -17.953 1 55.03 331 SER A O 1
ATOM 2606 N N . SER A 1 332 ? -16.188 -2.18 -17.375 1 53.97 332 SER A N 1
ATOM 2607 C CA . SER A 1 332 ? -16.641 -0.847 -16.984 1 53.97 332 SER A CA 1
ATOM 2608 C C . SER A 1 332 ? -15.867 -0.323 -15.789 1 53.97 332 SER A C 1
ATOM 2610 O O . SER A 1 332 ? -15.539 0.863 -15.719 1 53.97 332 SER A O 1
ATOM 2612 N N . ASP A 1 333 ? -15.578 -1.214 -15.008 1 56.94 333 ASP A N 1
ATOM 2613 C CA . ASP A 1 333 ? -14.859 -0.831 -13.805 1 56.94 333 ASP A CA 1
ATOM 2614 C C . ASP A 1 333 ? -13.406 -0.475 -14.117 1 56.94 333 ASP A C 1
ATOM 2616 O O . ASP A 1 333 ? -12.844 0.436 -13.508 1 56.94 333 ASP A O 1
ATOM 2620 N N . LEU A 1 334 ? -13.023 -1.097 -15.094 1 57.28 334 LEU A N 1
ATOM 2621 C CA . LEU A 1 334 ? -11.664 -0.775 -15.523 1 57.28 334 LEU A CA 1
ATOM 2622 C C . LEU A 1 334 ? -11.594 0.652 -16.062 1 57.28 334 LEU A C 1
ATOM 2624 O O . LEU A 1 334 ? -10.609 1.36 -15.805 1 57.28 334 LEU A O 1
ATOM 2628 N N . ALA A 1 335 ? -12.641 0.953 -16.75 1 57.34 335 ALA A N 1
ATOM 2629 C CA . ALA A 1 335 ? -12.656 2.299 -17.328 1 57.34 335 ALA A CA 1
ATOM 2630 C C . ALA A 1 335 ? -12.711 3.355 -16.219 1 57.34 335 ALA A C 1
ATOM 2632 O O . ALA A 1 335 ? -12.008 4.367 -16.297 1 57.34 335 ALA A O 1
ATOM 2633 N N . LEU A 1 336 ? -13.539 3.105 -15.305 1 61.22 336 LEU A N 1
ATOM 2634 C CA . LEU A 1 336 ? -13.656 4.059 -14.203 1 61.22 336 LEU A CA 1
ATOM 2635 C C . LEU A 1 336 ? -12.352 4.148 -13.422 1 61.22 336 LEU A C 1
ATOM 2637 O O . LEU A 1 336 ? -11.922 5.242 -13.047 1 61.22 336 LEU A O 1
ATOM 2641 N N . CYS A 1 337 ? -11.781 3.031 -13.258 1 60.06 337 CYS A N 1
ATOM 2642 C CA . CYS A 1 337 ? -10.516 3.012 -12.523 1 60.06 337 CYS A CA 1
ATOM 2643 C C . CYS A 1 337 ? -9.43 3.76 -13.289 1 60.06 337 CYS A C 1
ATOM 2645 O O . CYS A 1 337 ? -8.656 4.508 -12.695 1 60.06 337 CYS A O 1
ATOM 2647 N N . THR A 1 338 ? -9.484 3.562 -14.508 1 57.16 338 THR A N 1
ATOM 2648 C CA . THR A 1 338 ? -8.5 4.246 -15.336 1 57.16 338 THR A CA 1
ATOM 2649 C C . THR A 1 338 ? -8.734 5.754 -15.32 1 57.16 338 THR A C 1
ATOM 2651 O O . THR A 1 338 ? -7.781 6.535 -15.25 1 57.16 338 THR A O 1
ATOM 2654 N N . LEU A 1 339 ? -9.953 6.113 -15.422 1 58.88 339 LEU A N 1
ATOM 2655 C CA . LEU A 1 339 ? -10.289 7.535 -15.391 1 58.88 339 LEU A CA 1
ATOM 2656 C C . LEU A 1 339 ? -9.844 8.172 -14.078 1 58.88 339 LEU A C 1
ATOM 2658 O O . LEU A 1 339 ? -9.273 9.266 -14.07 1 58.88 339 LEU A O 1
ATOM 2662 N N . LEU A 1 340 ? -10.078 7.504 -13.062 1 63.03 340 LEU A N 1
ATOM 2663 C CA . LEU A 1 340 ? -9.734 8.031 -11.75 1 63.03 340 LEU A CA 1
ATOM 2664 C C . LEU A 1 340 ? -8.219 8.117 -11.57 1 63.03 340 LEU A C 1
ATOM 2666 O O . LEU A 1 340 ? -7.723 8.977 -10.844 1 63.03 340 LEU A O 1
ATOM 2670 N N . GLU A 1 341 ? -7.543 7.246 -12.234 1 59.28 341 GLU A N 1
ATOM 2671 C CA . GLU A 1 341 ? -6.086 7.246 -12.164 1 59.28 341 GLU A CA 1
ATOM 2672 C C . GLU A 1 341 ? -5.492 8.414 -12.938 1 59.28 341 GLU A C 1
ATOM 2674 O O . GLU A 1 341 ? -4.383 8.859 -12.648 1 59.28 341 GLU A O 1
ATOM 2679 N N . LEU A 1 342 ? -6.266 8.852 -13.781 1 54.72 342 LEU A N 1
ATOM 2680 C CA . LEU A 1 342 ? -5.77 9.922 -14.641 1 54.72 342 LEU A CA 1
ATOM 2681 C C . LEU A 1 342 ? -6.094 11.289 -14.047 1 54.72 342 LEU A C 1
ATOM 2683 O O . LEU A 1 342 ? -5.461 12.289 -14.391 1 54.72 342 LEU A O 1
ATOM 2687 N N . LEU A 1 343 ? -6.992 11.32 -13.18 1 58.75 343 LEU A N 1
ATOM 2688 C CA . LEU A 1 343 ? -7.414 12.578 -12.57 1 58.75 343 LEU A CA 1
ATOM 2689 C C . LEU A 1 343 ? -6.461 12.977 -11.445 1 58.75 343 LEU A C 1
ATOM 2691 O O . LEU A 1 343 ? -5.895 12.125 -10.773 1 58.75 343 LEU A O 1
ATOM 2695 N N . PRO A 1 344 ? -6.262 14.281 -11.367 1 60.53 344 PRO A N 1
ATOM 2696 C CA . PRO A 1 344 ? -5.48 14.742 -10.211 1 60.53 344 PRO A CA 1
ATOM 2697 C C . PRO A 1 344 ? -6.086 14.305 -8.883 1 60.53 344 PRO A C 1
ATOM 2699 O O . PRO A 1 344 ? -7.309 14.242 -8.742 1 60.53 344 PRO A O 1
ATOM 2702 N N . MET A 1 345 ? -5.262 14.008 -8.008 1 69 345 MET A N 1
ATOM 2703 C CA . MET A 1 345 ? -5.664 13.453 -6.715 1 69 345 MET A CA 1
ATOM 2704 C C . MET A 1 345 ? -6.664 14.367 -6.02 1 69 345 MET A C 1
ATOM 2706 O O . MET A 1 345 ? -7.574 13.898 -5.34 1 69 345 MET A O 1
ATOM 2710 N N . GLU A 1 346 ? -6.504 15.633 -6.215 1 70.12 346 GLU A N 1
ATOM 2711 C CA . GLU A 1 346 ? -7.395 16.594 -5.566 1 70.12 346 GLU A CA 1
ATOM 2712 C C . GLU A 1 346 ? -8.828 16.453 -6.074 1 70.12 346 GLU A C 1
ATOM 2714 O O . GLU A 1 346 ? -9.781 16.609 -5.312 1 70.12 346 GLU A O 1
ATOM 2719 N N . LEU A 1 347 ? -8.914 16.188 -7.391 1 68.25 347 LEU A N 1
ATOM 2720 C CA . LEU A 1 347 ? -10.242 15.992 -7.969 1 68.25 347 LEU A CA 1
ATOM 2721 C C . LEU A 1 347 ? -10.844 14.672 -7.512 1 68.25 347 LEU A C 1
ATOM 2723 O O . LEU A 1 347 ? -12.047 14.578 -7.27 1 68.25 347 LEU A O 1
ATOM 2727 N N . VAL A 1 348 ? -10 13.727 -7.418 1 73.62 348 VAL A N 1
ATOM 2728 C CA . VAL A 1 348 ? -10.453 12.422 -6.945 1 73.62 348 VAL A CA 1
ATOM 2729 C C . VAL A 1 348 ? -10.945 12.539 -5.5 1 73.62 348 VAL A C 1
ATOM 2731 O O . VAL A 1 348 ? -11.984 11.992 -5.148 1 73.62 348 VAL A O 1
ATOM 2734 N N . ASP A 1 349 ? -10.156 13.273 -4.668 1 77.19 349 ASP A N 1
ATOM 2735 C CA . ASP A 1 349 ? -10.547 13.484 -3.277 1 77.19 349 ASP A CA 1
ATOM 2736 C C . ASP A 1 349 ? -11.906 14.172 -3.191 1 77.19 349 ASP A C 1
ATOM 2738 O O . ASP A 1 349 ? -12.766 13.766 -2.408 1 77.19 349 ASP A O 1
ATOM 2742 N N . SER A 1 350 ? -12.047 15.211 -3.998 1 74.69 350 SER A N 1
ATOM 2743 C CA . SER A 1 350 ? -13.312 15.945 -3.99 1 74.69 350 SER A CA 1
ATOM 2744 C C . SER A 1 350 ? -14.477 15.047 -4.41 1 74.69 350 SER A C 1
ATOM 2746 O O . SER A 1 350 ? -15.57 15.148 -3.861 1 74.69 350 SER A O 1
ATOM 2748 N N . PHE A 1 351 ? -14.203 14.242 -5.402 1 76.19 351 PHE A N 1
ATOM 2749 C CA . PHE A 1 351 ? -15.219 13.32 -5.891 1 76.19 351 PHE A CA 1
ATOM 2750 C C . PHE A 1 351 ? -15.641 12.344 -4.793 1 76.19 351 PHE A C 1
ATOM 2752 O O . PHE A 1 351 ? -16.828 12.18 -4.523 1 76.19 351 PHE A O 1
ATOM 2759 N N . PHE A 1 352 ? -14.758 11.797 -4.074 1 76.81 352 PHE A N 1
ATOM 2760 C CA . PHE A 1 352 ? -15.062 10.789 -3.061 1 76.81 352 PHE A CA 1
ATOM 2761 C C . PHE A 1 352 ? -15.648 11.445 -1.814 1 76.81 352 PHE A C 1
ATOM 2763 O O . PHE A 1 352 ? -16.531 10.875 -1.164 1 76.81 352 PHE A O 1
ATOM 2770 N N . VAL A 1 353 ? -15.141 12.594 -1.412 1 77.25 353 VAL A N 1
ATOM 2771 C CA . VAL A 1 353 ? -15.68 13.312 -0.258 1 77.25 353 VAL A CA 1
ATOM 2772 C C . VAL A 1 353 ? -17.125 13.703 -0.523 1 77.25 353 VAL A C 1
ATOM 2774 O O . VAL A 1 353 ? -17.984 13.562 0.353 1 77.25 353 VAL A O 1
ATOM 2777 N N . SER A 1 354 ? -17.359 14.125 -1.748 1 76.31 354 SER A N 1
ATOM 2778 C CA . SER A 1 354 ? -18.719 14.531 -2.094 1 76.31 354 SER A CA 1
ATOM 2779 C C . SER A 1 354 ? -19.656 13.336 -2.121 1 76.31 354 SER A C 1
ATOM 2781 O O . SER A 1 354 ? -20.844 13.461 -1.777 1 76.31 354 SER A O 1
ATOM 2783 N N . LEU A 1 355 ? -19.188 12.25 -2.436 1 73.44 355 LEU A N 1
ATOM 2784 C CA . LEU A 1 355 ? -20.031 11.07 -2.592 1 73.44 355 LEU A CA 1
ATOM 2785 C C . LEU A 1 355 ? -20.25 10.383 -1.251 1 73.44 355 LEU A C 1
ATOM 2787 O O . LEU A 1 355 ? -21.344 9.867 -0.99 1 73.44 355 LEU A O 1
ATOM 2791 N N . PHE A 1 356 ? -19.25 10.414 -0.386 1 73.75 356 PHE A N 1
ATOM 2792 C CA . PHE A 1 356 ? -19.359 9.5 0.749 1 73.75 356 PHE A CA 1
ATOM 2793 C C . PHE A 1 356 ? -19.391 10.273 2.061 1 73.75 356 PHE A C 1
ATOM 2795 O O . PHE A 1 356 ? -19.781 9.727 3.1 1 73.75 356 PHE A O 1
ATOM 2802 N N . GLN A 1 357 ? -18.906 11.414 2.07 1 75.62 357 GLN A N 1
ATOM 2803 C CA . GLN A 1 357 ? -18.938 12.172 3.316 1 75.62 357 GLN A CA 1
ATOM 2804 C C . GLN A 1 357 ? -20.281 12.859 3.512 1 75.62 357 GLN A C 1
ATOM 2806 O O . GLN A 1 357 ? -20.734 13.594 2.637 1 75.62 357 GLN A O 1
ATOM 2811 N N . PRO A 1 358 ? -20.922 12.477 4.664 1 73.31 358 PRO A N 1
ATOM 2812 C CA . PRO A 1 358 ? -22.188 13.148 4.941 1 73.31 358 PRO A CA 1
ATOM 2813 C C . PRO A 1 358 ? -22.047 14.664 5.02 1 73.31 358 PRO A C 1
ATOM 2815 O O . PRO A 1 358 ? -21.031 15.172 5.512 1 73.31 358 PRO A O 1
ATOM 2818 N N . ARG A 1 359 ? -22.797 15.492 4.34 1 64.5 359 ARG A N 1
ATOM 2819 C CA . ARG A 1 359 ? -22.766 16.953 4.301 1 64.5 359 ARG A CA 1
ATOM 2820 C C . ARG A 1 359 ? -23.312 17.547 5.594 1 64.5 359 ARG A C 1
ATOM 2822 O O . ARG A 1 359 ? -23.484 18.766 5.703 1 64.5 359 ARG A O 1
ATOM 2829 N N . SER A 1 360 ? -23.5 16.812 6.621 1 58.62 360 SER A N 1
ATOM 2830 C CA . SER A 1 360 ? -24.156 17.422 7.77 1 58.62 360 SER A CA 1
ATOM 2831 C C . SER A 1 360 ? -23.297 18.516 8.383 1 58.62 360 SER A C 1
ATOM 2833 O O . SER A 1 360 ? -22.062 18.469 8.305 1 58.62 360 SER A O 1
ATOM 2835 N N . LYS A 1 361 ? -23.922 19.688 8.68 1 50.94 361 LYS A N 1
ATOM 2836 C CA . LYS A 1 361 ? -23.375 20.844 9.383 1 50.94 361 LYS A CA 1
ATOM 2837 C C . LYS A 1 361 ? -22.609 20.422 10.633 1 50.94 361 LYS A C 1
ATOM 2839 O O . LYS A 1 361 ? -23.156 19.75 11.508 1 50.94 361 LYS A O 1
ATOM 2844 N N . PHE A 1 362 ? -21.406 19.984 10.516 1 51.84 362 PHE A N 1
ATOM 2845 C CA . PHE A 1 362 ? -20.594 19.75 11.703 1 51.84 362 PHE A CA 1
ATOM 2846 C C . PHE A 1 362 ? -20.703 20.922 12.68 1 51.84 362 PHE A C 1
ATOM 2848 O O . PHE A 1 362 ? -20.688 22.078 12.266 1 51.84 362 PHE A O 1
ATOM 2855 N N . LYS A 1 363 ? -21.422 20.938 13.797 1 44.06 363 LYS A N 1
ATOM 2856 C CA . LYS A 1 363 ? -21.438 21.938 14.859 1 44.06 363 LYS A CA 1
ATOM 2857 C C . LYS A 1 363 ? -20.031 22.359 15.25 1 44.06 363 LYS A C 1
ATOM 2859 O O . LYS A 1 363 ? -19.281 21.547 15.805 1 44.06 363 LYS A O 1
ATOM 2864 N N . THR A 1 364 ? -19.281 22.953 14.453 1 40.5 364 THR A N 1
ATOM 2865 C CA . THR A 1 364 ? -18.125 23.594 15.078 1 40.5 364 THR A CA 1
ATOM 2866 C C . THR A 1 364 ? -18.531 24.281 16.375 1 40.5 364 THR A C 1
ATOM 2868 O O . THR A 1 364 ? -19.219 25.297 16.375 1 40.5 364 THR A O 1
ATOM 2871 N N . THR A 1 365 ? -19 23.766 17.391 1 34.44 365 THR A N 1
ATOM 2872 C CA . THR A 1 365 ? -18.953 24.531 18.625 1 34.44 365 THR A CA 1
ATOM 2873 C C . THR A 1 365 ? -17.609 25.25 18.766 1 34.44 365 THR A C 1
ATOM 2875 O O . THR A 1 365 ? -16.625 24.641 19.188 1 34.44 365 THR A O 1
ATOM 2878 N N . LEU A 1 366 ? -17.156 26.016 17.812 1 33.47 366 LEU A N 1
ATOM 2879 C CA . LEU A 1 366 ? -16.156 27.047 18.109 1 33.47 366 LEU A CA 1
ATOM 2880 C C . LEU A 1 366 ? -16.531 27.797 19.391 1 33.47 366 LEU A C 1
ATOM 2882 O O . LEU A 1 366 ? -17.578 28.453 19.438 1 33.47 366 LEU A O 1
ATOM 2886 N N . SER A 1 367 ? -16.297 27.547 20.609 1 31.2 367 SER A N 1
ATOM 2887 C CA . SER A 1 367 ? -16.141 28.625 21.578 1 31.2 367 SER A CA 1
ATOM 2888 C C . SER A 1 367 ? -15.578 29.891 20.922 1 31.2 367 SER A C 1
ATOM 2890 O O . SER A 1 367 ? -14.758 29.797 20 1 31.2 367 SER A O 1
ATOM 2892 N N . THR A 1 368 ? -16.219 31.141 20.984 1 28.66 368 THR A N 1
ATOM 2893 C CA . THR A 1 368 ? -15.977 32.562 20.688 1 28.66 368 THR A CA 1
ATOM 2894 C C . THR A 1 368 ? -14.516 32.906 20.938 1 28.66 368 THR A C 1
ATOM 2896 O O . THR A 1 368 ? -14.102 33.094 22.094 1 28.66 368 THR A O 1
ATOM 2899 N N . ILE A 1 369 ? -13.484 32.344 20.562 1 28.7 369 ILE A N 1
ATOM 2900 C CA . ILE A 1 369 ? -12.32 33.219 20.656 1 28.7 369 ILE A CA 1
ATOM 2901 C C . ILE A 1 369 ? -12.648 34.594 20.047 1 28.7 369 ILE A C 1
ATOM 2903 O O . ILE A 1 369 ? -13.039 34.688 18.875 1 28.7 369 ILE A O 1
ATOM 2907 N N . THR A 1 370 ? -12.898 35.625 20.906 1 28.11 370 THR A N 1
ATOM 2908 C CA . THR A 1 370 ? -13.023 37.062 20.766 1 28.11 370 THR A CA 1
ATOM 2909 C C . THR A 1 370 ? -12.133 37.562 19.625 1 28.11 370 THR A C 1
ATOM 2911 O O . THR A 1 370 ? -11 37.094 19.469 1 28.11 370 THR A O 1
ATOM 2914 N N . ALA A 1 371 ? -12.656 38.25 18.672 1 30.97 371 ALA A N 1
ATOM 2915 C CA . ALA A 1 371 ? -12.25 39.031 17.484 1 30.97 371 ALA A CA 1
ATOM 2916 C C . ALA A 1 371 ? -10.984 39.812 17.766 1 30.97 371 ALA A C 1
ATOM 2918 O O . ALA A 1 371 ? -10.859 40.469 18.812 1 30.97 371 ALA A O 1
ATOM 2919 N N . PRO A 1 372 ? -9.766 39.5 17.328 1 28.67 372 PRO A N 1
ATOM 2920 C CA . PRO A 1 372 ? -8.867 40.625 17.578 1 28.67 372 PRO A CA 1
ATOM 2921 C C . PRO A 1 372 ? -9.484 41.969 17.203 1 28.67 372 PRO A C 1
ATOM 2923 O O . PRO A 1 372 ? -10.367 42.031 16.344 1 28.67 372 PRO A O 1
ATOM 2926 N N . MET A 1 373 ? -9.516 42.969 18.078 1 24.69 373 MET A N 1
ATOM 2927 C CA . MET A 1 373 ? -9.867 44.375 18.016 1 24.69 373 MET A CA 1
ATOM 2928 C C . MET A 1 373 ? -9.359 45 16.719 1 24.69 373 MET A C 1
ATOM 2930 O O . MET A 1 373 ? -8.305 44.625 16.219 1 24.69 373 MET A O 1
ATOM 2934 N N . SER A 1 374 ? -10.25 45.5 15.859 1 26.45 374 SER A N 1
ATOM 2935 C CA . SER A 1 374 ? -10.125 46.312 14.648 1 26.45 374 SER A CA 1
ATOM 2936 C C . SER A 1 374 ? -8.984 47.312 14.773 1 26.45 374 SER A C 1
ATOM 2938 O O . SER A 1 374 ? -8.875 48 15.781 1 26.45 374 SER A O 1
ATOM 2940 N N . ILE A 1 375 ? -7.82 47.031 14.195 1 26.5 375 ILE A N 1
ATOM 2941 C CA . ILE A 1 375 ? -6.809 48.094 14.18 1 26.5 375 ILE A CA 1
ATOM 2942 C C . ILE A 1 375 ? -7.438 49.406 13.711 1 26.5 375 ILE A C 1
ATOM 2944 O O . ILE A 1 375 ? -6.77 50.438 13.664 1 26.5 375 ILE A O 1
ATOM 2948 N N . LYS A 1 376 ? -8.711 49.5 13.148 1 30.55 376 LYS A N 1
ATOM 2949 C CA . LYS A 1 376 ? -9.125 50.844 12.789 1 30.55 376 LYS A CA 1
ATOM 2950 C C . LYS A 1 376 ? -9.242 51.75 14.031 1 30.55 376 LYS A C 1
ATOM 2952 O O . LYS A 1 376 ? -9.102 52.969 13.945 1 30.55 376 LYS A O 1
ATOM 2957 N N . ASP A 1 377 ? -9.734 51.188 15.188 1 26.86 377 ASP A N 1
ATOM 2958 C CA . ASP A 1 377 ? -10.133 52.25 16.109 1 26.86 377 ASP A CA 1
ATOM 2959 C C . ASP A 1 377 ? -8.914 52.938 16.703 1 26.86 377 ASP A C 1
ATOM 2961 O O . ASP A 1 377 ? -9.039 53.781 17.609 1 26.86 377 ASP A O 1
ATOM 2965 N N . THR A 1 378 ? -7.719 52.406 16.516 1 24.64 378 THR A N 1
ATOM 2966 C CA . THR A 1 378 ? -6.773 53.406 16.984 1 24.64 378 THR A CA 1
ATOM 2967 C C . THR A 1 378 ? -6.543 54.469 15.914 1 24.64 378 THR A C 1
ATOM 2969 O O . THR A 1 378 ? -5.734 55.406 16.109 1 24.64 378 THR A O 1
ATOM 2972 N N . LEU A 1 379 ? -7.32 54.438 14.648 1 20.27 379 LEU A N 1
ATOM 2973 C CA . LEU A 1 379 ? -7.457 55.781 14.148 1 20.27 379 LEU A CA 1
ATOM 2974 C C . LEU A 1 379 ? -8.742 56.438 14.656 1 20.27 379 LEU A C 1
ATOM 2976 O O . LEU A 1 379 ? -9.781 55.781 14.734 1 20.27 379 LEU A O 1
ATOM 2980 N N . MET B 1 1 ? 9.875 -24.672 -18.906 1 25.31 1 MET B N 1
ATOM 2981 C CA . MET B 1 1 ? 10.602 -23.531 -19.484 1 25.31 1 MET B CA 1
ATOM 2982 C C . MET B 1 1 ? 9.695 -22.719 -20.391 1 25.31 1 MET B C 1
ATOM 2984 O O . MET B 1 1 ? 9.148 -23.25 -21.359 1 25.31 1 MET B O 1
ATOM 2988 N N . GLU B 1 2 ? 9.094 -21.781 -19.859 1 34.38 2 GLU B N 1
ATOM 2989 C CA . GLU B 1 2 ? 8.266 -20.969 -20.734 1 34.38 2 GLU B CA 1
ATOM 2990 C C . GLU B 1 2 ? 9.078 -20.453 -21.938 1 34.38 2 GLU B C 1
ATOM 2992 O O . GLU B 1 2 ? 10.188 -19.953 -21.766 1 34.38 2 GLU B O 1
ATOM 2997 N N . ASP B 1 3 ? 8.844 -20.922 -23.031 1 34.47 3 ASP B N 1
ATOM 2998 C CA . ASP B 1 3 ? 9.602 -20.625 -24.25 1 34.47 3 ASP B CA 1
ATOM 2999 C C . ASP B 1 3 ? 9.711 -19.109 -24.469 1 34.47 3 ASP B C 1
ATOM 3001 O O . ASP B 1 3 ? 8.695 -18.406 -24.484 1 34.47 3 ASP B O 1
ATOM 3005 N N . PRO B 1 4 ? 10.859 -18.531 -24.156 1 44.81 4 PRO B N 1
ATOM 3006 C CA . PRO B 1 4 ? 11.172 -17.141 -24.484 1 44.81 4 PRO B CA 1
ATOM 3007 C C . PRO B 1 4 ? 10.438 -16.656 -25.734 1 44.81 4 PRO B C 1
ATOM 3009 O O . PRO B 1 4 ? 10.195 -15.461 -25.891 1 44.81 4 PRO B O 1
ATOM 3012 N N . GLY B 1 5 ? 10.109 -17.594 -26.5 1 42.34 5 GLY B N 1
ATOM 3013 C CA . GLY B 1 5 ? 9.477 -17.312 -27.781 1 42.34 5 GLY B CA 1
ATOM 3014 C C . GLY B 1 5 ? 8.07 -16.766 -27.641 1 42.34 5 GLY B C 1
ATOM 3015 O O . GLY B 1 5 ? 7.688 -15.828 -28.359 1 42.34 5 GLY B O 1
ATOM 3016 N N . VAL B 1 6 ? 7.449 -17.297 -26.688 1 48.31 6 VAL B N 1
ATOM 3017 C CA . VAL B 1 6 ? 6.039 -16.922 -26.594 1 48.31 6 VAL B CA 1
ATOM 3018 C C . VAL B 1 6 ? 5.91 -15.5 -26.062 1 48.31 6 VAL B C 1
ATOM 3020 O O . VAL B 1 6 ? 5.09 -14.719 -26.547 1 48.31 6 VAL B O 1
ATOM 3023 N N . ALA B 1 7 ? 6.781 -15.242 -25.109 1 48.75 7 ALA B N 1
ATOM 3024 C CA . ALA B 1 7 ? 6.793 -13.859 -24.625 1 48.75 7 ALA B CA 1
ATOM 3025 C C . ALA B 1 7 ? 7.18 -12.898 -25.75 1 48.75 7 ALA B C 1
ATOM 3027 O O . ALA B 1 7 ? 6.582 -11.828 -25.875 1 48.75 7 ALA B O 1
ATOM 3028 N N . ARG B 1 8 ? 8.188 -13.344 -26.5 1 49.41 8 ARG B N 1
ATOM 3029 C CA . ARG B 1 8 ? 8.609 -12.547 -27.641 1 49.41 8 ARG B CA 1
ATOM 3030 C C . ARG B 1 8 ? 7.469 -12.398 -28.641 1 49.41 8 ARG B C 1
ATOM 3032 O O . ARG B 1 8 ? 7.242 -11.305 -29.172 1 49.41 8 ARG B O 1
ATOM 3039 N N . ASP B 1 9 ? 6.789 -13.445 -28.797 1 52.12 9 ASP B N 1
ATOM 3040 C CA . ASP B 1 9 ? 5.691 -13.398 -29.766 1 52.12 9 ASP B CA 1
ATOM 3041 C C . ASP B 1 9 ? 4.555 -12.516 -29.266 1 52.12 9 ASP B C 1
ATOM 3043 O O . ASP B 1 9 ? 3.949 -11.773 -30.031 1 52.12 9 ASP B O 1
ATOM 3047 N N . ARG B 1 10 ? 4.367 -12.508 -28.062 1 54.22 10 ARG B N 1
ATOM 3048 C CA . ARG B 1 10 ? 3.34 -11.641 -27.484 1 54.22 10 ARG B CA 1
ATOM 3049 C C . ARG B 1 10 ? 3.74 -10.172 -27.609 1 54.22 10 ARG B C 1
ATOM 3051 O O . ARG B 1 10 ? 2.912 -9.328 -27.938 1 54.22 10 ARG B O 1
ATOM 3058 N N . LEU B 1 11 ? 4.961 -10.078 -27.297 1 52.06 11 LEU B N 1
ATOM 3059 C CA . LEU B 1 11 ? 5.457 -8.711 -27.438 1 52.06 11 LEU B CA 1
ATOM 3060 C C . LEU B 1 11 ? 5.375 -8.242 -28.891 1 52.06 11 LEU B C 1
ATOM 3062 O O . LEU B 1 11 ? 4.992 -7.105 -29.156 1 52.06 11 LEU B O 1
ATOM 3066 N N . LEU B 1 12 ? 5.785 -9.203 -29.75 1 53.91 12 LEU B N 1
ATOM 3067 C CA . LEU B 1 12 ? 5.711 -8.883 -31.172 1 53.91 12 LEU B CA 1
ATOM 3068 C C . LEU B 1 12 ? 4.266 -8.656 -31.594 1 53.91 12 LEU B C 1
ATOM 3070 O O . LEU B 1 12 ? 3.98 -7.742 -32.375 1 53.91 12 LEU B O 1
ATOM 3074 N N . GLY B 1 13 ? 3.467 -9.492 -31.094 1 54.34 13 GLY B N 1
ATOM 3075 C CA . GLY B 1 13 ? 2.057 -9.289 -31.391 1 54.34 13 GLY B CA 1
ATOM 3076 C C . GLY B 1 13 ? 1.523 -7.969 -30.859 1 54.34 13 GLY B C 1
ATOM 3077 O O . GLY B 1 13 ? 0.774 -7.273 -31.547 1 54.34 13 GLY B O 1
ATOM 3078 N N . LEU B 1 14 ? 2.02 -7.66 -29.781 1 56.59 14 LEU B N 1
ATOM 3079 C CA . LEU B 1 14 ? 1.622 -6.391 -29.188 1 56.59 14 LEU B CA 1
ATOM 3080 C C . LEU B 1 14 ? 2.133 -5.219 -30.016 1 56.59 14 LEU B C 1
ATOM 3082 O O . LEU B 1 14 ? 1.408 -4.246 -30.234 1 56.59 14 LEU B O 1
ATOM 3086 N N . ILE B 1 15 ? 3.322 -5.414 -30.422 1 55.22 15 ILE B N 1
ATOM 3087 C CA . ILE B 1 15 ? 3.916 -4.363 -31.234 1 55.22 15 ILE B CA 1
ATOM 3088 C C . ILE B 1 15 ? 3.143 -4.23 -32.562 1 55.22 15 ILE B C 1
ATOM 3090 O O . ILE B 1 15 ? 2.846 -3.117 -33 1 55.22 15 ILE B O 1
ATOM 3094 N N . VAL B 1 16 ? 2.82 -5.332 -33.094 1 55.84 16 VAL B N 1
ATOM 3095 C CA . VAL B 1 16 ? 2.111 -5.32 -34.375 1 55.84 16 VAL B CA 1
ATOM 3096 C C . VAL B 1 16 ? 0.72 -4.719 -34.188 1 55.84 16 VAL B C 1
ATOM 3098 O O . VAL B 1 16 ? 0.296 -3.863 -34.969 1 55.84 16 VAL B O 1
ATOM 3101 N N . LEU B 1 17 ? 0.156 -5.102 -33.219 1 56.69 17 LEU B N 1
ATOM 3102 C CA . LEU B 1 17 ? -1.198 -4.609 -33 1 56.69 17 LEU B CA 1
ATOM 3103 C C . LEU B 1 17 ? -1.188 -3.121 -32.656 1 56.69 17 LEU B C 1
ATOM 3105 O O . LEU B 1 17 ? -2.061 -2.373 -33.125 1 56.69 17 LEU B O 1
ATOM 3109 N N . THR B 1 18 ? -0.237 -2.812 -31.953 1 56.47 18 THR B N 1
ATOM 3110 C CA . THR B 1 18 ? -0.12 -1.395 -31.641 1 56.47 18 THR B CA 1
ATOM 3111 C C . THR B 1 18 ? 0.187 -0.582 -32.906 1 56.47 18 THR B C 1
ATOM 3113 O O . THR B 1 18 ? -0.338 0.52 -33.062 1 56.47 18 THR B O 1
ATOM 3116 N N . SER B 1 19 ? 1.042 -1.139 -33.625 1 54.88 19 SER B N 1
ATOM 3117 C CA . SER B 1 19 ? 1.367 -0.456 -34.844 1 54.88 19 SER B CA 1
ATOM 3118 C C . SER B 1 19 ? 0.148 -0.353 -35.781 1 54.88 19 SER B C 1
ATOM 3120 O O . SER B 1 19 ? -0.097 0.694 -36.375 1 54.88 19 SER B O 1
ATOM 3122 N N . LEU B 1 20 ? -0.542 -1.345 -35.812 1 55.84 20 LEU B N 1
ATOM 3123 C CA . LEU B 1 20 ? -1.742 -1.333 -36.625 1 55.84 20 LEU B CA 1
ATOM 3124 C C . LEU B 1 20 ? -2.76 -0.329 -36.094 1 55.84 20 LEU B C 1
ATOM 3126 O O . LEU B 1 20 ? -3.385 0.397 -36.875 1 55.84 20 LEU B O 1
ATOM 3130 N N . SER B 1 21 ? -2.924 -0.406 -34.938 1 57.47 21 SER B N 1
ATOM 3131 C CA . SER B 1 21 ? -3.855 0.547 -34.344 1 57.47 21 SER B CA 1
ATOM 3132 C C . SER B 1 21 ? -3.398 1.983 -34.562 1 57.47 21 SER B C 1
ATOM 3134 O O . SER B 1 21 ? -4.219 2.867 -34.812 1 57.47 21 SER B O 1
ATOM 3136 N N . PHE B 1 22 ? -2.143 2.135 -34.469 1 56.09 22 PHE B N 1
ATOM 3137 C CA . PHE B 1 22 ? -1.602 3.463 -34.719 1 56.09 22 PHE B CA 1
ATOM 3138 C C . PHE B 1 22 ? -1.863 3.889 -36.156 1 56.09 22 PHE B C 1
ATOM 3140 O O . PHE B 1 22 ? -2.268 5.023 -36.406 1 56.09 22 PHE B O 1
ATOM 3147 N N . ILE B 1 23 ? -1.57 3.039 -36.938 1 51.56 23 ILE B N 1
ATOM 3148 C CA . ILE B 1 23 ? -1.786 3.322 -38.344 1 51.56 23 ILE B CA 1
ATOM 3149 C C . ILE B 1 23 ? -3.266 3.605 -38.594 1 51.56 23 ILE B C 1
ATOM 3151 O O . ILE B 1 23 ? -3.611 4.547 -39.312 1 51.56 23 ILE B O 1
ATOM 3155 N N . LEU B 1 24 ? -4.051 2.846 -38 1 53.5 24 LEU B N 1
ATOM 3156 C CA . LEU B 1 24 ? -5.484 3.051 -38.156 1 53.5 24 LEU B CA 1
ATOM 3157 C C . LEU B 1 24 ? -5.91 4.41 -37.625 1 53.5 24 LEU B C 1
ATOM 3159 O O . LEU B 1 24 ? -6.711 5.113 -38.25 1 53.5 24 LEU B O 1
ATOM 3163 N N . MET B 1 25 ? -5.406 4.68 -36.562 1 56.59 25 MET B N 1
ATOM 3164 C CA . MET B 1 25 ? -5.746 5.969 -35.969 1 56.59 25 MET B CA 1
ATOM 3165 C C . MET B 1 25 ? -5.18 7.113 -36.812 1 56.59 25 MET B C 1
ATOM 3167 O O . MET B 1 25 ? -5.785 8.18 -36.906 1 56.59 25 MET B O 1
ATOM 3171 N N . ALA B 1 26 ? -4.035 6.812 -37.25 1 51.69 26 ALA B N 1
ATOM 3172 C CA . ALA B 1 26 ? -3.416 7.82 -38.094 1 51.69 26 ALA B CA 1
ATOM 3173 C C . ALA B 1 26 ? -4.203 8 -39.406 1 51.69 26 ALA B C 1
ATOM 3175 O O . ALA B 1 26 ? -4.191 9.086 -40 1 51.69 26 ALA B O 1
ATOM 3176 N N . VAL B 1 27 ? -4.812 6.922 -39.719 1 51.75 27 VAL B N 1
ATOM 3177 C CA . VAL B 1 27 ? -5.488 6.992 -41 1 51.75 27 VAL B CA 1
ATOM 3178 C C . VAL B 1 27 ? -6.938 7.434 -40.812 1 51.75 27 VAL B C 1
ATOM 3180 O O . VAL B 1 27 ? -7.547 8.008 -41.719 1 51.75 27 VAL B O 1
ATOM 3183 N N . THR B 1 28 ? -7.406 7.09 -39.625 1 51.47 28 THR B N 1
ATOM 3184 C CA . THR B 1 28 ? -8.781 7.543 -39.438 1 51.47 28 THR B CA 1
ATOM 3185 C C . THR B 1 28 ? -8.82 8.945 -38.844 1 51.47 28 THR B C 1
ATOM 3187 O O . THR B 1 28 ? -8.414 9.148 -37.688 1 51.47 28 THR B O 1
ATOM 3190 N N . PRO B 1 29 ? -9.055 9.922 -39.656 1 52.34 29 PRO B N 1
ATOM 3191 C CA . PRO B 1 29 ? -8.945 11.336 -39.281 1 52.34 29 PRO B CA 1
ATOM 3192 C C . PRO B 1 29 ? -9.797 11.703 -38.094 1 52.34 29 PRO B C 1
ATOM 3194 O O . PRO B 1 29 ? -9.328 12.422 -37.188 1 52.34 29 PRO B O 1
ATOM 3197 N N . PRO B 1 30 ? -11.016 11.195 -38 1 50.25 30 PRO B N 1
ATOM 3198 C CA . PRO B 1 30 ? -11.797 11.711 -36.875 1 50.25 30 PRO B CA 1
ATOM 3199 C C . PRO B 1 30 ? -11.297 11.195 -35.531 1 50.25 30 PRO B C 1
ATOM 3201 O O . PRO B 1 30 ? -11.25 11.953 -34.562 1 50.25 30 PRO B O 1
ATOM 3204 N N . LEU B 1 31 ? -10.922 10.008 -35.562 1 56.66 31 LEU B N 1
ATOM 3205 C CA . LEU B 1 31 ? -10.461 9.453 -34.281 1 56.66 31 LEU B CA 1
ATOM 3206 C C . LEU B 1 31 ? -9.109 10.039 -33.906 1 56.66 31 LEU B C 1
ATOM 3208 O O . LEU B 1 31 ? -8.852 10.305 -32.719 1 56.66 31 LEU B O 1
ATOM 3212 N N . ARG B 1 32 ? -8.391 10.242 -35 1 54.72 32 ARG B N 1
ATOM 3213 C CA . ARG B 1 32 ? -7.098 10.875 -34.75 1 54.72 32 ARG B CA 1
ATOM 3214 C C . ARG B 1 32 ? -7.27 12.289 -34.219 1 54.72 32 ARG B C 1
ATOM 3216 O O . ARG B 1 32 ? -6.539 12.703 -33.312 1 54.72 32 ARG B O 1
ATOM 3223 N N . PHE B 1 33 ? -8.203 12.914 -34.906 1 55.81 33 PHE B N 1
ATOM 3224 C CA . PHE B 1 33 ? -8.461 14.273 -34.438 1 55.81 33 PHE B CA 1
ATOM 3225 C C . PHE B 1 33 ? -8.938 14.289 -33 1 55.81 33 PHE B C 1
ATOM 3227 O O . PHE B 1 33 ? -8.477 15.102 -32.188 1 55.81 33 PHE B O 1
ATOM 3234 N N . LEU B 1 34 ? -9.789 13.383 -32.688 1 57.41 34 LEU B N 1
ATOM 3235 C CA . LEU B 1 34 ? -10.336 13.336 -31.344 1 57.41 34 LEU B CA 1
ATOM 3236 C C . LEU B 1 34 ? -9.258 12.977 -30.328 1 57.41 34 LEU B C 1
ATOM 3238 O O . LEU B 1 34 ? -9.188 13.57 -29.25 1 57.41 34 LEU B O 1
ATOM 3242 N N . LEU B 1 35 ? -8.492 12.039 -30.797 1 60.06 35 LEU B N 1
ATOM 3243 C CA . LEU B 1 35 ? -7.43 11.625 -29.891 1 60.06 35 LEU B CA 1
ATOM 3244 C C . LEU B 1 35 ? -6.402 12.734 -29.703 1 60.06 35 LEU B C 1
ATOM 3246 O O . LEU B 1 35 ? -5.898 12.945 -28.594 1 60.06 35 LEU B O 1
ATOM 3250 N N . SER B 1 36 ? -6.164 13.344 -30.844 1 60.34 36 SER B N 1
ATOM 3251 C CA . SER B 1 36 ? -5.227 14.461 -30.766 1 60.34 36 SER B CA 1
ATOM 3252 C C . SER B 1 36 ? -5.777 15.586 -29.906 1 60.34 36 SER B C 1
ATOM 3254 O O . SER B 1 36 ? -5.039 16.188 -29.125 1 60.34 36 SER B O 1
ATOM 3256 N N . LEU B 1 37 ? -7.02 15.805 -30.078 1 58.72 37 LEU B N 1
ATOM 3257 C CA . LEU B 1 37 ? -7.637 16.859 -29.281 1 58.72 37 LEU B CA 1
ATOM 3258 C C . LEU B 1 37 ? -7.598 16.516 -27.797 1 58.72 37 LEU B C 1
ATOM 3260 O O . LEU B 1 37 ? -7.27 17.359 -26.969 1 58.72 37 LEU B O 1
ATOM 3264 N N . VAL B 1 38 ? -7.965 15.258 -27.531 1 60.78 38 VAL B N 1
ATOM 3265 C CA . VAL B 1 38 ? -8.008 14.828 -26.141 1 60.78 38 VAL B CA 1
ATOM 3266 C C . VAL B 1 38 ? -6.594 14.828 -25.547 1 60.78 38 VAL B C 1
ATOM 3268 O O . VAL B 1 38 ? -6.387 15.273 -24.422 1 60.78 38 VAL B O 1
ATOM 3271 N N . SER B 1 39 ? -5.75 14.414 -26.406 1 60.06 39 SER B N 1
ATOM 3272 C CA . SER B 1 39 ? -4.371 14.367 -25.938 1 60.06 39 SER B CA 1
ATOM 3273 C C . SER B 1 39 ? -3.82 15.773 -25.719 1 60.06 39 SER B C 1
ATOM 3275 O O . SER B 1 39 ? -3.109 16.016 -24.734 1 60.06 39 SER B O 1
ATOM 3277 N N . ASN B 1 40 ? -4.145 16.625 -26.609 1 58.62 40 ASN B N 1
ATOM 3278 C CA . ASN B 1 40 ? -3.703 18.016 -26.438 1 58.62 40 ASN B CA 1
ATOM 3279 C C . ASN B 1 40 ? -4.336 18.656 -25.219 1 58.62 40 ASN B C 1
ATOM 3281 O O . ASN B 1 40 ? -3.695 19.438 -24.516 1 58.62 40 ASN B O 1
ATOM 3285 N N . LEU B 1 41 ? -5.516 18.25 -25.031 1 57.81 41 LEU B N 1
ATOM 3286 C CA . LEU B 1 41 ? -6.203 18.781 -23.875 1 57.81 41 LEU B CA 1
ATOM 3287 C C . LEU B 1 41 ? -5.57 18.266 -22.578 1 57.81 41 LEU B C 1
ATOM 3289 O O . LEU B 1 41 ? -5.336 19.031 -21.641 1 57.81 41 LEU B O 1
ATOM 3293 N N . ILE B 1 42 ? -5.348 17 -22.641 1 59 42 ILE B N 1
ATOM 3294 C CA . ILE B 1 42 ? -4.73 16.391 -21.469 1 59 42 ILE B CA 1
ATOM 3295 C C . ILE B 1 42 ? -3.354 17.016 -21.234 1 59 42 ILE B C 1
ATOM 3297 O O . ILE B 1 42 ? -3.004 17.359 -20.094 1 59 42 ILE B O 1
ATOM 3301 N N . PHE B 1 43 ? -2.688 17.109 -22.266 1 57.09 43 PHE B N 1
ATOM 3302 C CA . PHE B 1 43 ? -1.354 17.688 -22.156 1 57.09 43 PHE B CA 1
ATOM 3303 C C . PHE B 1 43 ? -1.432 19.141 -21.688 1 57.09 43 PHE B C 1
ATOM 3305 O O . PHE B 1 43 ? -0.633 19.562 -20.844 1 57.09 43 PHE B O 1
ATOM 3312 N N . SER B 1 44 ? -2.318 19.812 -22.297 1 58.72 44 SER B N 1
ATOM 3313 C CA . SER B 1 44 ? -2.484 21.203 -21.859 1 58.72 44 SER B CA 1
ATOM 3314 C C . SER B 1 44 ? -2.863 21.281 -20.391 1 58.72 44 SER B C 1
ATOM 3316 O O . SER B 1 44 ? -2.424 22.203 -19.672 1 58.72 44 SER B O 1
ATOM 3318 N N . LEU B 1 45 ? -3.619 20.328 -19.953 1 57.22 45 LEU B N 1
ATOM 3319 C CA . LEU B 1 45 ? -4.012 20.297 -18.547 1 57.22 45 LEU B CA 1
ATOM 3320 C C . LEU B 1 45 ? -2.807 20 -17.656 1 57.22 45 LEU B C 1
ATOM 3322 O O . LEU B 1 45 ? -2.637 20.625 -16.609 1 57.22 45 LEU B O 1
ATOM 3326 N N . ILE B 1 46 ? -2.068 19.156 -18.172 1 56.88 46 ILE B N 1
ATOM 3327 C CA . ILE B 1 46 ? -0.885 18.781 -17.406 1 56.88 46 ILE B CA 1
ATOM 3328 C C . ILE B 1 46 ? 0.077 19.969 -17.344 1 56.88 46 ILE B C 1
ATOM 3330 O O . ILE B 1 46 ? 0.585 20.312 -16.266 1 56.88 46 ILE B O 1
ATOM 3334 N N . VAL B 1 47 ? 0.306 20.531 -18.469 1 55.41 47 VAL B N 1
ATOM 3335 C CA . VAL B 1 47 ? 1.22 21.656 -18.531 1 55.41 47 VAL B CA 1
ATOM 3336 C C . VAL B 1 47 ? 0.661 22.828 -17.719 1 55.41 47 VAL B C 1
ATOM 3338 O O . VAL B 1 47 ? 1.396 23.484 -16.969 1 55.41 47 VAL B O 1
ATOM 3341 N N . GLY B 1 48 ? -0.567 23.109 -17.906 1 55.28 48 GLY B N 1
ATOM 3342 C CA . GLY B 1 48 ? -1.19 24.172 -17.141 1 55.28 48 GLY B CA 1
ATOM 3343 C C . GLY B 1 48 ? -1.093 23.969 -15.641 1 55.28 48 GLY B C 1
ATOM 3344 O O . GLY B 1 48 ? -0.807 24.906 -14.891 1 55.28 48 GLY B O 1
ATOM 3345 N N . PHE B 1 49 ? -1.302 22.75 -15.242 1 57.91 49 PHE B N 1
ATOM 3346 C CA . PHE B 1 49 ? -1.216 22.422 -13.828 1 57.91 49 PHE B CA 1
ATOM 3347 C C . PHE B 1 49 ? 0.205 22.625 -13.312 1 57.91 49 PHE B C 1
ATOM 3349 O O . PHE B 1 49 ? 0.407 23.172 -12.219 1 57.91 49 PHE B O 1
ATOM 3356 N N . ASN B 1 50 ? 1.079 22.203 -14.102 1 55.31 50 ASN B N 1
ATOM 3357 C CA . ASN B 1 50 ? 2.469 22.328 -13.68 1 55.31 50 ASN B CA 1
ATOM 3358 C C . ASN B 1 50 ? 2.912 23.781 -13.648 1 55.31 50 ASN B C 1
ATOM 3360 O O . ASN B 1 50 ? 3.643 24.203 -12.75 1 55.31 50 ASN B O 1
ATOM 3364 N N . ILE B 1 51 ? 2.516 24.469 -14.648 1 57.62 51 ILE B N 1
ATOM 3365 C CA . ILE B 1 51 ? 2.852 25.891 -14.656 1 57.62 51 ILE B CA 1
ATOM 3366 C C . ILE B 1 51 ? 2.201 26.594 -13.461 1 57.62 51 ILE B C 1
ATOM 3368 O O . ILE B 1 51 ? 2.828 27.422 -12.805 1 57.62 51 ILE B O 1
ATOM 3372 N N . ALA B 1 52 ? 0.996 26.266 -13.18 1 59.03 52 ALA B N 1
ATOM 3373 C CA . ALA B 1 52 ? 0.306 26.844 -12.023 1 59.03 52 ALA B CA 1
ATOM 3374 C C . ALA B 1 52 ? 1.04 26.5 -10.734 1 59.03 52 ALA B C 1
ATOM 3376 O O . ALA B 1 52 ? 1.16 27.344 -9.844 1 59.03 52 ALA B O 1
ATOM 3377 N N . GLU B 1 53 ? 1.467 25.344 -10.727 1 59.94 53 GLU B N 1
ATOM 3378 C CA . GLU B 1 53 ? 2.229 24.922 -9.555 1 59.94 53 GLU B CA 1
ATOM 3379 C C . GLU B 1 53 ? 3.529 25.719 -9.43 1 59.94 53 GLU B C 1
ATOM 3381 O O . GLU B 1 53 ? 3.93 26.078 -8.328 1 59.94 53 GLU B O 1
ATOM 3386 N N . LEU B 1 54 ? 4.141 25.844 -10.547 1 58.34 54 LEU B N 1
ATOM 3387 C CA . LEU B 1 54 ? 5.395 26.578 -10.547 1 58.34 54 LEU B CA 1
ATOM 3388 C C . LEU B 1 54 ? 5.172 28.031 -10.117 1 58.34 54 LEU B C 1
ATOM 3390 O O . LEU B 1 54 ? 5.973 28.594 -9.367 1 58.34 54 LEU B O 1
ATOM 3394 N N . ILE B 1 55 ? 4.176 28.578 -10.586 1 58.91 55 ILE B N 1
ATOM 3395 C CA . ILE B 1 55 ? 3.861 29.969 -10.234 1 58.91 55 ILE B CA 1
ATOM 3396 C C . ILE B 1 55 ? 3.514 30.047 -8.75 1 58.91 55 ILE B C 1
ATOM 3398 O O . ILE B 1 55 ? 3.934 30.984 -8.055 1 58.91 55 ILE B O 1
ATOM 3402 N N . ASP B 1 56 ? 2.768 29.094 -8.305 1 60.59 56 ASP B N 1
ATOM 3403 C CA . ASP B 1 56 ? 2.396 29.047 -6.895 1 60.59 56 ASP B CA 1
ATOM 3404 C C . ASP B 1 56 ? 3.633 28.938 -6.004 1 60.59 56 ASP B C 1
ATOM 3406 O O . ASP B 1 56 ? 3.697 29.547 -4.938 1 60.59 56 ASP B O 1
ATOM 3410 N N . ARG B 1 57 ? 4.496 28.188 -6.48 1 60.97 57 ARG B N 1
ATOM 3411 C CA . ARG B 1 57 ? 5.727 28.016 -5.715 1 60.97 57 ARG B CA 1
ATOM 3412 C C . ARG B 1 57 ? 6.535 29.297 -5.66 1 60.97 57 ARG B C 1
ATOM 3414 O O . ARG B 1 57 ? 7.137 29.625 -4.633 1 60.97 57 ARG B O 1
ATOM 3421 N N . LYS B 1 58 ? 6.59 29.969 -6.805 1 58.66 58 LYS B N 1
ATOM 3422 C CA . LYS B 1 58 ? 7.387 31.188 -6.879 1 58.66 58 LYS B CA 1
ATOM 3423 C C . LYS B 1 58 ? 6.75 32.312 -6.055 1 58.66 58 LYS B C 1
ATOM 3425 O O . LYS B 1 58 ? 7.457 33.094 -5.406 1 58.66 58 LYS B O 1
ATOM 3430 N N . TYR B 1 59 ? 5.488 32.406 -6.07 1 60.94 59 TYR B N 1
ATOM 3431 C CA . TYR B 1 59 ? 4.812 33.469 -5.355 1 60.94 59 TYR B CA 1
ATOM 3432 C C . TYR B 1 59 ? 4.129 32.938 -4.098 1 60.94 59 TYR B C 1
ATOM 3434 O O . TYR B 1 59 ? 3.074 33.438 -3.701 1 60.94 59 TYR B O 1
ATOM 3442 N N . ARG B 1 60 ? 4.82 32.031 -3.523 1 66 60 ARG B N 1
ATOM 3443 C CA . ARG B 1 60 ? 4.266 31.297 -2.389 1 66 60 ARG B CA 1
ATOM 3444 C C . ARG B 1 60 ? 4.164 32.188 -1.158 1 66 60 ARG B C 1
ATOM 3446 O O . ARG B 1 60 ? 5.113 32.906 -0.827 1 66 60 ARG B O 1
ATOM 3453 N N . ARG B 1 61 ? 2.975 32.406 -0.752 1 72.81 61 ARG B N 1
ATOM 3454 C CA . ARG B 1 61 ? 2.783 33.031 0.552 1 72.81 61 ARG B CA 1
ATOM 3455 C C . ARG B 1 61 ? 2.408 32 1.606 1 72.81 61 ARG B C 1
ATOM 3457 O O . ARG B 1 61 ? 1.565 31.141 1.36 1 72.81 61 ARG B O 1
ATOM 3464 N N . GLU B 1 62 ? 3.184 31.938 2.643 1 83.19 62 GLU B N 1
ATOM 3465 C CA . GLU B 1 62 ? 2.945 30.984 3.715 1 83.19 62 GLU B CA 1
ATOM 3466 C C . GLU B 1 62 ? 1.721 31.359 4.539 1 83.19 62 GLU B C 1
ATOM 3468 O O . GLU B 1 62 ? 1.396 32.562 4.66 1 83.19 62 GLU B O 1
ATOM 3473 N N . VAL B 1 63 ? 1.008 30.391 4.941 1 84.88 63 VAL B N 1
ATOM 3474 C CA . VAL B 1 63 ? -0.134 30.625 5.816 1 84.88 63 VAL B CA 1
ATOM 3475 C C . VAL B 1 63 ? 0.351 31.172 7.164 1 84.88 63 VAL B C 1
ATOM 3477 O O . VAL B 1 63 ? 1.428 30.797 7.633 1 84.88 63 VAL B O 1
ATOM 3480 N N . ARG B 1 64 ? -0.409 32.094 7.66 1 85.06 64 ARG B N 1
ATOM 3481 C CA . ARG B 1 64 ? -0.111 32.594 9 1 85.06 64 ARG B CA 1
ATOM 3482 C C . ARG B 1 64 ? -0.583 31.609 10.07 1 85.06 64 ARG B C 1
ATOM 3484 O O . ARG B 1 64 ? -1.782 31.359 10.203 1 85.06 64 ARG B O 1
ATOM 3491 N N . ILE B 1 65 ? 0.319 31.062 10.773 1 89.81 65 ILE B N 1
ATOM 3492 C CA . ILE B 1 65 ? 0.018 30.062 11.797 1 89.81 65 ILE B CA 1
ATOM 3493 C C . ILE B 1 65 ? 0.047 30.703 13.18 1 89.81 65 ILE B C 1
ATOM 3495 O O . ILE B 1 65 ? 1.039 31.328 13.555 1 89.81 65 ILE B O 1
ATOM 3499 N N . LYS B 1 66 ? -1.039 30.578 13.891 1 87.25 66 LYS B N 1
ATOM 3500 C CA . LYS B 1 66 ? -1.104 31.141 15.234 1 87.25 66 LYS B CA 1
ATOM 3501 C C . LYS B 1 66 ? -0.053 30.516 16.141 1 87.25 66 LYS B C 1
ATOM 3503 O O . LYS B 1 66 ? 0.758 31.219 16.75 1 87.25 66 LYS B O 1
ATOM 3508 N N . ASP B 1 67 ? -0.133 29.188 16.203 1 90.44 67 ASP B N 1
ATOM 3509 C CA . ASP B 1 67 ? 0.827 28.406 16.984 1 90.44 67 ASP B CA 1
ATOM 3510 C C . ASP B 1 67 ? 1.61 27.453 16.094 1 90.44 67 ASP B C 1
ATOM 3512 O O . ASP B 1 67 ? 1.154 26.328 15.812 1 90.44 67 ASP B O 1
ATOM 3516 N N . PRO B 1 68 ? 2.748 27.891 15.656 1 94.5 68 PRO B N 1
ATOM 3517 C CA . PRO B 1 68 ? 3.525 27.031 14.766 1 94.5 68 PRO B CA 1
ATOM 3518 C C . PRO B 1 68 ? 4.219 25.891 15.508 1 94.5 68 PRO B C 1
ATOM 3520 O O . PRO B 1 68 ? 5.449 25.891 15.625 1 94.5 68 PRO B O 1
ATOM 3523 N N . THR B 1 69 ? 3.469 24.969 15.984 1 97.75 69 THR B N 1
ATOM 3524 C CA . THR B 1 69 ? 3.936 23.812 16.734 1 97.75 69 THR B CA 1
ATOM 3525 C C . THR B 1 69 ? 3.85 22.547 15.891 1 97.75 69 THR B C 1
ATOM 3527 O O . THR B 1 69 ? 2.865 22.328 15.172 1 97.75 69 THR B O 1
ATOM 3530 N N . VAL B 1 70 ? 4.938 21.781 15.922 1 98.31 70 VAL B N 1
ATOM 3531 C CA . VAL B 1 70 ? 4.965 20.562 15.109 1 98.31 70 VAL B CA 1
ATOM 3532 C C . VAL B 1 70 ? 5.516 19.406 15.93 1 98.31 70 VAL B C 1
ATOM 3534 O O . VAL B 1 70 ? 6.484 19.562 16.672 1 98.31 70 VAL B O 1
ATOM 3537 N N . PHE B 1 71 ? 4.879 18.25 15.898 1 98.62 71 PHE B N 1
ATOM 3538 C CA . PHE B 1 71 ? 5.363 17 16.469 1 98.62 71 PHE B CA 1
ATOM 3539 C C . PHE B 1 71 ? 5.824 16.047 15.375 1 98.62 71 PHE B C 1
ATOM 3541 O O . PHE B 1 71 ? 5.02 15.586 14.562 1 98.62 71 PHE B O 1
ATOM 3548 N N . ILE B 1 72 ? 7.109 15.789 15.297 1 98.25 72 ILE B N 1
ATOM 3549 C CA . ILE B 1 72 ? 7.695 14.93 14.266 1 98.25 72 ILE B CA 1
ATOM 3550 C C . ILE B 1 72 ? 8.352 13.719 14.922 1 98.25 72 ILE B C 1
ATOM 3552 O O . ILE B 1 72 ? 8.977 13.836 15.977 1 98.25 72 ILE B O 1
ATOM 3556 N N . THR B 1 73 ? 8.234 12.555 14.289 1 97.69 73 THR B N 1
ATOM 3557 C CA . THR B 1 73 ? 8.828 11.336 14.828 1 97.69 73 THR B CA 1
ATOM 3558 C C . THR B 1 73 ? 9.984 10.867 13.953 1 97.69 73 THR B C 1
ATOM 3560 O O . THR B 1 73 ? 10.133 11.32 12.812 1 97.69 73 THR B O 1
ATOM 3563 N N . GLY B 1 74 ? 10.789 9.914 14.531 1 94.38 74 GLY B N 1
ATOM 3564 C CA . GLY B 1 74 ? 11.906 9.352 13.797 1 94.38 74 GLY B CA 1
ATOM 3565 C C . GLY B 1 74 ? 13.094 10.297 13.695 1 94.38 74 GLY B C 1
ATOM 3566 O O . GLY B 1 74 ? 13.742 10.375 12.648 1 94.38 74 GLY B O 1
ATOM 3567 N N . CYS B 1 75 ? 13.359 10.984 14.688 1 94.56 75 CYS B N 1
ATOM 3568 C CA . CYS B 1 75 ? 14.375 12.031 14.617 1 94.56 75 CYS B CA 1
ATOM 3569 C C . CYS B 1 75 ? 15.703 11.539 15.172 1 94.56 75 CYS B C 1
ATOM 3571 O O . CYS B 1 75 ? 16.609 12.336 15.438 1 94.56 75 CYS B O 1
ATOM 3573 N N . ASP B 1 76 ? 15.828 10.242 15.336 1 90.94 76 ASP B N 1
ATOM 3574 C CA . ASP B 1 76 ? 17.062 9.664 15.859 1 90.94 76 ASP B CA 1
ATOM 3575 C C . ASP B 1 76 ? 18.234 9.898 14.898 1 90.94 76 ASP B C 1
ATOM 3577 O O . ASP B 1 76 ? 19.391 9.969 15.32 1 90.94 76 ASP B O 1
ATOM 3581 N N . SER B 1 77 ? 17.906 9.883 13.648 1 83.62 77 SER B N 1
ATOM 3582 C CA . SER B 1 77 ? 18.906 10.062 12.609 1 83.62 77 SER B CA 1
ATOM 3583 C C . SER B 1 77 ? 18.266 10.367 11.258 1 83.62 77 SER B C 1
ATOM 3585 O O . SER B 1 77 ? 17.062 10.602 11.188 1 83.62 77 SER B O 1
ATOM 3587 N N . GLY B 1 78 ? 19.078 10.664 10.328 1 79.94 78 GLY B N 1
ATOM 3588 C CA . GLY B 1 78 ? 18.656 10.641 8.93 1 79.94 78 GLY B CA 1
ATOM 3589 C C . GLY B 1 78 ? 17.75 11.797 8.562 1 79.94 78 GLY B C 1
ATOM 3590 O O . GLY B 1 78 ? 18.031 12.945 8.898 1 79.94 78 GLY B O 1
ATOM 3591 N N . LEU B 1 79 ? 16.734 11.406 7.895 1 81.25 79 LEU B N 1
ATOM 3592 C CA . LEU B 1 79 ? 15.805 12.383 7.324 1 81.25 79 LEU B CA 1
ATOM 3593 C C . LEU B 1 79 ? 15.008 13.078 8.422 1 81.25 79 LEU B C 1
ATOM 3595 O O . LEU B 1 79 ? 14.742 14.281 8.336 1 81.25 79 LEU B O 1
ATOM 3599 N N . GLY B 1 80 ? 14.641 12.336 9.414 1 89.69 80 GLY B N 1
ATOM 3600 C CA . GLY B 1 80 ? 13.859 12.906 10.5 1 89.69 80 GLY B CA 1
ATOM 3601 C C . GLY B 1 80 ? 14.617 13.977 11.273 1 89.69 80 GLY B C 1
ATOM 3602 O O . GLY B 1 80 ? 14.055 15.023 11.602 1 89.69 80 GLY B O 1
ATOM 3603 N N . LEU B 1 81 ? 15.844 13.641 11.547 1 91.25 81 LEU B N 1
ATOM 3604 C CA . LEU B 1 81 ? 16.688 14.602 12.242 1 91.25 81 LEU B CA 1
ATOM 3605 C C . LEU B 1 81 ? 16.844 15.883 11.422 1 91.25 81 LEU B C 1
ATOM 3607 O O . LEU B 1 81 ? 16.672 16.984 11.945 1 91.25 81 LEU B O 1
ATOM 3611 N N . HIS B 1 82 ? 17.125 15.719 10.203 1 88.94 82 HIS B N 1
ATOM 3612 C CA . HIS B 1 82 ? 17.328 16.859 9.312 1 88.94 82 HIS B CA 1
ATOM 3613 C C . HIS B 1 82 ? 16.031 17.672 9.172 1 88.94 82 HIS B C 1
ATOM 3615 O O . HIS B 1 82 ? 16.062 18.906 9.141 1 88.94 82 HIS B O 1
ATOM 3621 N N . THR B 1 83 ? 14.961 16.953 9.047 1 92.31 83 THR B N 1
ATOM 3622 C CA . THR B 1 83 ? 13.672 17.625 8.914 1 92.31 83 THR B CA 1
ATOM 3623 C C . THR B 1 83 ? 13.328 18.406 10.18 1 92.31 83 THR B C 1
ATOM 3625 O O . THR B 1 83 ? 12.859 19.547 10.109 1 92.31 83 THR B O 1
ATOM 3628 N N . ALA B 1 84 ? 13.578 17.812 11.297 1 95.75 84 ALA B N 1
ATOM 3629 C CA . ALA B 1 84 ? 13.328 18.5 12.57 1 95.75 84 ALA B CA 1
ATOM 3630 C C . ALA B 1 84 ? 14.164 19.766 12.672 1 95.75 84 ALA B C 1
ATOM 3632 O O . ALA B 1 84 ? 13.664 20.812 13.102 1 95.75 84 ALA B O 1
ATOM 3633 N N . ARG B 1 85 ? 15.398 19.688 12.281 1 94.38 85 ARG B N 1
ATOM 3634 C CA . ARG B 1 85 ? 16.281 20.844 12.305 1 94.38 85 ARG B CA 1
ATOM 3635 C C . ARG B 1 85 ? 15.766 21.953 11.383 1 94.38 85 ARG B C 1
ATOM 3637 O O . ARG B 1 85 ? 15.734 23.125 11.758 1 94.38 85 ARG B O 1
ATOM 3644 N N . ARG B 1 86 ? 15.367 21.547 10.219 1 93.25 86 ARG B N 1
ATOM 3645 C CA . ARG B 1 86 ? 14.867 22.5 9.234 1 93.25 86 ARG B CA 1
ATOM 3646 C C . ARG B 1 86 ? 13.602 23.188 9.734 1 93.25 86 ARG B C 1
ATOM 3648 O O . ARG B 1 86 ? 13.422 24.391 9.539 1 93.25 86 ARG B O 1
ATOM 3655 N N . LEU B 1 87 ? 12.727 22.453 10.312 1 96.25 87 LEU B N 1
ATOM 3656 C CA . LEU B 1 87 ? 11.5 23 10.867 1 96.25 87 LEU B CA 1
ATOM 3657 C C . LEU B 1 87 ? 11.805 24 11.977 1 96.25 87 LEU B C 1
ATOM 3659 O O . LEU B 1 87 ? 11.203 25.078 12.039 1 96.25 87 LEU B O 1
ATOM 3663 N N . HIS B 1 88 ? 12.758 23.656 12.773 1 96.31 88 HIS B N 1
ATOM 3664 C CA . HIS B 1 88 ? 13.18 24.562 13.844 1 96.31 88 HIS B CA 1
ATOM 3665 C C . HIS B 1 88 ? 13.766 25.844 13.273 1 96.31 88 HIS B C 1
ATOM 3667 O O . HIS B 1 88 ? 13.43 26.938 13.734 1 96.31 88 HIS B O 1
ATOM 3673 N N . GLU B 1 89 ? 14.586 25.672 12.305 1 94.25 89 GLU B N 1
ATOM 3674 C CA . GLU B 1 89 ? 15.219 26.828 11.664 1 94.25 89 GLU B CA 1
ATOM 3675 C C . GLU B 1 89 ? 14.188 27.719 11 1 94.25 89 GLU B C 1
ATOM 3677 O O . GLU B 1 89 ? 14.383 28.938 10.898 1 94.25 89 GLU B O 1
ATOM 3682 N N . HIS B 1 90 ? 13.094 27.156 10.531 1 93.56 90 HIS B N 1
ATOM 3683 C CA . HIS B 1 90 ? 12.039 27.906 9.852 1 93.56 90 HIS B CA 1
ATOM 3684 C C . HIS B 1 90 ? 11.172 28.672 10.852 1 93.56 90 HIS B C 1
ATOM 3686 O O . HIS B 1 90 ? 10.406 29.547 10.469 1 93.56 90 HIS B O 1
ATOM 3692 N N . GLY B 1 91 ? 11.258 28.281 12.164 1 94.81 91 GLY B N 1
ATOM 3693 C CA . GLY B 1 91 ? 10.547 29.047 13.172 1 94.81 91 GLY B CA 1
ATOM 3694 C C . GLY B 1 91 ? 9.5 28.234 13.914 1 94.81 91 GLY B C 1
ATOM 3695 O O . GLY B 1 91 ? 8.789 28.766 14.773 1 94.81 91 GLY B O 1
ATOM 3696 N N . PHE B 1 92 ? 9.391 26.984 13.656 1 96.75 92 PHE B N 1
ATOM 3697 C CA . PHE B 1 92 ? 8.414 26.141 14.344 1 96.75 92 PHE B CA 1
ATOM 3698 C C . PHE B 1 92 ? 8.922 25.75 15.727 1 96.75 92 PHE B C 1
ATOM 3700 O O . PHE B 1 92 ? 10.125 25.578 15.93 1 96.75 92 PHE B O 1
ATOM 3707 N N . GLU B 1 93 ? 8.039 25.672 16.641 1 97.56 93 GLU B N 1
ATOM 3708 C CA . GLU B 1 93 ? 8.312 24.953 17.875 1 97.56 93 GLU B CA 1
ATOM 3709 C C . GLU B 1 93 ? 8.203 23.438 17.656 1 97.56 93 GLU B C 1
ATOM 3711 O O . GLU B 1 93 ? 7.105 22.906 17.5 1 97.56 93 GLU B O 1
ATOM 3716 N N . VAL B 1 94 ? 9.336 22.766 17.719 1 98.12 94 VAL B N 1
ATOM 3717 C CA . VAL B 1 94 ? 9.391 21.391 17.266 1 98.12 94 VAL B CA 1
ATOM 3718 C C . VAL B 1 94 ? 9.461 20.453 18.469 1 98.12 94 VAL B C 1
ATOM 3720 O O . VAL B 1 94 ? 10.25 20.672 19.391 1 98.12 94 VAL B O 1
ATOM 3723 N N . TYR B 1 95 ? 8.648 19.516 18.547 1 98.44 95 TYR B N 1
ATOM 3724 C CA . TYR B 1 95 ? 8.734 18.344 19.406 1 98.44 95 TYR B CA 1
ATOM 3725 C C . TYR B 1 95 ? 9.211 17.125 18.609 1 98.44 95 TYR B C 1
ATOM 3727 O O . TYR B 1 95 ? 8.5 16.625 17.75 1 98.44 95 TYR B O 1
ATOM 3735 N N . ALA B 1 96 ? 10.391 16.672 18.953 1 98.25 96 ALA B N 1
ATOM 3736 C CA . ALA B 1 96 ? 11.047 15.641 18.156 1 98.25 96 ALA B CA 1
ATOM 3737 C C . ALA B 1 96 ? 10.953 14.281 18.844 1 98.25 96 ALA B C 1
ATOM 3739 O O . ALA B 1 96 ? 11.531 14.078 19.922 1 98.25 96 ALA B O 1
ATOM 3740 N N . GLY B 1 97 ? 10.211 13.406 18.219 1 98.06 97 GLY B N 1
ATOM 3741 C CA . GLY B 1 97 ? 10.117 12.047 18.719 1 98.06 97 GLY B CA 1
ATOM 3742 C C . GLY B 1 97 ? 11.312 11.188 18.344 1 98.06 97 GLY B C 1
ATOM 3743 O O . GLY B 1 97 ? 11.625 11.039 17.156 1 98.06 97 GLY B O 1
ATOM 3744 N N . CYS B 1 98 ? 11.93 10.594 19.359 1 96.69 98 CYS B N 1
ATOM 3745 C CA . CYS B 1 98 ? 13.062 9.695 19.172 1 96.69 98 CYS B CA 1
ATOM 3746 C C . CYS B 1 98 ? 12.82 8.359 19.859 1 96.69 98 CYS B C 1
ATOM 3748 O O . CYS B 1 98 ? 12.211 8.312 20.938 1 96.69 98 CYS B O 1
ATOM 3750 N N . LEU B 1 99 ? 13.258 7.293 19.203 1 95 99 LEU B N 1
ATOM 3751 C CA . LEU B 1 99 ? 13.219 5.996 19.859 1 95 99 LEU B CA 1
ATOM 3752 C C . LEU B 1 99 ? 14.109 5.988 21.094 1 95 99 LEU B C 1
ATOM 3754 O O . LEU B 1 99 ? 13.703 5.52 22.156 1 95 99 LEU B O 1
ATOM 3758 N N . ASP B 1 100 ? 15.336 6.547 20.891 1 94 100 ASP B N 1
ATOM 3759 C CA . ASP B 1 100 ? 16.281 6.766 21.984 1 94 100 ASP B CA 1
ATOM 3760 C C . ASP B 1 100 ? 16.625 8.25 22.125 1 94 100 ASP B C 1
ATOM 3762 O O . ASP B 1 100 ? 17.391 8.789 21.328 1 94 100 ASP B O 1
ATOM 3766 N N . PRO B 1 101 ? 16.109 8.812 23.172 1 93.88 101 PRO B N 1
ATOM 3767 C CA . PRO B 1 101 ? 16.375 10.242 23.359 1 93.88 101 PRO B CA 1
ATOM 3768 C C . PRO B 1 101 ? 17.859 10.562 23.453 1 93.88 101 PRO B C 1
ATOM 3770 O O . PRO B 1 101 ? 18.25 11.719 23.281 1 93.88 101 PRO B O 1
ATOM 3773 N N . ASN B 1 102 ? 18.641 9.555 23.734 1 93.06 102 ASN B N 1
ATOM 3774 C CA . ASN B 1 102 ? 20.078 9.789 23.859 1 93.06 102 ASN B CA 1
ATOM 3775 C C . ASN B 1 102 ? 20.812 9.398 22.594 1 93.06 102 ASN B C 1
ATOM 3777 O O . ASN B 1 102 ? 22.047 9.273 22.609 1 93.06 102 ASN B O 1
ATOM 3781 N N . SER B 1 103 ? 20.109 9.203 21.609 1 92.5 103 SER B N 1
ATOM 3782 C CA . SER B 1 103 ? 20.734 8.961 20.312 1 92.5 103 SER B CA 1
ATOM 3783 C C . SER B 1 103 ? 21.516 10.188 19.828 1 92.5 103 SER B C 1
ATOM 3785 O O . SER B 1 103 ? 21.375 11.273 20.406 1 92.5 103 SER B O 1
ATOM 3787 N N . ASP B 1 104 ? 22.328 10.008 18.781 1 91.5 104 ASP B N 1
ATOM 3788 C CA . ASP B 1 104 ? 23.062 11.125 18.219 1 91.5 104 ASP B CA 1
ATOM 3789 C C . ASP B 1 104 ? 22.125 12.234 17.766 1 91.5 104 ASP B C 1
ATOM 3791 O O . ASP B 1 104 ? 22.391 13.414 18 1 91.5 104 ASP B O 1
ATOM 3795 N N . GLY B 1 105 ? 21.078 11.867 17.188 1 91.94 105 GLY B N 1
ATOM 3796 C CA . GLY B 1 105 ? 20.094 12.844 16.75 1 91.94 105 GLY B CA 1
ATOM 3797 C C . GLY B 1 105 ? 19.406 13.555 17.891 1 91.94 105 GLY B C 1
ATOM 3798 O O . GLY B 1 105 ? 19.234 14.781 17.859 1 91.94 105 GLY B O 1
ATOM 3799 N N . GLY B 1 106 ? 19.047 12.758 18.906 1 94.56 106 GLY B N 1
ATOM 3800 C CA . GLY B 1 106 ? 18.438 13.359 20.078 1 94.56 106 GLY B CA 1
ATOM 3801 C C . GLY B 1 106 ? 19.328 14.398 20.75 1 94.56 106 GLY B C 1
ATOM 3802 O O . GLY B 1 106 ? 18.844 15.461 21.141 1 94.56 106 GLY B O 1
ATOM 3803 N N . ALA B 1 107 ? 20.562 14.109 20.812 1 95.81 107 ALA B N 1
ATOM 3804 C CA . ALA B 1 107 ? 21.531 15.016 21.438 1 95.81 107 ALA B CA 1
ATOM 3805 C C . ALA B 1 107 ? 21.672 16.312 20.641 1 95.81 107 ALA B C 1
ATOM 3807 O O . ALA B 1 107 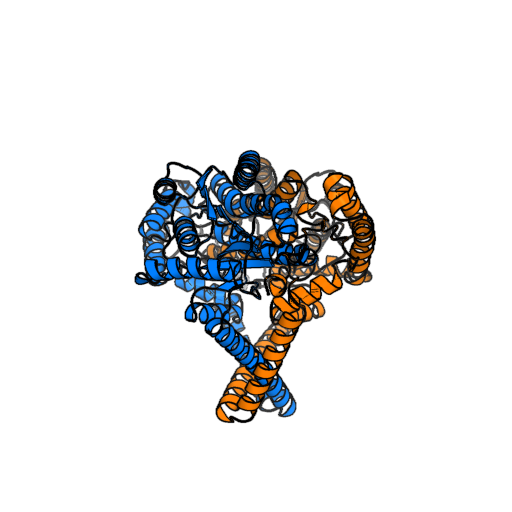? 21.703 17.391 21.219 1 95.81 107 ALA B O 1
ATOM 3808 N N . ILE B 1 108 ? 21.75 16.141 19.391 1 95.12 108 ILE B N 1
ATOM 3809 C CA . ILE B 1 108 ? 21.891 17.297 18.5 1 95.12 108 ILE B CA 1
ATOM 3810 C C . ILE B 1 108 ? 20.688 18.219 18.656 1 95.12 108 ILE B C 1
ATOM 3812 O O . ILE B 1 108 ? 20.828 19.438 18.734 1 95.12 108 ILE B O 1
ATOM 3816 N N . LEU B 1 109 ? 19.562 17.625 18.703 1 96.5 109 LEU B N 1
ATOM 3817 C CA . LEU B 1 109 ? 18.328 18.391 18.797 1 96.5 109 LEU B CA 1
ATOM 3818 C C . LEU B 1 109 ? 18.203 19.062 20.156 1 96.5 109 LEU B C 1
ATOM 3820 O O . LEU B 1 109 ? 17.719 20.203 20.25 1 96.5 109 LEU B O 1
ATOM 3824 N N . LYS B 1 110 ? 18.609 18.406 21.156 1 95.75 110 LYS B N 1
ATOM 3825 C CA . LYS B 1 110 ? 18.609 19.016 22.484 1 95.75 110 LYS B CA 1
ATOM 3826 C C . LYS B 1 110 ? 19.531 20.234 22.531 1 95.75 110 LYS B C 1
ATOM 3828 O O . LYS B 1 110 ? 19.203 21.234 23.172 1 95.75 110 LYS B O 1
ATOM 3833 N N . ASP B 1 111 ? 20.609 20.078 21.906 1 95.5 111 ASP B N 1
ATOM 3834 C CA . ASP B 1 111 ? 21.562 21.203 21.828 1 95.5 111 ASP B CA 1
ATOM 3835 C C . ASP B 1 111 ? 20.938 22.406 21.141 1 95.5 111 ASP B C 1
ATOM 3837 O O . ASP B 1 111 ? 21.281 23.547 21.453 1 95.5 111 ASP B O 1
ATOM 3841 N N . LEU B 1 112 ? 20.016 22.172 20.234 1 95.62 112 LEU B N 1
ATOM 3842 C CA . LEU B 1 112 ? 19.328 23.234 19.516 1 95.62 112 LEU B CA 1
ATOM 3843 C C . LEU B 1 112 ? 18.109 23.719 20.281 1 95.62 112 LEU B C 1
ATOM 3845 O O . LEU B 1 112 ? 17.312 24.5 19.781 1 95.62 112 LEU B O 1
ATOM 3849 N N . LYS B 1 113 ? 17.891 23.172 21.469 1 94.12 113 LYS B N 1
ATOM 3850 C CA . LYS B 1 113 ? 16.781 23.531 22.359 1 94.12 113 LYS B CA 1
ATOM 3851 C C . LYS B 1 113 ? 15.453 23.031 21.812 1 94.12 113 LYS B C 1
ATOM 3853 O O . LYS B 1 113 ? 14.414 23.672 22 1 94.12 113 LYS B O 1
ATOM 3858 N N . VAL B 1 114 ? 15.539 22 21.047 1 96.56 114 VAL B N 1
ATOM 3859 C CA . VAL B 1 114 ? 14.336 21.312 20.594 1 96.56 114 VAL B CA 1
ATOM 3860 C C . VAL B 1 114 ? 13.93 20.266 21.641 1 96.56 114 VAL B C 1
ATOM 3862 O O . VAL B 1 114 ? 14.773 19.562 22.188 1 96.56 114 VAL B O 1
ATOM 3865 N N . THR B 1 115 ? 12.672 20.234 21.984 1 96.94 115 THR B N 1
ATOM 3866 C CA . THR B 1 115 ? 12.18 19.266 22.953 1 96.94 115 THR B CA 1
ATOM 3867 C C . THR B 1 115 ? 12.164 17.859 22.344 1 96.94 115 THR B C 1
ATOM 3869 O O . THR B 1 115 ? 11.516 17.625 21.312 1 96.94 115 THR B O 1
ATOM 3872 N N . VAL B 1 116 ? 12.891 16.953 22.969 1 97.81 116 VAL B N 1
ATOM 3873 C CA . VAL B 1 116 ? 12.961 15.57 22.5 1 97.81 116 VAL B CA 1
ATOM 3874 C C . VAL B 1 116 ? 12 14.703 23.312 1 97.81 116 VAL B C 1
ATOM 3876 O O . VAL B 1 116 ? 12.008 14.758 24.547 1 97.81 116 VAL B O 1
ATOM 3879 N N . VAL B 1 117 ? 11.172 13.945 22.688 1 97.88 117 VAL B N 1
ATOM 3880 C CA . VAL B 1 117 ? 10.156 13.109 23.312 1 97.88 117 VAL B CA 1
ATOM 3881 C C . VAL B 1 117 ? 10.383 11.648 22.938 1 97.88 117 VAL B C 1
ATOM 3883 O O . VAL B 1 117 ? 10.453 11.305 21.75 1 97.88 117 VAL B O 1
ATOM 3886 N N . PRO B 1 118 ? 10.562 10.789 23.953 1 97.69 118 PRO B N 1
ATOM 3887 C CA . PRO B 1 118 ? 10.703 9.359 23.625 1 97.69 118 PRO B CA 1
ATOM 3888 C C . PRO B 1 118 ? 9.43 8.766 23.031 1 97.69 118 PRO B C 1
ATOM 3890 O O . PRO B 1 118 ? 8.328 9.023 23.531 1 97.69 118 PRO B O 1
ATOM 3893 N N . ILE B 1 119 ? 9.594 7.992 21.984 1 97.94 119 ILE B N 1
ATOM 3894 C CA . ILE B 1 119 ? 8.445 7.352 21.359 1 97.94 119 ILE B CA 1
ATOM 3895 C C . ILE B 1 119 ? 8.891 6.078 20.641 1 97.94 119 ILE B C 1
ATOM 3897 O O . ILE B 1 119 ? 9.906 6.078 19.938 1 97.94 119 ILE B O 1
ATOM 3901 N N . ASP B 1 120 ? 8.164 5.027 20.891 1 97.06 120 ASP B N 1
ATOM 3902 C CA . ASP B 1 120 ? 8.352 3.744 20.219 1 97.06 120 ASP B CA 1
ATOM 3903 C C . ASP B 1 120 ? 7.109 3.34 19.438 1 97.06 120 ASP B C 1
ATOM 3905 O O . ASP B 1 120 ? 6.059 3.074 20.016 1 97.06 120 ASP B O 1
ATOM 3909 N N . TYR B 1 121 ? 7.258 3.234 18.125 1 95.38 121 TYR B N 1
ATOM 3910 C CA . TYR B 1 121 ? 6.141 2.924 17.234 1 95.38 121 TYR B CA 1
ATOM 3911 C C . TYR B 1 121 ? 5.629 1.51 17.484 1 95.38 121 TYR B C 1
ATOM 3913 O O . TYR B 1 121 ? 4.527 1.158 17.062 1 95.38 121 TYR B O 1
ATOM 3921 N N . LEU B 1 122 ? 6.391 0.627 18.172 1 94.19 122 LEU B N 1
ATOM 3922 C CA . LEU B 1 122 ? 5.98 -0.747 18.422 1 94.19 122 LEU B CA 1
ATOM 3923 C C . LEU B 1 122 ? 5.133 -0.829 19.703 1 94.19 122 LEU B C 1
ATOM 3925 O O . LEU B 1 122 ? 4.492 -1.851 19.953 1 94.19 122 LEU B O 1
ATOM 3929 N N . ASP B 1 123 ? 5.172 0.234 20.406 1 95.12 123 ASP B N 1
ATOM 3930 C CA . ASP B 1 123 ? 4.473 0.252 21.672 1 95.12 123 ASP B CA 1
ATOM 3931 C C . ASP B 1 123 ? 3.361 1.302 21.688 1 95.12 123 ASP B C 1
ATOM 3933 O O . ASP B 1 123 ? 3.635 2.502 21.734 1 95.12 123 ASP B O 1
ATOM 3937 N N . GLU B 1 124 ? 2.174 0.801 21.781 1 93.94 124 GLU B N 1
ATOM 3938 C CA . GLU B 1 124 ? 1.012 1.683 21.75 1 93.94 124 GLU B CA 1
ATOM 3939 C C . GLU B 1 124 ? 1.04 2.674 22.906 1 93.94 124 GLU B C 1
ATOM 3941 O O . GLU B 1 124 ? 0.742 3.855 22.734 1 93.94 124 GLU B O 1
ATOM 3946 N N . GLU B 1 125 ? 1.325 2.217 24.047 1 95.56 125 GLU B N 1
ATOM 3947 C CA . GLU B 1 125 ? 1.368 3.078 25.219 1 95.56 125 GLU B CA 1
ATOM 3948 C C . GLU B 1 125 ? 2.424 4.172 25.078 1 95.56 125 GLU B C 1
ATOM 3950 O O . GLU B 1 125 ? 2.238 5.293 25.547 1 95.56 125 GLU B O 1
ATOM 3955 N N . SER B 1 126 ? 3.525 3.805 24.438 1 97.44 126 SER B N 1
ATOM 3956 C CA . SER B 1 126 ? 4.578 4.781 24.188 1 97.44 126 SER B CA 1
ATOM 3957 C C . SER B 1 126 ? 4.062 5.934 23.328 1 97.44 126 SER B C 1
ATOM 3959 O O . SER B 1 126 ? 4.367 7.098 23.594 1 97.44 126 SER B O 1
ATOM 3961 N N . ILE B 1 127 ? 3.242 5.656 22.375 1 97.19 127 ILE B N 1
ATOM 3962 C CA . ILE B 1 127 ? 2.689 6.66 21.484 1 97.19 127 ILE B CA 1
ATOM 3963 C C . ILE B 1 127 ? 1.719 7.559 22.234 1 97.19 127 ILE B C 1
ATOM 3965 O O . ILE B 1 127 ? 1.778 8.781 22.125 1 97.19 127 ILE B O 1
ATOM 3969 N N . VAL B 1 128 ? 0.896 6.941 23.016 1 96.19 128 VAL B N 1
ATOM 3970 C CA . VAL B 1 128 ? -0.083 7.688 23.797 1 96.19 128 VAL B CA 1
ATOM 3971 C C . VAL B 1 128 ? 0.637 8.625 24.781 1 96.19 128 VAL B C 1
ATOM 3973 O O . VAL B 1 128 ? 0.295 9.805 24.875 1 96.19 128 VAL B O 1
ATOM 3976 N N . GLN B 1 129 ? 1.633 8.086 25.391 1 97.38 129 GLN B N 1
ATOM 3977 C CA . GLN B 1 129 ? 2.396 8.875 26.359 1 97.38 129 GLN B CA 1
ATOM 3978 C C . GLN B 1 129 ? 3.141 10.016 25.672 1 97.38 129 GLN B C 1
ATOM 3980 O O . GLN B 1 129 ? 3.279 11.102 26.234 1 97.38 129 GLN B O 1
ATOM 3985 N N . ALA B 1 130 ? 3.654 9.789 24.547 1 98.12 130 ALA B N 1
ATOM 3986 C CA . ALA B 1 130 ? 4.352 10.828 23.797 1 98.12 130 ALA B CA 1
ATOM 3987 C C . ALA B 1 130 ? 3.422 12 23.484 1 98.12 130 ALA B C 1
ATOM 3989 O O . ALA B 1 130 ? 3.795 13.164 23.688 1 98.12 130 ALA B O 1
ATOM 3990 N N . TYR B 1 131 ? 2.221 11.711 23.016 1 97.5 131 TYR B N 1
ATOM 3991 C CA . TYR B 1 131 ? 1.259 12.766 22.734 1 97.5 131 TYR B CA 1
ATOM 3992 C C . TYR B 1 131 ? 0.869 13.516 24 1 97.5 131 TYR B C 1
ATOM 3994 O O . TYR B 1 131 ? 0.686 14.734 23.969 1 97.5 131 TYR B O 1
ATOM 4002 N N . LYS B 1 132 ? 0.723 12.781 25.062 1 96.75 132 LYS B N 1
ATOM 4003 C CA . LYS B 1 132 ? 0.418 13.422 26.344 1 96.75 132 LYS B CA 1
ATOM 4004 C C . LYS B 1 132 ? 1.527 14.383 26.75 1 96.75 132 LYS B C 1
ATOM 4006 O O . LYS B 1 132 ? 1.255 15.5 27.203 1 96.75 132 LYS B O 1
ATOM 4011 N N . THR B 1 133 ? 2.717 13.938 26.609 1 97.38 133 THR B N 1
ATOM 4012 C CA . THR B 1 133 ? 3.867 14.773 26.938 1 97.38 133 THR B CA 1
ATOM 4013 C C . THR B 1 133 ? 3.863 16.047 26.094 1 97.38 133 THR B C 1
ATOM 4015 O O . THR B 1 133 ? 4.047 17.141 26.609 1 97.38 133 THR B O 1
ATOM 4018 N N . VAL B 1 134 ? 3.619 15.906 24.812 1 97.62 134 VAL B N 1
ATOM 4019 C CA . VAL B 1 134 ? 3.617 17.047 23.891 1 97.62 134 VAL B CA 1
ATOM 4020 C C . VAL B 1 134 ? 2.486 18 24.25 1 97.62 134 VAL B C 1
ATOM 4022 O O . VAL B 1 134 ? 2.693 19.219 24.328 1 97.62 134 VAL B O 1
ATOM 4025 N N . THR B 1 135 ? 1.333 17.469 24.5 1 95.31 135 THR B N 1
ATOM 4026 C CA . THR B 1 135 ? 0.172 18.297 24.812 1 95.31 135 THR B CA 1
ATOM 4027 C C . THR B 1 135 ? 0.368 19.047 26.125 1 95.31 135 THR B C 1
ATOM 4029 O O . THR B 1 135 ? -0.046 20.188 26.266 1 95.31 135 THR B O 1
ATOM 4032 N N . THR B 1 136 ? 0.923 18.375 27.062 1 95.81 136 THR B N 1
ATOM 4033 C CA . THR B 1 136 ? 1.205 19 28.344 1 95.81 136 THR B CA 1
ATOM 4034 C C . THR B 1 136 ? 2.18 20.156 28.188 1 95.81 136 THR B C 1
ATOM 4036 O O . THR B 1 136 ? 1.995 21.219 28.781 1 95.81 136 THR B O 1
ATOM 4039 N N . HIS B 1 137 ? 3.174 19.984 27.406 1 95.44 137 HIS B N 1
ATOM 4040 C CA . HIS B 1 137 ? 4.168 21.016 27.156 1 95.44 137 HIS B CA 1
ATOM 4041 C C . HIS B 1 137 ? 3.555 22.188 26.406 1 95.44 137 HIS B C 1
ATOM 4043 O O . HIS B 1 137 ? 3.961 23.344 26.594 1 95.44 137 HIS B O 1
ATOM 4049 N N . LEU B 1 138 ? 2.672 21.906 25.531 1 94.5 138 LEU B N 1
ATOM 4050 C CA . LEU B 1 138 ? 2.039 22.922 24.703 1 94.5 138 LEU B CA 1
ATOM 4051 C C . LEU B 1 138 ? 1.148 23.828 25.531 1 94.5 138 LEU B C 1
ATOM 4053 O O . LEU B 1 138 ? 0.997 25.016 25.219 1 94.5 138 LEU B O 1
ATOM 4057 N N . GLY B 1 139 ? 0.535 23.312 26.578 1 92.75 139 GLY B N 1
ATOM 4058 C CA . GLY B 1 139 ? -0.39 24.109 27.375 1 92.75 139 GLY B CA 1
ATOM 4059 C C . GLY B 1 139 ? -1.632 24.516 26.609 1 92.75 139 GLY B C 1
ATOM 4060 O O . GLY B 1 139 ? -2.395 23.672 26.141 1 92.75 139 GLY B O 1
ATOM 4061 N N . GLU B 1 140 ? -1.714 25.844 26.266 1 91.62 140 GLU B N 1
ATOM 4062 C CA . GLU B 1 140 ? -2.895 26.375 25.594 1 91.62 140 GLU B CA 1
ATOM 4063 C C . GLU B 1 140 ? -2.701 26.422 24.094 1 91.62 140 GLU B C 1
ATOM 4065 O O . GLU B 1 140 ? -3.66 26.625 23.344 1 91.62 140 GLU B O 1
ATOM 4070 N N . LYS B 1 141 ? -1.506 26.172 23.672 1 94.12 141 LYS B N 1
ATOM 4071 C CA . LYS B 1 141 ? -1.225 26.188 22.25 1 94.12 141 LYS B CA 1
ATOM 4072 C C . LYS B 1 141 ? -1.796 24.953 21.562 1 94.12 141 LYS B C 1
ATOM 4074 O O . LYS B 1 141 ? -1.902 23.891 22.172 1 94.12 141 LYS B O 1
ATOM 4079 N N . ALA B 1 142 ? -2.154 25.125 20.391 1 94.56 142 ALA B N 1
ATOM 4080 C CA . ALA B 1 142 ? -2.654 24 19.594 1 94.56 142 ALA B CA 1
ATOM 4081 C C . ALA B 1 142 ? -1.533 23.375 18.781 1 94.56 142 ALA B C 1
ATOM 4083 O O . ALA B 1 142 ? -0.6 24.062 18.359 1 94.56 142 ALA B O 1
ATOM 4084 N N . LEU B 1 143 ? -1.656 22.125 18.609 1 96.75 143 LEU B N 1
ATOM 4085 C CA . LEU B 1 143 ? -0.725 21.422 17.734 1 96.75 143 LEU B CA 1
ATOM 4086 C C . LEU B 1 143 ? -1.094 21.641 16.266 1 96.75 143 LEU B C 1
ATOM 4088 O O . LEU B 1 143 ? -2.119 21.125 15.805 1 96.75 143 LEU B O 1
ATOM 4092 N N . TRP B 1 144 ? -0.222 22.328 15.594 1 97.31 144 TRP B N 1
ATOM 4093 C CA . TRP B 1 144 ? -0.505 22.703 14.211 1 97.31 144 TRP B CA 1
ATOM 4094 C C . TRP B 1 144 ? -0.227 21.547 13.266 1 97.31 144 TRP B C 1
ATOM 4096 O O . TRP B 1 144 ? -1.028 21.25 12.375 1 97.31 144 TRP B O 1
ATOM 4106 N N . GLY B 1 145 ? 0.926 20.953 13.508 1 97.88 145 GLY B N 1
ATOM 4107 C CA . GLY B 1 145 ? 1.326 19.938 12.555 1 97.88 145 GLY B CA 1
ATOM 4108 C C . GLY B 1 145 ? 1.817 18.656 13.211 1 97.88 145 GLY B C 1
ATOM 4109 O O . GLY B 1 145 ? 2.414 18.703 14.289 1 97.88 145 GLY B O 1
ATOM 4110 N N . ILE B 1 146 ? 1.55 17.578 12.602 1 98.25 146 ILE B N 1
ATOM 4111 C CA . ILE B 1 146 ? 2.074 16.266 12.953 1 98.25 146 ILE B CA 1
ATOM 4112 C C . ILE B 1 146 ? 2.795 15.664 11.75 1 98.25 146 ILE B C 1
ATOM 4114 O O . ILE B 1 146 ? 2.266 15.664 10.633 1 98.25 146 ILE B O 1
ATOM 4118 N N . VAL B 1 147 ? 4.02 15.234 11.953 1 98 147 VAL B N 1
ATOM 4119 C CA . VAL B 1 147 ? 4.824 14.641 10.883 1 98 147 VAL B CA 1
ATOM 4120 C C . VAL B 1 147 ? 5.207 13.211 11.258 1 98 147 VAL B C 1
ATOM 4122 O O . VAL B 1 147 ? 6 13 12.18 1 98 147 VAL B O 1
ATOM 4125 N N . ALA B 1 148 ? 4.648 12.273 10.57 1 97.31 148 ALA B N 1
ATOM 4126 C CA . ALA B 1 148 ? 5 10.867 10.758 1 97.31 148 ALA B CA 1
ATOM 4127 C C . ALA B 1 148 ? 6.176 10.477 9.867 1 97.31 148 ALA B C 1
ATOM 4129 O O . ALA B 1 148 ? 6 10.227 8.672 1 97.31 148 ALA B O 1
ATOM 4130 N N . ASN B 1 149 ? 7.324 10.328 10.469 1 92.5 149 ASN B N 1
ATOM 4131 C CA . ASN B 1 149 ? 8.523 10.07 9.68 1 92.5 149 ASN B CA 1
ATOM 4132 C C . ASN B 1 149 ? 9.227 8.789 10.141 1 92.5 149 ASN B C 1
ATOM 4134 O O . ASN B 1 149 ? 10.047 8.234 9.406 1 92.5 149 ASN B O 1
ATOM 4138 N N . ALA B 1 150 ? 8.922 8.266 11.297 1 87.38 150 ALA B N 1
ATOM 4139 C CA . ALA B 1 150 ? 9.602 7.082 11.82 1 87.38 150 ALA B CA 1
ATOM 4140 C C . ALA B 1 150 ? 9.422 5.895 10.883 1 87.38 150 ALA B C 1
ATOM 4142 O O . ALA B 1 150 ? 8.336 5.664 10.359 1 87.38 150 ALA B O 1
ATOM 4143 N N . GLY B 1 151 ? 10.445 5.195 10.562 1 86.19 151 GLY B N 1
ATOM 4144 C CA . GLY B 1 151 ? 10.422 4.023 9.703 1 86.19 151 GLY B CA 1
ATOM 4145 C C . GLY B 1 151 ? 11.75 3.291 9.656 1 86.19 151 GLY B C 1
ATOM 4146 O O . GLY B 1 151 ? 12.781 3.836 10.047 1 86.19 151 GLY B O 1
ATOM 4147 N N . VAL B 1 152 ? 11.656 2.074 9.289 1 83.56 152 VAL B N 1
ATOM 4148 C CA . VAL B 1 152 ? 12.836 1.225 9.172 1 83.56 152 VAL B CA 1
ATOM 4149 C C . VAL B 1 152 ? 12.828 0.505 7.828 1 83.56 152 VAL B C 1
ATOM 4151 O O . VAL B 1 152 ? 11.828 0.535 7.105 1 83.56 152 VAL B O 1
ATOM 4154 N N . THR B 1 153 ? 13.984 0.045 7.453 1 78.25 153 THR B N 1
ATOM 4155 C CA . THR B 1 153 ? 14.078 -0.72 6.215 1 78.25 153 THR B CA 1
ATOM 4156 C C . THR B 1 153 ? 14.906 -1.985 6.422 1 78.25 153 THR B C 1
ATOM 4158 O O . THR B 1 153 ? 15.5 -2.178 7.484 1 78.25 153 THR B O 1
ATOM 4161 N N . ASN B 1 154 ? 14.688 -2.939 5.59 1 73.81 154 ASN B N 1
ATOM 4162 C CA . ASN B 1 154 ? 15.5 -4.145 5.504 1 73.81 154 ASN B CA 1
ATOM 4163 C C . ASN B 1 154 ? 16.047 -4.355 4.09 1 73.81 154 ASN B C 1
ATOM 4165 O O . ASN B 1 154 ? 15.594 -3.699 3.148 1 73.81 154 ASN B O 1
ATOM 4169 N N . TYR B 1 155 ? 17.188 -5.168 4.125 1 77.06 155 TYR B N 1
ATOM 4170 C CA . TYR B 1 155 ? 17.828 -5.41 2.84 1 77.06 155 TYR B CA 1
ATOM 4171 C C . TYR B 1 155 ? 17.828 -6.898 2.5 1 77.06 155 TYR B C 1
ATOM 4173 O O . TYR B 1 15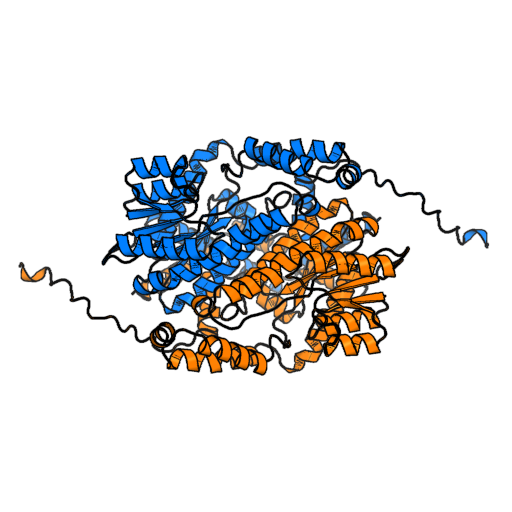5 ? 18.281 -7.723 3.301 1 77.06 155 TYR B O 1
ATOM 4181 N N . GLY B 1 156 ? 17.125 -7.328 1.48 1 82.12 156 GLY B N 1
ATOM 4182 C CA . GLY B 1 156 ? 17.078 -8.711 1.038 1 82.12 156 GLY B CA 1
ATOM 4183 C C . GLY B 1 156 ? 15.75 -9.109 0.424 1 82.12 156 GLY B C 1
ATOM 4184 O O . GLY B 1 156 ? 14.766 -8.375 0.543 1 82.12 156 GLY B O 1
ATOM 4185 N N . GLU B 1 157 ? 15.836 -10.266 -0.207 1 87.56 157 GLU B N 1
ATOM 4186 C CA . GLU B 1 157 ? 14.602 -10.797 -0.779 1 87.56 157 GLU B CA 1
ATOM 4187 C C . GLU B 1 157 ? 13.672 -11.328 0.308 1 87.56 157 GLU B C 1
ATOM 4189 O O . GLU B 1 157 ? 14.125 -11.719 1.387 1 87.56 157 GLU B O 1
ATOM 4194 N N . ILE B 1 158 ? 12.43 -11.375 0.086 1 90.06 158 ILE B N 1
ATOM 4195 C CA . ILE B 1 158 ? 11.406 -11.75 1.054 1 90.06 158 ILE B CA 1
ATOM 4196 C C . ILE B 1 158 ? 11.719 -13.141 1.609 1 90.06 158 ILE B C 1
ATOM 4198 O O . ILE B 1 158 ? 11.586 -13.383 2.812 1 90.06 158 ILE B O 1
ATOM 4202 N N . GLU B 1 159 ? 12.156 -14.039 0.767 1 90.44 159 GLU B N 1
ATOM 4203 C CA . GLU B 1 159 ? 12.422 -15.414 1.184 1 90.44 159 GLU B CA 1
ATOM 4204 C C . GLU B 1 159 ? 13.586 -15.477 2.162 1 90.44 159 GLU B C 1
ATOM 4206 O O . GLU B 1 159 ? 13.664 -16.391 2.984 1 90.44 159 GLU B O 1
ATOM 4211 N N . TRP B 1 160 ? 14.5 -14.5 2.084 1 90.5 160 TRP B N 1
ATOM 4212 C CA . TRP B 1 160 ? 15.703 -14.492 2.908 1 90.5 160 TRP B CA 1
ATOM 4213 C C . TRP B 1 160 ? 15.406 -13.953 4.305 1 90.5 160 TRP B C 1
ATOM 4215 O O . TRP B 1 160 ? 16.188 -14.172 5.238 1 90.5 160 TRP B O 1
ATOM 4225 N N . MET B 1 161 ? 14.352 -13.281 4.414 1 88.81 161 MET B N 1
ATOM 4226 C CA . MET B 1 161 ? 14.047 -12.57 5.656 1 88.81 161 MET B CA 1
ATOM 4227 C C . MET B 1 161 ? 13.328 -13.492 6.641 1 88.81 161 MET B C 1
ATOM 4229 O O . MET B 1 161 ? 12.562 -14.367 6.234 1 88.81 161 MET B O 1
ATOM 4233 N N . SER B 1 162 ? 13.633 -13.266 7.914 1 88.69 162 SER B N 1
ATOM 4234 C CA . SER B 1 162 ? 12.898 -14 8.938 1 88.69 162 SER B CA 1
ATOM 4235 C C . SER B 1 162 ? 11.492 -13.43 9.125 1 88.69 162 SER B C 1
ATOM 4237 O O . SER B 1 162 ? 11.242 -12.273 8.789 1 88.69 162 SER B O 1
ATOM 4239 N N . HIS B 1 163 ? 10.625 -14.242 9.656 1 89.19 163 HIS B N 1
ATOM 4240 C CA . HIS B 1 163 ? 9.273 -13.773 9.945 1 89.19 163 HIS B CA 1
ATOM 4241 C C . HIS B 1 163 ? 9.289 -12.602 10.922 1 89.19 163 HIS B C 1
ATOM 4243 O O . HIS B 1 163 ? 8.492 -11.672 10.797 1 89.19 163 HIS B O 1
ATOM 4249 N N . ASP B 1 164 ? 10.172 -12.664 11.805 1 89.56 164 ASP B N 1
ATOM 4250 C CA . ASP B 1 164 ? 10.289 -11.602 12.805 1 89.56 164 ASP B CA 1
ATOM 4251 C C . ASP B 1 164 ? 10.703 -10.281 12.156 1 89.56 164 ASP B C 1
ATOM 4253 O O . ASP B 1 164 ? 10.18 -9.219 12.508 1 89.56 164 ASP B O 1
ATOM 4257 N N . GLU B 1 165 ? 11.578 -10.336 11.281 1 88.94 165 GLU B N 1
ATOM 4258 C CA . GLU B 1 165 ? 12.039 -9.133 10.594 1 88.94 165 GLU B CA 1
ATOM 4259 C C . GLU B 1 165 ? 10.922 -8.523 9.75 1 88.94 165 GLU B C 1
ATOM 4261 O O . GLU B 1 165 ? 10.734 -7.305 9.75 1 88.94 165 GLU B O 1
ATOM 4266 N N . LEU B 1 166 ? 10.273 -9.375 9.07 1 90.56 166 LEU B N 1
ATOM 4267 C CA . LEU B 1 166 ? 9.172 -8.898 8.234 1 90.56 166 LEU B CA 1
ATOM 4268 C C . LEU B 1 166 ? 8.086 -8.258 9.086 1 90.56 166 LEU B C 1
ATOM 4270 O O . LEU B 1 166 ? 7.574 -7.188 8.742 1 90.56 166 LEU B O 1
ATOM 4274 N N . ARG B 1 167 ? 7.762 -8.891 10.172 1 90.81 167 ARG B N 1
ATOM 4275 C CA . ARG B 1 167 ? 6.781 -8.344 11.102 1 90.81 167 ARG B CA 1
ATOM 4276 C C . ARG B 1 167 ? 7.242 -7.008 11.664 1 90.81 167 ARG B C 1
ATOM 4278 O O . ARG B 1 167 ? 6.449 -6.074 11.797 1 90.81 167 ARG B O 1
ATOM 4285 N N . TRP B 1 168 ? 8.469 -6.977 11.977 1 91.81 168 TRP B N 1
ATOM 4286 C CA . TRP B 1 168 ? 9.047 -5.762 12.539 1 91.81 168 TRP B CA 1
ATOM 4287 C C . TRP B 1 168 ? 8.906 -4.59 11.57 1 91.81 168 TRP B C 1
ATOM 4289 O O . TRP B 1 168 ? 8.477 -3.502 11.961 1 91.81 168 TRP B O 1
ATOM 4299 N N . ILE B 1 169 ? 9.203 -4.809 10.352 1 91.12 169 ILE B N 1
ATOM 4300 C CA . ILE B 1 169 ? 9.164 -3.758 9.344 1 91.12 169 ILE B CA 1
ATOM 4301 C C . ILE B 1 169 ? 7.73 -3.273 9.156 1 91.12 169 ILE B C 1
ATOM 4303 O O . ILE B 1 169 ? 7.469 -2.068 9.164 1 91.12 169 ILE B O 1
ATOM 4307 N N . ILE B 1 170 ? 6.789 -4.172 9.031 1 93.44 170 ILE B N 1
ATOM 4308 C CA . ILE B 1 170 ? 5.391 -3.812 8.797 1 93.44 170 ILE B CA 1
ATOM 4309 C C . ILE B 1 170 ? 4.824 -3.125 10.039 1 93.44 170 ILE B C 1
ATOM 4311 O O . ILE B 1 170 ? 4.09 -2.143 9.93 1 93.44 170 ILE B O 1
ATOM 4315 N N . ASN B 1 171 ? 5.191 -3.605 11.195 1 94.5 171 ASN B N 1
ATOM 4316 C CA . ASN B 1 171 ? 4.656 -3.049 12.438 1 94.5 171 ASN B CA 1
ATOM 4317 C C . ASN B 1 171 ? 5.176 -1.636 12.688 1 94.5 171 ASN B C 1
ATOM 4319 O O . ASN B 1 171 ? 4.43 -0.766 13.141 1 94.5 171 ASN B O 1
ATOM 4323 N N . VAL B 1 172 ? 6.383 -1.404 12.445 1 94 172 VAL B N 1
ATOM 4324 C CA . VAL B 1 172 ? 6.957 -0.081 12.664 1 94 172 VAL B CA 1
ATOM 4325 C C . VAL B 1 172 ? 6.461 0.885 11.594 1 94 172 VAL B C 1
ATOM 4327 O O . VAL B 1 172 ? 5.91 1.943 11.906 1 94 172 VAL B O 1
ATOM 4330 N N . ASN B 1 173 ? 6.629 0.493 10.352 1 92.75 173 ASN B N 1
ATOM 4331 C CA . ASN B 1 173 ? 6.406 1.419 9.242 1 92.75 173 ASN B CA 1
ATOM 4332 C C . ASN B 1 173 ? 4.918 1.66 9.008 1 92.75 173 ASN B C 1
ATOM 4334 O O . ASN B 1 173 ? 4.516 2.768 8.648 1 92.75 173 ASN B O 1
ATOM 4338 N N . LEU B 1 174 ? 4.141 0.648 9.188 1 93.69 174 LEU B N 1
ATOM 4339 C CA . LEU B 1 174 ? 2.738 0.804 8.82 1 93.69 174 LEU B CA 1
ATOM 4340 C C . LEU B 1 174 ? 1.854 0.875 10.062 1 93.69 174 LEU B C 1
ATOM 4342 O O . LEU B 1 174 ? 1.217 1.899 10.32 1 93.69 174 LEU B O 1
ATOM 4346 N N . SER B 1 175 ? 1.871 -0.178 10.891 1 94.69 175 SER B N 1
ATOM 4347 C CA . SER B 1 175 ? 1.02 -0.187 12.078 1 94.69 175 SER B CA 1
ATOM 4348 C C . SER B 1 175 ? 1.386 0.946 13.031 1 94.69 175 SER B C 1
ATOM 4350 O O . SER B 1 175 ? 0.505 1.594 13.602 1 94.69 175 SER B O 1
ATOM 4352 N N . GLY B 1 176 ? 2.664 1.098 13.234 1 95.88 176 GLY B N 1
ATOM 4353 C CA . GLY B 1 176 ? 3.113 2.191 14.086 1 95.88 176 GLY B CA 1
ATOM 4354 C C . GLY B 1 176 ? 2.684 3.555 13.578 1 95.88 176 GLY B C 1
ATOM 4355 O O . GLY B 1 176 ? 2.225 4.395 14.352 1 95.88 176 GLY B O 1
ATOM 4356 N N . THR B 1 177 ? 2.82 3.785 12.281 1 96.06 177 THR B N 1
ATOM 4357 C CA . THR B 1 177 ? 2.398 5.039 11.672 1 96.06 177 THR B CA 1
ATOM 4358 C C . THR B 1 177 ? 0.893 5.238 11.82 1 96.06 177 THR B C 1
ATOM 4360 O O . THR B 1 177 ? 0.434 6.336 12.141 1 96.06 177 THR B O 1
ATOM 4363 N N . LEU B 1 178 ? 0.176 4.184 11.531 1 95.56 178 LEU B N 1
ATOM 4364 C CA . LEU B 1 178 ? -1.275 4.227 11.672 1 95.56 178 LEU B CA 1
ATOM 4365 C C . LEU B 1 178 ? -1.679 4.637 13.086 1 95.56 178 LEU B C 1
ATOM 4367 O O . LEU B 1 178 ? -2.539 5.5 13.258 1 95.56 178 LEU B O 1
ATOM 4371 N N . ARG B 1 179 ? -1.078 4.074 14.078 1 95.56 179 ARG B N 1
ATOM 4372 C CA . ARG B 1 179 ? -1.384 4.387 15.469 1 95.56 179 ARG B CA 1
ATOM 4373 C C . ARG B 1 179 ? -0.995 5.82 15.805 1 95.56 179 ARG B C 1
ATOM 4375 O O . ARG B 1 179 ? -1.744 6.531 16.484 1 95.56 179 ARG B O 1
ATOM 4382 N N . PHE B 1 180 ? 0.153 6.172 15.352 1 97.19 180 PHE B N 1
ATOM 4383 C CA . PHE B 1 180 ? 0.637 7.527 15.578 1 97.19 180 PHE B CA 1
ATOM 4384 C C . PHE B 1 180 ? -0.324 8.555 14.984 1 97.19 180 PHE B C 1
ATOM 4386 O O . PHE B 1 180 ? -0.646 9.555 15.625 1 97.19 180 PHE B O 1
ATOM 4393 N N . VAL B 1 181 ? -0.766 8.312 13.758 1 96.69 181 VAL B N 1
ATOM 4394 C CA . VAL B 1 181 ? -1.679 9.203 13.055 1 96.69 181 VAL B CA 1
ATOM 4395 C C . VAL B 1 181 ? -3.025 9.242 13.773 1 96.69 181 VAL B C 1
ATOM 4397 O O . VAL B 1 181 ? -3.574 10.32 14.016 1 96.69 181 VAL B O 1
ATOM 4400 N N . LYS B 1 182 ? -3.535 8.094 14.102 1 95.44 182 LYS B N 1
ATOM 4401 C CA . LYS B 1 182 ? -4.824 8.008 14.781 1 95.44 182 LYS B CA 1
ATOM 4402 C C . LYS B 1 182 ? -4.824 8.844 16.062 1 95.44 182 LYS B C 1
ATOM 4404 O O . LYS B 1 182 ? -5.766 9.602 16.312 1 95.44 182 LYS B O 1
ATOM 4409 N N . GLU B 1 183 ? -3.781 8.727 16.859 1 95.69 183 GLU B N 1
ATOM 4410 C CA . GLU B 1 183 ? -3.688 9.43 18.125 1 95.69 183 GLU B CA 1
ATOM 4411 C C . GLU B 1 183 ? -3.574 10.938 17.922 1 95.69 183 GLU B C 1
ATOM 4413 O O . GLU B 1 183 ? -3.92 11.719 18.812 1 95.69 183 GLU B O 1
ATOM 4418 N N . GLY B 1 184 ? -3.109 11.352 16.797 1 96.75 184 GLY B N 1
ATOM 4419 C CA . GLY B 1 184 ? -2.889 12.766 16.516 1 96.75 184 GLY B CA 1
ATOM 4420 C C . GLY B 1 184 ? -4.121 13.461 15.969 1 96.75 184 GLY B C 1
ATOM 4421 O O . GLY B 1 184 ? -4.223 14.688 16.031 1 96.75 184 GLY B O 1
ATOM 4422 N N . ILE B 1 185 ? -5.098 12.711 15.469 1 95.69 185 ILE B N 1
ATOM 4423 C CA . ILE B 1 185 ? -6.246 13.242 14.742 1 95.69 185 ILE B CA 1
ATOM 4424 C C . ILE B 1 185 ? -7.023 14.203 15.641 1 95.69 185 ILE B C 1
ATOM 4426 O O . ILE B 1 185 ? -7.348 15.32 15.219 1 95.69 185 ILE B O 1
ATOM 4430 N N . PRO B 1 186 ? -7.254 13.867 16.953 1 94.06 186 PRO B N 1
ATOM 4431 C CA . PRO B 1 186 ? -8.008 14.805 17.781 1 94.06 186 PRO B CA 1
ATOM 4432 C C . PRO B 1 186 ? -7.316 16.156 17.938 1 94.06 186 PRO B C 1
ATOM 4434 O O . PRO B 1 186 ? -7.98 17.188 17.984 1 94.06 186 PRO B O 1
ATOM 4437 N N . HIS B 1 187 ? -6.051 16.141 17.969 1 94.44 187 HIS B N 1
ATOM 4438 C CA . HIS B 1 187 ? -5.293 17.375 18.109 1 94.44 187 HIS B CA 1
ATOM 4439 C C . HIS B 1 187 ? -5.359 18.203 16.828 1 94.44 187 HIS B C 1
ATOM 4441 O O . HIS B 1 187 ? -5.453 19.438 16.891 1 94.44 187 HIS B O 1
ATOM 4447 N N . LEU B 1 188 ? -5.367 17.547 15.758 1 95.38 188 LEU B N 1
ATOM 4448 C CA . LEU B 1 188 ? -5.422 18.234 14.469 1 95.38 188 LEU B CA 1
ATOM 4449 C C . LEU B 1 188 ? -6.82 18.781 14.203 1 95.38 188 LEU B C 1
ATOM 4451 O O . LEU B 1 188 ? -6.969 19.812 13.555 1 95.38 188 LEU B O 1
ATOM 4455 N N . ARG B 1 189 ? -7.801 18.094 14.68 1 92.25 189 ARG B N 1
ATOM 4456 C CA . ARG B 1 189 ? -9.164 18.594 14.531 1 92.25 189 ARG B CA 1
ATOM 4457 C C . ARG B 1 189 ? -9.328 19.938 15.234 1 92.25 189 ARG B C 1
ATOM 4459 O O . ARG B 1 189 ? -10 20.844 14.719 1 92.25 189 ARG B O 1
ATOM 4466 N N . ARG B 1 190 ? -8.703 20.031 16.344 1 89.38 190 ARG B N 1
ATOM 4467 C CA . ARG B 1 190 ? -8.812 21.25 17.141 1 89.38 190 ARG B CA 1
ATOM 4468 C C . ARG B 1 190 ? -8.094 22.422 16.469 1 89.38 190 ARG B C 1
ATOM 4470 O O . ARG B 1 190 ? -8.594 23.547 16.469 1 89.38 190 ARG B O 1
ATOM 4477 N N . SER B 1 191 ? -6.988 22.141 15.883 1 93 191 SER B N 1
ATOM 4478 C CA . SER B 1 191 ? -6.168 23.203 15.305 1 93 191 SER B CA 1
ATOM 4479 C C . SER B 1 191 ? -6.484 23.406 13.82 1 93 191 SER B C 1
ATOM 4481 O O . SER B 1 191 ? -6.055 24.391 13.219 1 93 191 SER B O 1
ATOM 4483 N N . ARG B 1 192 ? -7.27 22.453 13.266 1 93.06 192 ARG B N 1
ATOM 4484 C CA . ARG B 1 192 ? -7.41 22.422 11.812 1 93.06 192 ARG B CA 1
ATOM 4485 C C . ARG B 1 192 ? -6.047 22.469 11.125 1 93.06 192 ARG B C 1
ATOM 4487 O O . ARG B 1 192 ? -5.836 23.25 10.195 1 93.06 192 ARG B O 1
ATOM 4494 N N . GLY B 1 193 ? -5.207 21.688 11.711 1 95.94 193 GLY B N 1
ATOM 4495 C CA . GLY B 1 193 ? -3.807 21.719 11.328 1 95.94 193 GLY B CA 1
ATOM 4496 C C . GLY B 1 193 ? -3.486 20.812 10.156 1 95.94 193 GLY B C 1
ATOM 4497 O O . GLY B 1 193 ? -4.309 20.641 9.258 1 95.94 193 GLY B O 1
ATOM 4498 N N . ARG B 1 194 ? -2.154 20.328 10.156 1 97.5 194 ARG B N 1
ATOM 4499 C CA . ARG B 1 194 ? -1.623 19.578 9.023 1 97.5 194 ARG B CA 1
ATOM 4500 C C . ARG B 1 194 ? -1.026 18.25 9.477 1 97.5 194 ARG B C 1
ATOM 4502 O O . ARG B 1 194 ? -0.367 18.188 10.516 1 97.5 194 ARG B O 1
ATOM 4509 N N . LEU B 1 195 ? -1.394 17.266 8.742 1 98.06 195 LEU B N 1
ATOM 4510 C CA . LEU B 1 195 ? -0.752 15.969 8.898 1 98.06 195 LEU B CA 1
ATOM 4511 C C . LEU B 1 195 ? 0.162 15.664 7.719 1 98.06 195 LEU B C 1
ATOM 4513 O O . LEU B 1 195 ? -0.276 15.688 6.566 1 98.06 195 LEU B O 1
ATOM 4517 N N . VAL B 1 196 ? 1.408 15.469 7.996 1 97.5 196 VAL B N 1
ATOM 4518 C CA . VAL B 1 196 ? 2.371 15.094 6.961 1 97.5 196 VAL B CA 1
ATOM 4519 C C . VAL B 1 196 ? 2.893 13.68 7.227 1 97.5 196 VAL B C 1
ATOM 4521 O O . VAL B 1 196 ? 3.348 13.383 8.336 1 97.5 196 VAL B O 1
ATOM 4524 N N . ILE B 1 197 ? 2.781 12.836 6.293 1 95.44 197 ILE B N 1
ATOM 4525 C CA . ILE B 1 197 ? 3.281 11.469 6.41 1 95.44 197 ILE B CA 1
ATOM 4526 C C . ILE B 1 197 ? 4.418 11.25 5.418 1 95.44 197 ILE B C 1
ATOM 4528 O O . ILE B 1 197 ? 4.273 11.531 4.227 1 95.44 197 ILE B O 1
ATOM 4532 N N . MET B 1 198 ? 5.504 10.781 5.965 1 90.25 198 MET B N 1
ATOM 4533 C CA . MET B 1 198 ? 6.656 10.508 5.109 1 90.25 198 MET B CA 1
ATOM 4534 C C . MET B 1 198 ? 6.535 9.141 4.453 1 90.25 198 MET B C 1
ATOM 4536 O O . MET B 1 198 ? 6.32 8.141 5.133 1 90.25 198 MET B O 1
ATOM 4540 N N . SER B 1 199 ? 6.453 9.18 3.215 1 83.19 199 SER B N 1
ATOM 4541 C CA . SER B 1 199 ? 6.457 7.938 2.449 1 83.19 199 SER B CA 1
ATOM 4542 C C . SER B 1 199 ? 7.629 7.895 1.475 1 83.19 199 SER B C 1
ATOM 4544 O O . SER B 1 199 ? 8.68 8.484 1.733 1 83.19 199 SER B O 1
ATOM 4546 N N . GLY B 1 200 ? 7.668 7.145 0.494 1 67.69 200 GLY B N 1
ATOM 4547 C CA . GLY B 1 200 ? 8.688 7.039 -0.539 1 67.69 200 GLY B CA 1
ATOM 4548 C C . GLY B 1 200 ? 8.109 6.879 -1.933 1 67.69 200 GLY B C 1
ATOM 4549 O O . GLY B 1 200 ? 6.918 6.609 -2.09 1 67.69 200 GLY B O 1
ATOM 4550 N N . VAL B 1 201 ? 8.906 7.383 -2.762 1 56.47 201 VAL B N 1
ATOM 4551 C CA . VAL B 1 201 ? 8.477 7.238 -4.148 1 56.47 201 VAL B CA 1
ATOM 4552 C C . VAL B 1 201 ? 8.047 5.797 -4.41 1 56.47 201 VAL B C 1
ATOM 4554 O O . VAL B 1 201 ? 7.27 5.531 -5.328 1 56.47 201 VAL B O 1
ATOM 4557 N N . GLN B 1 202 ? 8.484 4.961 -3.359 1 52 202 GLN B N 1
ATOM 4558 C CA . GLN B 1 202 ? 8.211 3.531 -3.453 1 52 202 GLN B CA 1
ATOM 4559 C C . GLN B 1 202 ? 6.719 3.246 -3.266 1 52 202 GLN B C 1
ATOM 4561 O O . GLN B 1 202 ? 6.219 2.213 -3.713 1 52 202 GLN B O 1
ATOM 4566 N N . GLY B 1 203 ? 5.996 3.988 -2.498 1 50.03 203 GLY B N 1
ATOM 4567 C CA . GLY B 1 203 ? 4.621 3.734 -2.096 1 50.03 203 GLY B CA 1
ATOM 4568 C C . GLY B 1 203 ? 3.656 3.705 -3.266 1 50.03 203 GLY B C 1
ATOM 4569 O O . GLY B 1 203 ? 2.639 3.01 -3.219 1 50.03 203 GLY B O 1
ATOM 4570 N N . LYS B 1 204 ? 3.73 4.594 -4.172 1 47.56 204 LYS B N 1
ATOM 4571 C CA . LYS B 1 204 ? 2.75 4.555 -5.254 1 47.56 204 LYS B CA 1
ATOM 4572 C C . LYS B 1 204 ? 3.092 3.467 -6.27 1 47.56 204 LYS B C 1
ATOM 4574 O O . LYS B 1 204 ? 2.197 2.822 -6.82 1 47.56 204 LYS B O 1
ATOM 4579 N N . HIS B 1 205 ? 4.418 3.541 -6.711 1 45.12 205 HIS B N 1
ATOM 4580 C CA . HIS B 1 205 ? 4.793 2.582 -7.746 1 45.12 205 HIS B CA 1
ATOM 4581 C C . HIS B 1 205 ? 5.781 1.552 -7.207 1 45.12 205 HIS B C 1
ATOM 4583 O O . HIS B 1 205 ? 6.891 1.902 -6.801 1 45.12 205 HIS B O 1
ATOM 4589 N N . SER B 1 206 ? 5.211 0.583 -6.309 1 42.88 206 SER B N 1
ATOM 4590 C CA . SER B 1 206 ? 6.188 -0.456 -5.988 1 42.88 206 SER B CA 1
ATOM 4591 C C . SER B 1 206 ? 7.406 -0.37 -6.902 1 42.88 206 SER B C 1
ATOM 4593 O O . SER B 1 206 ? 8.055 -1.382 -7.176 1 42.88 206 SER B O 1
ATOM 4595 N N . LEU B 1 207 ? 7.535 0.623 -7.613 1 39.5 207 LEU B N 1
ATOM 4596 C CA . LEU B 1 207 ? 8.414 0.722 -8.773 1 39.5 207 LEU B CA 1
ATOM 4597 C C . LEU B 1 207 ? 9.875 0.521 -8.367 1 39.5 207 LEU B C 1
ATOM 4599 O O . LEU B 1 207 ? 10.594 -0.256 -8.992 1 39.5 207 LEU B O 1
ATOM 4603 N N . ILE B 1 208 ? 10.562 1.505 -7.82 1 37.62 208 ILE B N 1
ATOM 4604 C CA . ILE B 1 208 ? 11.984 1.641 -8.117 1 37.62 208 ILE B CA 1
ATOM 4605 C C . ILE B 1 208 ? 12.781 0.628 -7.293 1 37.62 208 ILE B C 1
ATOM 4607 O O . ILE B 1 208 ? 13.758 0.053 -7.785 1 37.62 208 ILE B O 1
ATOM 4611 N N . PHE B 1 209 ? 12.703 0.662 -5.941 1 43.59 209 PHE B N 1
ATOM 4612 C CA . PHE B 1 209 ? 13.773 0.07 -5.145 1 43.59 209 PHE B CA 1
ATOM 4613 C C . PHE B 1 209 ? 13.453 -1.384 -4.812 1 43.59 209 PHE B C 1
ATOM 4615 O O . PHE B 1 209 ? 14.008 -1.942 -3.859 1 43.59 209 PHE B O 1
ATOM 4622 N N . VAL B 1 210 ? 12.648 -1.992 -5.617 1 45.72 210 VAL B N 1
ATOM 4623 C CA . VAL B 1 210 ? 11.805 -3.137 -5.293 1 45.72 210 VAL B CA 1
ATOM 4624 C C . VAL B 1 210 ? 12.68 -4.359 -5.016 1 45.72 210 VAL B C 1
ATOM 4626 O O . VAL B 1 210 ? 12.297 -5.23 -4.223 1 45.72 210 VAL B O 1
ATOM 4629 N N . HIS B 1 211 ? 13.922 -4.285 -5.535 1 48.84 211 HIS B N 1
ATOM 4630 C CA . HIS B 1 211 ? 14.445 -5.645 -5.5 1 48.84 211 HIS B CA 1
ATOM 4631 C C . HIS B 1 211 ? 15.086 -5.953 -4.148 1 48.84 211 HIS B C 1
ATOM 4633 O O . HIS B 1 211 ? 15.406 -7.109 -3.863 1 48.84 211 HIS B O 1
ATOM 4639 N N . TRP B 1 212 ? 15.031 -4.941 -3.268 1 56.69 212 TRP B N 1
ATOM 4640 C CA . TRP B 1 212 ? 15.742 -5.336 -2.053 1 56.69 212 TRP B CA 1
ATOM 4641 C C . TRP B 1 212 ? 14.969 -4.906 -0.811 1 56.69 212 TRP B C 1
ATOM 4643 O O . TRP B 1 212 ? 15.406 -5.145 0.317 1 56.69 212 TRP B O 1
ATOM 4653 N N . ALA B 1 213 ? 13.852 -4.453 -1.085 1 75.56 213 ALA B N 1
ATOM 4654 C CA . ALA B 1 213 ? 13.117 -4.004 0.097 1 75.56 213 ALA B CA 1
ATOM 4655 C C . ALA B 1 213 ? 11.609 -4.066 -0.138 1 75.56 213 ALA B C 1
ATOM 4657 O O . ALA B 1 213 ? 10.906 -3.066 0.034 1 75.56 213 ALA B O 1
ATOM 4658 N N . VAL B 1 214 ? 11.25 -5.301 -0.432 1 84 214 VAL B N 1
ATOM 4659 C CA . VAL B 1 214 ? 9.852 -5.508 -0.787 1 84 214 VAL B CA 1
ATOM 4660 C C . VAL B 1 214 ? 8.961 -5.207 0.417 1 84 214 VAL B C 1
ATOM 4662 O O . VAL B 1 214 ? 7.906 -4.582 0.277 1 84 214 VAL B O 1
ATOM 4665 N N . ALA B 1 215 ? 9.414 -5.59 1.598 1 86.88 215 ALA B N 1
ATOM 4666 C CA . ALA B 1 215 ? 8.609 -5.359 2.789 1 86.88 215 ALA B CA 1
ATOM 4667 C C . ALA B 1 215 ? 8.461 -3.867 3.074 1 86.88 215 ALA B C 1
ATOM 4669 O O . ALA B 1 215 ? 7.375 -3.395 3.408 1 86.88 215 ALA B O 1
ATOM 4670 N N . ALA B 1 216 ? 9.539 -3.15 2.965 1 85.25 216 ALA B N 1
ATOM 4671 C CA . ALA B 1 216 ? 9.492 -1.708 3.184 1 85.25 216 ALA B CA 1
ATOM 4672 C C . ALA B 1 216 ? 8.641 -1.021 2.117 1 85.25 216 ALA B C 1
ATOM 4674 O O . ALA B 1 216 ? 7.906 -0.075 2.414 1 85.25 216 ALA B O 1
ATOM 4675 N N . SER B 1 217 ? 8.781 -1.477 0.908 1 83.94 217 SER B N 1
ATOM 4676 C CA . SER B 1 217 ? 7.965 -0.933 -0.171 1 83.94 217 SER B CA 1
ATOM 4677 C C . SER B 1 217 ? 6.484 -1.215 0.061 1 83.94 217 SER B C 1
ATOM 4679 O O . SER B 1 217 ? 5.629 -0.385 -0.259 1 83.94 217 SER B O 1
ATOM 4681 N N . THR B 1 218 ? 6.254 -2.389 0.504 1 88 218 THR B N 1
ATOM 4682 C CA . THR B 1 218 ? 4.887 -2.775 0.836 1 88 218 THR B CA 1
ATOM 4683 C C . THR B 1 218 ? 4.297 -1.83 1.88 1 88 218 THR B C 1
ATOM 4685 O O . THR B 1 218 ? 3.172 -1.347 1.723 1 88 218 THR B O 1
ATOM 4688 N N . ALA B 1 219 ? 5.039 -1.557 2.895 1 89.19 219 ALA B N 1
ATOM 4689 C CA . ALA B 1 219 ? 4.594 -0.636 3.938 1 89.19 219 ALA B CA 1
ATOM 4690 C C . ALA B 1 219 ? 4.41 0.774 3.381 1 89.19 219 ALA B C 1
ATOM 4692 O O . ALA B 1 219 ? 3.453 1.468 3.73 1 89.19 219 ALA B O 1
ATOM 4693 N N . ALA B 1 220 ? 5.316 1.179 2.572 1 86.44 220 ALA B N 1
ATOM 4694 C CA . ALA B 1 220 ? 5.25 2.516 1.988 1 86.44 220 ALA B CA 1
ATOM 4695 C C . ALA B 1 220 ? 3.994 2.68 1.137 1 86.44 220 ALA B C 1
ATOM 4697 O O . ALA B 1 220 ? 3.359 3.736 1.152 1 86.44 220 ALA B O 1
ATOM 4698 N N . ALA B 1 221 ? 3.709 1.7 0.375 1 84.62 221 ALA B N 1
ATOM 4699 C CA . ALA B 1 221 ? 2.48 1.739 -0.413 1 84.62 221 ALA B CA 1
ATOM 4700 C C . ALA B 1 221 ? 1.255 1.861 0.488 1 84.62 221 ALA B C 1
ATOM 4702 O O . ALA B 1 221 ? 0.324 2.609 0.183 1 84.62 221 ALA B O 1
ATOM 4703 N N . GLY B 1 222 ? 1.273 1.085 1.503 1 88.25 222 GLY B N 1
ATOM 4704 C CA . GLY B 1 222 ? 0.193 1.188 2.471 1 88.25 222 GLY B CA 1
ATOM 4705 C C . GLY B 1 222 ? 0.065 2.574 3.076 1 88.25 222 GLY B C 1
ATOM 4706 O O . GLY B 1 222 ? -1.046 3.084 3.242 1 88.25 222 GLY B O 1
ATOM 4707 N N . ILE B 1 223 ? 1.151 3.16 3.354 1 90.75 223 ILE B N 1
ATOM 4708 C CA . ILE B 1 223 ? 1.184 4.484 3.961 1 90.75 223 ILE B CA 1
ATOM 4709 C C . ILE B 1 223 ? 0.573 5.508 3.004 1 90.75 223 ILE B C 1
ATOM 4711 O O . ILE B 1 223 ? -0.146 6.414 3.43 1 90.75 223 ILE B O 1
ATOM 4715 N N . CYS B 1 224 ? 0.869 5.422 1.79 1 85.56 224 CYS B N 1
ATOM 4716 C CA . CYS B 1 224 ? 0.292 6.328 0.804 1 85.56 224 CYS B CA 1
ATOM 4717 C C . CYS B 1 224 ? -1.226 6.199 0.768 1 85.56 224 CYS B C 1
ATOM 4719 O O . CYS B 1 224 ? -1.938 7.203 0.734 1 85.56 224 CYS B O 1
ATOM 4721 N N . SER B 1 225 ? -1.638 4.996 0.729 1 85.75 225 SER B N 1
ATOM 4722 C CA . SER B 1 225 ? -3.078 4.766 0.75 1 85.75 225 SER B CA 1
ATOM 4723 C C . SER B 1 225 ? -3.701 5.285 2.041 1 85.75 225 SER B C 1
ATOM 4725 O O . SER B 1 225 ? -4.809 5.832 2.027 1 85.75 225 SER B O 1
ATOM 4727 N N . LEU B 1 226 ? -3.012 5.051 3.092 1 89.88 226 LEU B N 1
ATOM 4728 C CA . LEU B 1 226 ? -3.463 5.566 4.379 1 89.88 226 LEU B CA 1
ATOM 4729 C C . LEU B 1 226 ? -3.635 7.082 4.328 1 89.88 226 LEU B C 1
ATOM 4731 O O . LEU B 1 226 ? -4.652 7.609 4.777 1 89.88 226 LEU B O 1
ATOM 4735 N N . ALA B 1 227 ? -2.672 7.715 3.809 1 90.25 227 ALA B N 1
ATOM 4736 C CA . ALA B 1 227 ? -2.709 9.172 3.709 1 90.25 227 ALA B CA 1
ATOM 4737 C C . ALA B 1 227 ? -3.902 9.633 2.877 1 90.25 227 ALA B C 1
ATOM 4739 O O . ALA B 1 227 ? -4.594 10.578 3.248 1 90.25 227 ALA B O 1
ATOM 4740 N N . ASP B 1 228 ? -4.121 9.016 1.794 1 84.88 228 ASP B N 1
ATOM 4741 C CA . ASP B 1 228 ? -5.25 9.367 0.936 1 84.88 228 ASP B CA 1
ATOM 4742 C C . ASP B 1 228 ? -6.574 9.195 1.673 1 84.88 228 ASP B C 1
ATOM 4744 O O . ASP B 1 228 ? -7.449 10.055 1.6 1 84.88 228 ASP B O 1
ATOM 4748 N N . GLY B 1 229 ? -6.695 8.055 2.328 1 86.06 229 GLY B N 1
ATOM 4749 C CA . GLY B 1 229 ? -7.922 7.785 3.062 1 86.06 229 GLY B CA 1
ATOM 4750 C C . GLY B 1 229 ? -8.164 8.766 4.195 1 86.06 229 GLY B C 1
ATOM 4751 O O . GLY B 1 229 ? -9.273 9.273 4.355 1 86.06 229 GLY B O 1
ATOM 4752 N N . VAL B 1 230 ? -7.16 9.008 4.949 1 91.25 230 VAL B N 1
ATOM 4753 C CA . VAL B 1 230 ? -7.285 9.906 6.09 1 91.25 230 VAL B CA 1
ATOM 4754 C C . VAL B 1 230 ? -7.562 11.328 5.594 1 91.25 230 VAL B C 1
ATOM 4756 O O . VAL B 1 230 ? -8.32 12.07 6.219 1 91.25 230 VAL B O 1
ATOM 4759 N N . ARG B 1 231 ? -6.906 11.695 4.523 1 90.25 231 ARG B N 1
ATOM 4760 C CA . ARG B 1 231 ? -7.152 13.016 3.943 1 90.25 231 ARG B CA 1
ATOM 4761 C C . ARG B 1 231 ? -8.633 13.211 3.635 1 90.25 231 ARG B C 1
ATOM 4763 O O . ARG B 1 231 ? -9.203 14.258 3.938 1 90.25 231 ARG B O 1
ATOM 4770 N N . ARG B 1 232 ? -9.219 12.227 3.078 1 85.38 232 ARG B N 1
ATOM 4771 C CA . ARG B 1 232 ? -10.641 12.297 2.736 1 85.38 232 ARG B CA 1
ATOM 4772 C C . ARG B 1 232 ? -11.508 12.328 3.992 1 85.38 232 ARG B C 1
ATOM 4774 O O . ARG B 1 232 ? -12.492 13.062 4.055 1 85.38 232 ARG B O 1
ATOM 4781 N N . GLU B 1 233 ? -11.172 11.531 4.953 1 87.44 233 GLU B N 1
ATOM 4782 C CA . GLU B 1 233 ? -11.938 11.469 6.191 1 87.44 233 GLU B CA 1
ATOM 4783 C C . GLU B 1 233 ? -11.875 12.789 6.949 1 87.44 233 GLU B C 1
ATOM 4785 O O . GLU B 1 233 ? -12.859 13.211 7.559 1 87.44 233 GLU B O 1
ATOM 4790 N N . LEU B 1 234 ? -10.711 13.43 6.93 1 90.75 234 LEU B N 1
ATOM 4791 C CA . LEU B 1 234 ? -10.492 14.609 7.758 1 90.75 234 LEU B CA 1
ATOM 4792 C C . LEU B 1 234 ? -10.891 15.883 7.012 1 90.75 234 LEU B C 1
ATOM 4794 O O . LEU B 1 234 ? -10.82 16.984 7.566 1 90.75 234 LEU B O 1
ATOM 4798 N N . PHE B 1 235 ? -11.289 15.656 5.812 1 86.06 235 PHE B N 1
ATOM 4799 C CA . PHE B 1 235 ? -11.688 16.797 4.996 1 86.06 235 PHE B CA 1
ATOM 4800 C C . PHE B 1 235 ? -12.773 17.609 5.695 1 86.06 235 PHE B C 1
ATOM 4802 O O . PHE B 1 235 ? -12.734 18.844 5.684 1 86.06 235 PHE B O 1
ATOM 4809 N N . LYS B 1 236 ? -13.625 16.953 6.355 1 84.94 236 LYS B N 1
ATOM 4810 C CA . LYS B 1 236 ? -14.742 17.609 7.031 1 84.94 236 LYS B CA 1
ATOM 4811 C C . LYS B 1 236 ? -14.258 18.5 8.172 1 84.94 236 LYS B C 1
ATOM 4813 O O . LYS B 1 236 ? -14.945 19.438 8.578 1 84.94 236 LYS B O 1
ATOM 4818 N N . TRP B 1 237 ? -13.125 18.219 8.711 1 89.94 237 TRP B N 1
ATOM 4819 C CA . TRP B 1 237 ? -12.555 18.969 9.828 1 89.94 237 TRP B CA 1
ATOM 4820 C C . TRP B 1 237 ? -11.586 20.031 9.328 1 89.94 237 TRP B C 1
ATOM 4822 O O . TRP B 1 237 ? -10.93 20.703 10.125 1 89.94 237 TRP B O 1
ATOM 4832 N N . ARG B 1 238 ? -11.398 20.094 7.965 1 89.69 238 ARG B N 1
ATOM 4833 C CA . ARG B 1 238 ? -10.492 21.047 7.332 1 89.69 238 ARG B CA 1
ATOM 4834 C C . ARG B 1 238 ? -9.047 20.781 7.746 1 89.69 238 ARG B C 1
ATOM 4836 O O . ARG B 1 238 ? -8.281 21.719 7.988 1 89.69 238 ARG B O 1
ATOM 4843 N N . VAL B 1 239 ? -8.82 19.594 8.086 1 93.44 239 VAL B N 1
ATOM 4844 C CA . VAL B 1 239 ? -7.453 19.141 8.32 1 93.44 239 VAL B CA 1
ATOM 4845 C C . VAL B 1 239 ? -6.844 18.656 7.012 1 93.44 239 VAL B C 1
ATOM 4847 O O . VAL B 1 239 ? -7.465 17.875 6.281 1 93.44 239 VAL B O 1
ATOM 4850 N N . ASN B 1 240 ? -5.66 19.172 6.695 1 93.38 240 ASN B N 1
ATOM 4851 C CA . ASN B 1 240 ? -5.004 18.75 5.461 1 93.38 240 ASN B CA 1
ATOM 4852 C C . ASN B 1 240 ? -3.971 17.656 5.711 1 93.38 240 ASN B C 1
ATOM 4854 O O . ASN B 1 240 ? -3.254 17.703 6.711 1 93.38 240 ASN B O 1
ATOM 4858 N N . VAL B 1 241 ? -3.992 16.703 4.844 1 94.69 241 VAL B N 1
ATOM 4859 C CA . VAL B 1 241 ? -3.072 15.578 4.93 1 94.69 241 VAL B CA 1
ATOM 4860 C C . VAL B 1 241 ? -2.23 15.492 3.658 1 94.69 241 VAL B C 1
ATOM 4862 O O . VAL B 1 241 ? -2.766 15.531 2.549 1 94.69 241 VAL B O 1
ATOM 4865 N N . SER B 1 242 ? -0.945 15.445 3.826 1 93 242 SER B N 1
ATOM 4866 C CA . SER B 1 242 ? -0.03 15.367 2.693 1 93 242 SER B CA 1
ATOM 4867 C C . SER B 1 242 ? 1.006 14.266 2.891 1 93 242 SER B C 1
ATOM 4869 O O . SER B 1 242 ? 1.328 13.906 4.027 1 93 242 SER B O 1
ATOM 4871 N N . THR B 1 243 ? 1.405 13.742 1.811 1 90.25 243 THR B N 1
ATOM 4872 C CA . THR B 1 243 ? 2.535 12.82 1.844 1 90.25 243 THR B CA 1
ATOM 4873 C C . THR B 1 243 ? 3.779 13.469 1.243 1 90.25 243 THR B C 1
ATOM 4875 O O . THR B 1 243 ? 3.686 14.219 0.272 1 90.25 243 THR B O 1
ATOM 4878 N N . VAL B 1 244 ? 4.863 13.289 1.919 1 88 244 VAL B N 1
ATOM 4879 C CA . VAL B 1 244 ? 6.156 13.672 1.364 1 88 244 VAL B CA 1
ATOM 4880 C C . VAL B 1 244 ? 6.898 12.43 0.874 1 88 244 VAL B C 1
ATOM 4882 O O . VAL B 1 244 ? 7.074 11.469 1.623 1 88 244 VAL B O 1
ATOM 4885 N N . GLU B 1 245 ? 7.191 12.383 -0.344 1 79.06 245 GLU B N 1
ATOM 4886 C CA . GLU B 1 245 ? 7.797 11.211 -0.967 1 79.06 245 GLU B CA 1
ATOM 4887 C C . GLU B 1 245 ? 9.211 11.508 -1.451 1 79.06 245 GLU B C 1
ATOM 4889 O O . GLU B 1 245 ? 9.414 11.898 -2.605 1 79.06 245 GLU B O 1
ATOM 4894 N N . PRO B 1 246 ? 10.07 11.195 -0.498 1 68.88 246 PRO B N 1
ATOM 4895 C CA . PRO B 1 246 ? 11.461 11.414 -0.918 1 68.88 246 PRO B CA 1
ATOM 4896 C C . PRO B 1 246 ? 11.945 10.375 -1.924 1 68.88 246 PRO B C 1
ATOM 4898 O O . PRO B 1 246 ? 11.484 9.227 -1.9 1 68.88 246 PRO B O 1
ATOM 4901 N N . MET B 1 247 ? 12.469 10.719 -2.918 1 58.19 247 MET B N 1
ATOM 4902 C CA . MET B 1 247 ? 13.094 9.773 -3.848 1 58.19 247 MET B CA 1
ATOM 4903 C C . MET B 1 247 ? 14.359 9.172 -3.25 1 58.19 247 MET B C 1
ATOM 4905 O O . MET B 1 247 ? 14.773 9.555 -2.156 1 58.19 247 MET B O 1
ATOM 4909 N N . LEU B 1 248 ? 14.93 8.031 -3.844 1 50.47 248 LEU B N 1
ATOM 4910 C CA . LEU B 1 248 ? 16.078 7.273 -3.373 1 50.47 248 LEU B CA 1
ATOM 4911 C C . LEU B 1 248 ? 17.219 8.211 -2.961 1 50.47 248 LEU B C 1
ATOM 4913 O O . LEU B 1 248 ? 17.922 8.758 -3.814 1 50.47 248 LEU B O 1
ATOM 4917 N N . TYR B 1 249 ? 17.016 8.734 -1.767 1 48.47 249 TYR B N 1
ATOM 4918 C CA . TYR B 1 249 ? 18.125 9.578 -1.365 1 48.47 249 TYR B CA 1
ATOM 4919 C C . TYR B 1 249 ? 19.031 8.867 -0.366 1 48.47 249 TYR B C 1
ATOM 4921 O O . TYR B 1 249 ? 18.609 7.91 0.29 1 48.47 249 TYR B O 1
ATOM 4929 N N . LYS B 1 250 ? 20.312 9.078 -0.428 1 45.47 250 LYS B N 1
ATOM 4930 C CA . LYS B 1 250 ? 21.281 8.484 0.504 1 45.47 250 LYS B CA 1
ATOM 4931 C C . LYS B 1 250 ? 20.891 8.789 1.95 1 45.47 250 LYS B C 1
ATOM 4933 O O . LYS B 1 250 ? 20.875 9.953 2.359 1 45.47 250 LYS B O 1
ATOM 4938 N N . THR B 1 251 ? 20.016 8.039 2.529 1 54.59 251 THR B N 1
ATOM 4939 C CA . THR B 1 251 ? 19.766 8.078 3.967 1 54.59 251 THR B CA 1
ATOM 4940 C C . THR B 1 251 ? 20.516 6.9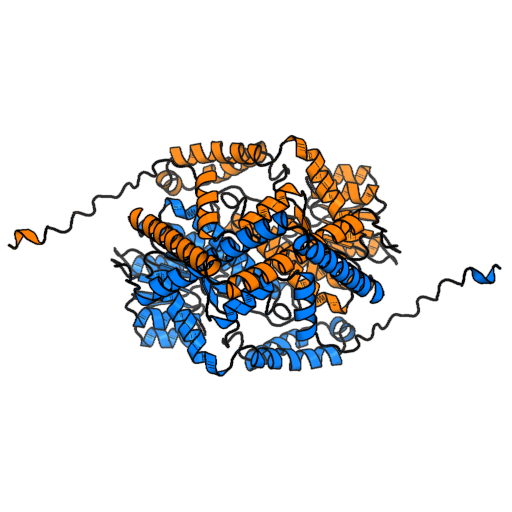45 4.672 1 54.59 251 THR B C 1
ATOM 4942 O O . THR B 1 251 ? 21.234 6.176 4.031 1 54.59 251 THR B O 1
ATOM 4945 N N . ARG B 1 252 ? 20.734 7.164 6.008 1 53.88 252 ARG B N 1
ATOM 4946 C CA . ARG B 1 252 ? 21.328 6.051 6.734 1 53.88 252 ARG B CA 1
ATOM 4947 C C . ARG B 1 252 ? 20.828 4.715 6.199 1 53.88 252 ARG B C 1
ATOM 4949 O O . ARG B 1 252 ? 21.578 3.734 6.152 1 53.88 252 ARG B O 1
ATOM 4956 N N . ILE B 1 253 ? 19.594 4.797 5.645 1 56.34 253 ILE B N 1
ATOM 4957 C CA . ILE B 1 253 ? 18.984 3.576 5.145 1 56.34 253 ILE B CA 1
ATOM 4958 C C . ILE B 1 253 ? 19.547 3.227 3.775 1 56.34 253 ILE B C 1
ATOM 4960 O O . ILE B 1 253 ? 19.766 2.053 3.465 1 56.34 253 ILE B O 1
ATOM 4964 N N . THR B 1 254 ? 19.984 4.305 3.127 1 60.06 254 THR B N 1
ATOM 4965 C CA . THR B 1 254 ? 20.438 4.047 1.765 1 60.06 254 THR B CA 1
ATOM 4966 C C . THR B 1 254 ? 21.953 4.176 1.664 1 60.06 254 THR B C 1
ATOM 4968 O O . THR B 1 254 ? 22.516 4.098 0.571 1 60.06 254 THR B O 1
ATOM 4971 N N . ASP B 1 255 ? 22.516 4.438 2.83 1 66.5 255 ASP B N 1
ATOM 4972 C CA . ASP B 1 255 ? 23.984 4.461 2.828 1 66.5 255 ASP B CA 1
ATOM 4973 C C . ASP B 1 255 ? 24.547 3.133 2.334 1 66.5 255 ASP B C 1
ATOM 4975 O O . ASP B 1 255 ? 24.203 2.07 2.854 1 66.5 255 ASP B O 1
ATOM 4979 N N . PRO B 1 256 ? 25.312 3.268 1.264 1 69.31 256 PRO B N 1
ATOM 4980 C CA . PRO B 1 256 ? 25.828 2.033 0.665 1 69.31 256 PRO B CA 1
ATOM 4981 C C . PRO B 1 256 ? 26.5 1.112 1.687 1 69.31 256 PRO B C 1
ATOM 4983 O O . PRO B 1 256 ? 26.391 -0.112 1.577 1 69.31 256 PRO B O 1
ATOM 4986 N N . GLU B 1 257 ? 27.156 1.79 2.621 1 73.38 257 GLU B N 1
ATOM 4987 C CA . GLU B 1 257 ? 27.812 0.964 3.631 1 73.38 257 GLU B CA 1
ATOM 4988 C C . GLU B 1 257 ? 26.781 0.247 4.504 1 73.38 257 GLU B C 1
ATOM 4990 O O . GLU B 1 257 ? 26.969 -0.926 4.844 1 73.38 257 GLU B O 1
ATOM 4995 N N . ASN B 1 258 ? 25.766 0.956 4.863 1 74.44 258 ASN B N 1
ATOM 4996 C CA . ASN B 1 258 ? 24.719 0.347 5.672 1 74.44 258 ASN B CA 1
ATOM 4997 C C . ASN B 1 258 ? 23.953 -0.716 4.891 1 74.44 258 ASN B C 1
ATOM 4999 O O . ASN B 1 258 ? 23.547 -1.731 5.453 1 74.44 258 ASN B O 1
ATOM 5003 N N . VAL B 1 259 ? 23.859 -0.473 3.666 1 75.62 259 VAL B N 1
ATOM 5004 C CA . VAL B 1 259 ? 23.188 -1.443 2.809 1 75.62 259 VAL B CA 1
ATOM 5005 C C . VAL B 1 259 ? 24.016 -2.723 2.727 1 75.62 259 VAL B C 1
ATOM 5007 O O . VAL B 1 259 ? 23.469 -3.828 2.816 1 75.62 259 VAL B O 1
ATOM 5010 N N . LYS B 1 260 ? 25.312 -2.445 2.529 1 79.31 260 LYS B N 1
ATOM 5011 C CA . LYS B 1 260 ? 26.203 -3.6 2.473 1 79.31 260 LYS B CA 1
ATOM 5012 C C . LYS B 1 260 ? 26.125 -4.414 3.762 1 79.31 260 LYS B C 1
ATOM 5014 O O . LYS B 1 260 ? 26.031 -5.645 3.721 1 79.31 260 LYS B O 1
ATOM 5019 N N . ILE B 1 261 ? 26.156 -3.721 4.82 1 81.06 261 ILE B N 1
ATOM 5020 C CA . ILE B 1 261 ? 26.109 -4.375 6.121 1 81.06 261 ILE B CA 1
ATOM 5021 C C . ILE B 1 261 ? 24.766 -5.098 6.277 1 81.06 261 ILE B C 1
ATOM 5023 O O . ILE B 1 261 ? 24.719 -6.25 6.719 1 81.06 261 ILE B O 1
ATOM 5027 N N . GLY B 1 262 ? 23.703 -4.477 5.902 1 80.69 262 GLY B N 1
ATOM 5028 C CA . GLY B 1 262 ? 22.375 -5.055 6.016 1 80.69 262 GLY B CA 1
ATOM 5029 C C . GLY B 1 262 ? 22.188 -6.293 5.16 1 80.69 262 GLY B C 1
ATOM 5030 O O . GLY B 1 262 ? 21.656 -7.301 5.625 1 80.69 262 GLY B O 1
ATOM 5031 N N . VAL B 1 263 ? 22.688 -6.203 3.99 1 82.44 263 VAL B N 1
ATOM 5032 C CA . VAL B 1 263 ? 22.594 -7.336 3.076 1 82.44 263 VAL B CA 1
ATOM 5033 C C . VAL B 1 263 ? 23.406 -8.508 3.619 1 82.44 263 VAL B C 1
ATOM 5035 O O . VAL B 1 263 ? 22.938 -9.656 3.59 1 82.44 263 VAL B O 1
ATOM 5038 N N . ASN B 1 264 ? 24.562 -8.164 4.09 1 85.25 264 ASN B N 1
ATOM 5039 C CA . ASN B 1 264 ? 25.422 -9.211 4.648 1 85.25 264 ASN B CA 1
ATOM 5040 C C . ASN B 1 264 ? 24.781 -9.875 5.863 1 85.25 264 ASN B C 1
ATOM 5042 O O . ASN B 1 264 ? 24.875 -11.094 6.035 1 85.25 264 ASN B O 1
ATOM 5046 N N . GLU B 1 265 ? 24.188 -9.102 6.633 1 85.69 265 GLU B N 1
ATOM 5047 C CA . GLU B 1 265 ? 23.531 -9.633 7.824 1 85.69 265 GLU B CA 1
ATOM 5048 C C . GLU B 1 265 ? 22.391 -10.586 7.449 1 85.69 265 GLU B C 1
ATOM 5050 O O . GLU B 1 265 ? 22.25 -11.648 8.055 1 85.69 265 GLU B O 1
ATOM 5055 N N . VAL B 1 266 ? 21.672 -10.273 6.488 1 85.75 266 VAL B N 1
ATOM 5056 C CA . VAL B 1 266 ? 20.547 -11.094 6.062 1 85.75 266 VAL B CA 1
ATOM 5057 C C . VAL B 1 266 ? 21.047 -12.406 5.465 1 85.75 266 VAL B C 1
ATOM 5059 O O . VAL B 1 266 ? 20.531 -13.477 5.77 1 85.75 266 VAL B O 1
ATOM 5062 N N . ILE B 1 267 ? 22.047 -12.281 4.652 1 86.5 267 ILE B N 1
ATOM 5063 C CA . ILE B 1 267 ? 22.609 -13.461 4 1 86.5 267 ILE B CA 1
ATOM 5064 C C . ILE B 1 267 ? 23.219 -14.391 5.047 1 86.5 267 ILE B C 1
ATOM 5066 O O . ILE B 1 267 ? 23.094 -15.609 4.949 1 86.5 267 ILE B O 1
ATOM 5070 N N . ASN B 1 268 ? 23.812 -13.781 6.043 1 86.88 268 ASN B N 1
ATOM 5071 C CA . ASN B 1 268 ? 24.453 -14.578 7.09 1 86.88 268 ASN B CA 1
ATOM 5072 C C . ASN B 1 268 ? 23.422 -15.312 7.938 1 86.88 268 ASN B C 1
ATOM 5074 O O . ASN B 1 268 ? 23.688 -16.391 8.469 1 86.88 268 ASN B O 1
ATOM 5078 N N . ARG B 1 269 ? 22.297 -14.82 8.023 1 86.69 269 ARG B N 1
ATOM 5079 C CA . ARG B 1 269 ? 21.25 -15.414 8.844 1 86.69 269 ARG B CA 1
ATOM 5080 C C . ARG B 1 269 ? 20.469 -16.453 8.062 1 86.69 269 ARG B C 1
ATOM 5082 O O . ARG B 1 269 ? 19.625 -17.172 8.625 1 86.69 269 ARG B O 1
ATOM 5089 N N . MET B 1 270 ? 20.703 -16.547 6.832 1 87.38 270 MET B N 1
ATOM 5090 C CA . MET B 1 270 ? 20 -17.5 5.98 1 87.38 270 MET B CA 1
ATOM 5091 C C . MET B 1 270 ? 20.344 -18.938 6.379 1 87.38 270 MET B C 1
ATOM 5093 O O . MET B 1 270 ? 21.453 -19.203 6.816 1 87.38 270 MET B O 1
ATOM 5097 N N . SER B 1 271 ? 19.344 -19.781 6.238 1 87 271 SER B N 1
ATOM 5098 C CA . SER B 1 271 ? 19.609 -21.203 6.465 1 87 271 SER B CA 1
ATOM 5099 C C . SER B 1 271 ? 20.562 -21.766 5.426 1 87 271 SER B C 1
ATOM 5101 O O . SER B 1 271 ? 20.625 -21.281 4.293 1 87 271 SER B O 1
ATOM 5103 N N . PRO B 1 272 ? 21.328 -22.703 5.793 1 88.5 272 PRO B N 1
ATOM 5104 C CA . PRO B 1 272 ? 22.281 -23.297 4.848 1 88.5 272 PRO B CA 1
ATOM 5105 C C . PRO B 1 272 ? 21.594 -23.875 3.607 1 88.5 272 PRO B C 1
ATOM 5107 O O . PRO B 1 272 ? 22.125 -23.781 2.502 1 88.5 272 PRO B O 1
ATOM 5110 N N . ILE B 1 273 ? 20.438 -24.391 3.793 1 86.94 273 ILE B N 1
ATOM 5111 C CA . ILE B 1 273 ? 19.703 -24.969 2.678 1 86.94 273 ILE B CA 1
ATOM 5112 C C . ILE B 1 273 ? 19.344 -23.891 1.672 1 86.94 273 ILE B C 1
ATOM 5114 O O . ILE B 1 273 ? 19.5 -24.062 0.463 1 86.94 273 ILE B O 1
ATOM 5118 N N . LEU B 1 274 ? 18.953 -22.844 2.17 1 88.62 274 LEU B N 1
ATOM 5119 C CA . LEU B 1 274 ? 18.562 -21.719 1.312 1 88.62 274 LEU B CA 1
ATOM 5120 C C . LEU B 1 274 ? 19.781 -21.141 0.596 1 88.62 274 LEU B C 1
ATOM 5122 O O . LEU B 1 274 ? 19.703 -20.781 -0.579 1 88.62 274 LEU B O 1
ATOM 5126 N N . LYS B 1 275 ? 20.922 -21.062 1.281 1 89.31 275 LYS B N 1
ATOM 5127 C CA . LYS B 1 275 ? 22.156 -20.578 0.678 1 89.31 275 LYS B CA 1
ATOM 5128 C C . LYS B 1 275 ? 22.578 -21.453 -0.496 1 89.31 275 LYS B C 1
ATOM 5130 O O . LYS B 1 275 ? 23.047 -20.938 -1.521 1 89.31 275 LYS B O 1
ATOM 5135 N N . GLU B 1 276 ? 22.344 -22.688 -0.279 1 88.69 276 GLU B N 1
ATOM 5136 C CA . GLU B 1 276 ? 22.703 -23.641 -1.333 1 88.69 276 GLU B CA 1
ATOM 5137 C C . GLU B 1 276 ? 21.766 -23.5 -2.531 1 88.69 276 GLU B C 1
ATOM 5139 O O . GLU B 1 276 ? 22.203 -23.578 -3.68 1 88.69 276 GLU B O 1
ATOM 5144 N N . GLU B 1 277 ? 20.578 -23.344 -2.252 1 86.69 277 GLU B N 1
ATOM 5145 C CA . GLU B 1 277 ? 19.594 -23.234 -3.326 1 86.69 277 GLU B CA 1
ATOM 5146 C C . GLU B 1 277 ? 19.812 -21.984 -4.168 1 86.69 277 GLU B C 1
ATOM 5148 O O . GLU B 1 277 ? 19.656 -22.016 -5.391 1 86.69 277 GLU B O 1
ATOM 5153 N N . TYR B 1 278 ? 20.141 -20.922 -3.566 1 88.06 278 TYR B N 1
ATOM 5154 C CA . TYR B 1 278 ? 20.391 -19.688 -4.289 1 88.06 278 TYR B CA 1
ATOM 5155 C C . TYR B 1 278 ? 21.766 -19.688 -4.918 1 88.06 278 TYR B C 1
ATOM 5157 O O . TYR B 1 278 ? 21.984 -19.078 -5.969 1 88.06 278 TYR B O 1
ATOM 5165 N N . GLY B 1 279 ? 22.688 -20.359 -4.34 1 88 279 GLY B N 1
ATOM 5166 C CA . GLY B 1 279 ? 24.047 -20.422 -4.852 1 88 279 GLY B CA 1
ATOM 5167 C C . GLY B 1 279 ? 24.922 -19.281 -4.367 1 88 279 GLY B C 1
ATOM 5168 O O . GLY B 1 279 ? 24.469 -18.141 -4.277 1 88 279 GLY B O 1
ATOM 5169 N N . GLN B 1 280 ? 26.109 -19.578 -4.125 1 86.62 280 GLN B N 1
ATOM 5170 C CA . GLN B 1 280 ? 27.047 -18.609 -3.582 1 86.62 280 GLN B CA 1
ATOM 5171 C C . GLN B 1 280 ? 27.328 -17.484 -4.582 1 86.62 280 GLN B C 1
ATOM 5173 O O . GLN B 1 280 ? 27.484 -16.328 -4.199 1 86.62 280 GLN B O 1
ATOM 5178 N N . VAL B 1 281 ? 27.297 -17.828 -5.824 1 86.44 281 VAL B N 1
ATOM 5179 C CA . VAL B 1 281 ? 27.578 -16.844 -6.859 1 86.44 281 VAL B CA 1
ATOM 5180 C C . VAL B 1 281 ? 26.484 -15.773 -6.875 1 86.44 281 VAL B C 1
ATOM 5182 O O . VAL B 1 281 ? 26.766 -14.578 -6.98 1 86.44 281 VAL B O 1
ATOM 5185 N N . TYR B 1 282 ? 25.281 -16.281 -6.758 1 87.5 282 TYR B N 1
ATOM 5186 C CA . TYR B 1 282 ? 24.156 -15.352 -6.742 1 87.5 282 TYR B CA 1
ATOM 5187 C C . TYR B 1 282 ? 24.219 -14.438 -5.527 1 87.5 282 TYR B C 1
ATOM 5189 O O . TYR B 1 282 ? 24.031 -13.227 -5.641 1 87.5 282 TYR B O 1
ATOM 5197 N N . LEU B 1 283 ? 24.531 -15 -4.418 1 87.75 283 LEU B N 1
ATOM 5198 C CA . LEU B 1 283 ? 24.562 -14.242 -3.172 1 87.75 283 LEU B CA 1
ATOM 5199 C C . LEU B 1 283 ? 25.688 -13.227 -3.18 1 87.75 283 LEU B C 1
ATOM 5201 O O . LEU B 1 283 ? 25.516 -12.086 -2.734 1 87.75 283 LEU B O 1
ATOM 5205 N N . ASP B 1 284 ? 26.812 -13.633 -3.729 1 86.44 284 ASP B N 1
ATOM 5206 C CA . ASP B 1 284 ? 27.953 -12.727 -3.814 1 86.44 284 ASP B CA 1
ATOM 5207 C C . ASP B 1 284 ? 27.672 -11.586 -4.789 1 86.44 284 ASP B C 1
ATOM 5209 O O . ASP B 1 284 ? 28.047 -10.438 -4.531 1 86.44 284 ASP B O 1
ATOM 5213 N N . THR B 1 285 ? 27.078 -11.977 -5.859 1 84.62 285 THR B N 1
ATOM 5214 C CA . THR B 1 285 ? 26.734 -10.945 -6.832 1 84.62 285 THR B CA 1
ATOM 5215 C C . THR B 1 285 ? 25.703 -9.977 -6.246 1 84.62 285 THR B C 1
ATOM 5217 O O . THR B 1 285 ? 25.797 -8.766 -6.477 1 84.62 285 THR B O 1
ATOM 5220 N N . PHE B 1 286 ? 24.844 -10.547 -5.5 1 86.31 286 PHE B N 1
ATOM 5221 C CA . PHE B 1 286 ? 23.828 -9.727 -4.855 1 86.31 286 PHE B CA 1
ATOM 5222 C C . PHE B 1 286 ? 24.469 -8.742 -3.881 1 86.31 286 PHE B C 1
ATOM 5224 O O . PHE B 1 286 ? 24.109 -7.562 -3.852 1 86.31 286 PHE B O 1
ATOM 5231 N N . LYS B 1 287 ? 25.406 -9.148 -3.156 1 82.94 287 LYS B N 1
ATOM 5232 C CA . LYS B 1 287 ? 26.109 -8.336 -2.17 1 82.94 287 LYS B CA 1
ATOM 5233 C C . LYS B 1 287 ? 26.859 -7.188 -2.836 1 82.94 287 LYS B C 1
ATOM 5235 O O . LYS B 1 287 ? 27 -6.109 -2.254 1 82.94 287 LYS B O 1
ATOM 5240 N N . THR B 1 288 ? 27.234 -7.414 -4.039 1 81.5 288 THR B N 1
ATOM 5241 C CA . THR B 1 288 ? 28.078 -6.426 -4.703 1 81.5 288 THR B CA 1
ATOM 5242 C C . THR B 1 288 ? 27.25 -5.508 -5.586 1 81.5 288 THR B C 1
ATOM 5244 O O . THR B 1 288 ? 27.484 -4.297 -5.629 1 81.5 288 THR B O 1
ATOM 5247 N N . ILE B 1 289 ? 26.328 -6.07 -6.246 1 76.38 289 ILE B N 1
ATOM 5248 C CA . ILE B 1 289 ? 25.594 -5.328 -7.266 1 76.38 289 ILE B CA 1
ATOM 5249 C C . ILE B 1 289 ? 24.609 -4.359 -6.598 1 76.38 289 ILE B C 1
ATOM 5251 O O . ILE B 1 289 ? 24.5 -3.205 -7.02 1 76.38 289 ILE B O 1
ATOM 5255 N N . ILE B 1 290 ? 23.953 -4.805 -5.574 1 76.62 290 ILE B N 1
ATOM 5256 C CA . ILE B 1 290 ? 22.875 -4.016 -5 1 76.62 290 ILE B CA 1
ATOM 5257 C C . ILE B 1 290 ? 23.438 -2.732 -4.395 1 76.62 290 ILE B C 1
ATOM 5259 O O . ILE B 1 290 ? 22.984 -1.633 -4.719 1 76.62 290 ILE B O 1
ATOM 5263 N N . PRO B 1 291 ? 24.484 -2.846 -3.543 1 74 291 PRO B N 1
ATOM 5264 C CA . PRO B 1 291 ? 25.047 -1.604 -3.002 1 74 291 PRO B CA 1
ATOM 5265 C C . PRO B 1 291 ? 25.625 -0.697 -4.086 1 74 291 PRO B C 1
ATOM 5267 O O . PRO B 1 291 ? 25.516 0.528 -3.998 1 74 291 PRO B O 1
ATOM 5270 N N . LYS B 1 292 ? 26.188 -1.258 -5.102 1 74.5 292 LYS B N 1
ATOM 5271 C CA . LYS B 1 292 ? 26.781 -0.47 -6.176 1 74.5 292 LYS B CA 1
ATOM 5272 C C . LYS B 1 292 ? 25.703 0.255 -6.984 1 74.5 292 LYS B C 1
ATOM 5274 O O . LYS B 1 292 ? 25.875 1.422 -7.344 1 74.5 292 LYS B O 1
ATOM 5279 N N . ARG B 1 293 ? 24.75 -0.455 -7.32 1 71.56 293 ARG B N 1
ATOM 5280 C CA . ARG B 1 293 ? 23.656 0.145 -8.102 1 71.56 293 ARG B CA 1
ATOM 5281 C C . ARG B 1 293 ? 22.906 1.186 -7.277 1 71.56 293 ARG B C 1
ATOM 5283 O O . ARG B 1 293 ? 22.438 2.191 -7.816 1 71.56 293 ARG B O 1
ATOM 5290 N N . MET B 1 294 ? 22.734 0.875 -6.031 1 68.62 294 MET B N 1
ATOM 5291 C CA . MET B 1 294 ? 22.094 1.859 -5.16 1 68.62 294 MET B CA 1
ATOM 5292 C C . MET B 1 294 ? 22.922 3.139 -5.09 1 68.62 294 MET B C 1
ATOM 5294 O O . MET B 1 294 ? 22.375 4.238 -5.07 1 68.62 294 MET B O 1
ATOM 5298 N N . GLN B 1 295 ? 24.203 2.936 -4.988 1 65.62 295 GLN B N 1
ATOM 5299 C CA . GLN B 1 295 ? 25.094 4.094 -4.98 1 65.62 295 GLN B CA 1
ATOM 5300 C C . GLN B 1 295 ? 24.984 4.883 -6.281 1 65.62 295 GLN B C 1
ATOM 5302 O O . GLN B 1 295 ? 25.031 6.113 -6.277 1 65.62 295 GLN B O 1
ATOM 5307 N N . LYS B 1 296 ? 24.891 4.141 -7.344 1 63.59 296 LYS B N 1
ATOM 5308 C CA . LYS B 1 296 ? 24.828 4.781 -8.648 1 63.59 296 LYS B CA 1
ATOM 5309 C C . LYS B 1 296 ? 23.516 5.555 -8.82 1 63.59 296 LYS B C 1
ATOM 5311 O O . LYS B 1 296 ? 23.5 6.656 -9.367 1 63.59 296 LYS B O 1
ATOM 5316 N N . TYR B 1 297 ? 22.484 4.93 -8.531 1 58.09 297 TYR B N 1
ATOM 5317 C CA . TYR B 1 297 ? 21.188 5.547 -8.773 1 58.09 297 TYR B CA 1
ATOM 5318 C C . TYR B 1 297 ? 20.828 6.508 -7.645 1 58.09 297 TYR B C 1
ATOM 5320 O O . TYR B 1 297 ? 19.938 7.348 -7.801 1 58.09 297 TYR B O 1
ATOM 5328 N N . MET B 1 298 ? 21.375 6.312 -6.551 1 52.81 298 MET B N 1
ATOM 5329 C CA . MET B 1 298 ? 21.172 7.273 -5.469 1 52.81 298 MET B CA 1
ATOM 5330 C C . MET B 1 298 ? 22.094 8.477 -5.625 1 52.81 298 MET B C 1
ATOM 5332 O O . MET B 1 298 ? 23.297 8.312 -5.812 1 52.81 298 MET B O 1
ATOM 5336 N N . HIS B 1 299 ? 21.953 9.359 -6.438 1 47.75 299 HIS B N 1
ATOM 5337 C CA . HIS B 1 299 ? 22.797 10.531 -6.648 1 47.75 299 HIS B CA 1
ATOM 5338 C C . HIS B 1 299 ? 23.531 10.914 -5.371 1 47.75 299 HIS B C 1
ATOM 5340 O O . HIS B 1 299 ? 22.906 11.086 -4.32 1 47.75 299 HIS B O 1
ATOM 5346 N N . VAL B 1 300 ? 24.75 10.531 -5.109 1 41.59 300 VAL B N 1
ATOM 5347 C CA . VAL B 1 300 ? 25.797 10.883 -4.164 1 41.59 300 VAL B CA 1
ATOM 5348 C C . VAL B 1 300 ? 25.547 12.289 -3.613 1 41.59 300 VAL B C 1
ATOM 5350 O O . VAL B 1 300 ? 25.688 12.523 -2.41 1 41.59 300 VAL B O 1
ATOM 5353 N N . ASN B 1 301 ? 25.953 13.273 -4.504 1 38.06 301 ASN B N 1
ATOM 5354 C CA . ASN B 1 301 ? 26.125 14.648 -4.031 1 38.06 301 ASN B CA 1
ATOM 5355 C C . ASN B 1 301 ? 24.875 15.148 -3.318 1 38.06 301 ASN B C 1
ATOM 5357 O O . ASN B 1 301 ? 24.734 16.344 -3.061 1 38.06 301 ASN B O 1
ATOM 5361 N N . LEU B 1 302 ? 23.812 14.477 -3.316 1 41.31 302 LEU B N 1
ATOM 5362 C CA . LEU B 1 302 ? 22.422 14.781 -3.008 1 41.31 302 LEU B CA 1
ATOM 5363 C C . LEU B 1 302 ? 22.156 14.633 -1.515 1 41.31 302 LEU B C 1
ATOM 5365 O O . LEU B 1 302 ? 21.016 14.742 -1.074 1 41.31 302 LEU B O 1
ATOM 5369 N N . ASN B 1 303 ? 22.984 14 -0.763 1 47.31 303 ASN B N 1
ATOM 5370 C CA . ASN B 1 303 ? 22.875 14.055 0.691 1 47.31 303 ASN B CA 1
ATOM 5371 C C . ASN B 1 303 ? 22.281 15.375 1.162 1 47.31 303 ASN B C 1
ATOM 5373 O O . ASN B 1 303 ? 21.344 15.391 1.972 1 47.31 303 ASN B O 1
ATOM 5377 N N . ASP B 1 304 ? 23.078 16.375 0.62 1 50.66 304 ASP B N 1
ATOM 5378 C CA . ASP B 1 304 ? 22.703 17.719 1.033 1 50.66 304 ASP B CA 1
ATOM 5379 C C . ASP B 1 304 ? 21.391 18.156 0.388 1 50.66 304 ASP B C 1
ATOM 5381 O O . ASP B 1 304 ? 20.547 18.766 1.041 1 50.66 304 ASP B O 1
ATOM 5385 N N . VAL B 1 305 ? 21.234 17.656 -0.789 1 47.59 305 VAL B N 1
ATOM 5386 C CA . VAL B 1 305 ? 20.094 18.172 -1.538 1 47.59 305 VAL B CA 1
ATOM 5387 C C . VAL B 1 305 ? 18.812 17.453 -1.105 1 47.59 305 VAL B C 1
ATOM 5389 O O . VAL B 1 305 ? 17.766 18.078 -0.968 1 47.59 305 VAL B O 1
ATOM 5392 N N . SER B 1 306 ? 18.984 16.141 -0.758 1 54.19 306 SER B N 1
ATOM 5393 C CA . SER B 1 306 ? 17.812 15.336 -0.445 1 54.19 306 SER B CA 1
ATOM 5394 C C . SER B 1 306 ? 17.219 15.727 0.903 1 54.19 306 SER B C 1
ATOM 5396 O O . SER B 1 306 ? 16 15.906 1.024 1 54.19 306 SER B O 1
ATOM 5398 N N . LYS B 1 307 ? 18.25 15.789 1.803 1 58.47 307 LYS B N 1
ATOM 5399 C CA . LYS B 1 307 ? 17.812 16.234 3.121 1 58.47 307 LYS B CA 1
ATOM 5400 C C . LYS B 1 307 ? 17.203 17.641 3.055 1 58.47 307 LYS B C 1
ATOM 5402 O O . LYS B 1 307 ? 16.172 17.906 3.672 1 58.47 307 LYS B O 1
ATOM 5407 N N . ALA B 1 308 ? 17.875 18.281 2.176 1 64.19 308 ALA B N 1
ATOM 5408 C CA . ALA B 1 308 ? 17.391 19.656 2.033 1 64.19 308 ALA B CA 1
ATOM 5409 C C . ALA B 1 308 ? 16.047 19.688 1.335 1 64.19 308 ALA B C 1
ATOM 5411 O O . ALA B 1 308 ? 15.156 20.469 1.724 1 64.19 308 ALA B O 1
ATOM 5412 N N . CYS B 1 309 ? 15.906 18.719 0.547 1 74.88 309 CYS B N 1
ATOM 5413 C CA . CYS B 1 309 ? 14.656 18.734 -0.212 1 74.88 309 CYS B CA 1
ATOM 5414 C C . CYS B 1 309 ? 13.5 18.219 0.637 1 74.88 309 CYS B C 1
ATOM 5416 O O . CYS B 1 309 ? 12.422 18.828 0.649 1 74.88 309 CYS B O 1
ATOM 5418 N N . THR B 1 310 ? 13.82 17.172 1.447 1 80.69 310 THR B N 1
ATOM 5419 C CA . THR B 1 310 ? 12.75 16.609 2.271 1 80.69 310 THR B CA 1
ATOM 5420 C C . THR B 1 310 ? 12.328 17.609 3.352 1 80.69 310 THR B C 1
ATOM 5422 O O . THR B 1 310 ? 11.141 17.781 3.607 1 80.69 310 THR B O 1
ATOM 5425 N N . GLY B 1 311 ? 13.383 18.203 3.945 1 87.31 311 GLY B N 1
ATOM 5426 C CA . GLY B 1 311 ? 13.07 19.219 4.941 1 87.31 311 GLY B CA 1
ATOM 5427 C C . GLY B 1 311 ? 12.297 20.391 4.375 1 87.31 311 GLY B C 1
ATOM 5428 O O . GLY B 1 311 ? 11.328 20.859 4.984 1 87.31 311 GLY B O 1
ATOM 5429 N N . LYS B 1 312 ? 12.68 20.797 3.207 1 87.38 312 LYS B N 1
ATOM 5430 C CA . LYS B 1 312 ? 12.008 21.906 2.551 1 87.38 312 LYS B CA 1
ATOM 5431 C C . LYS B 1 312 ? 10.57 21.547 2.189 1 87.38 312 LYS B C 1
ATOM 5433 O O . LYS B 1 312 ? 9.656 22.344 2.4 1 87.38 312 LYS B O 1
ATOM 5438 N N . LEU B 1 313 ? 10.398 20.391 1.69 1 87.44 313 LEU B N 1
ATOM 5439 C CA . LEU B 1 313 ? 9.07 19.969 1.275 1 87.44 313 LEU B CA 1
ATOM 5440 C C . LEU B 1 313 ? 8.148 19.797 2.482 1 87.44 313 LEU B C 1
ATOM 5442 O O . LEU B 1 313 ? 6.949 20.062 2.389 1 87.44 313 LEU B O 1
ATOM 5446 N N . THR B 1 314 ? 8.75 19.312 3.572 1 93.25 314 THR B N 1
ATOM 5447 C CA . THR B 1 314 ? 7.945 19.188 4.781 1 93.25 314 THR B CA 1
ATOM 5448 C C . THR B 1 314 ? 7.492 20.562 5.273 1 93.25 314 THR B C 1
ATOM 5450 O O . THR B 1 314 ? 6.348 20.734 5.695 1 93.25 314 THR B O 1
ATOM 5453 N N . VAL B 1 315 ? 8.391 21.531 5.207 1 93.19 315 VAL B N 1
ATOM 5454 C CA . VAL B 1 315 ? 8.023 22.891 5.57 1 93.19 315 VAL B CA 1
ATOM 5455 C C . VAL B 1 315 ? 6.918 23.391 4.645 1 93.19 315 VAL B C 1
ATOM 5457 O O . VAL B 1 315 ? 5.941 23.984 5.105 1 93.19 315 VAL B O 1
ATOM 5460 N N . TYR B 1 316 ? 7.047 23.078 3.373 1 89.31 316 TYR B N 1
ATOM 5461 C CA . TYR B 1 316 ? 6.027 23.484 2.414 1 89.31 316 TYR B CA 1
ATOM 5462 C C . TYR B 1 316 ? 4.684 22.844 2.746 1 89.31 316 TYR B C 1
ATOM 5464 O O . TYR B 1 316 ? 3.652 23.531 2.748 1 89.31 316 TYR B O 1
ATOM 5472 N N . ALA B 1 317 ? 4.719 21.609 3.061 1 92.69 317 ALA B N 1
ATOM 5473 C CA . ALA B 1 317 ? 3.48 20.891 3.355 1 92.69 317 ALA B CA 1
ATOM 5474 C C . ALA B 1 317 ? 2.785 21.469 4.582 1 92.69 317 ALA B C 1
ATOM 5476 O O . ALA B 1 317 ? 1.555 21.438 4.676 1 92.69 317 ALA B O 1
ATOM 5477 N N . LEU B 1 318 ? 3.568 22.047 5.484 1 95.69 318 LEU B N 1
ATOM 5478 C CA . LEU B 1 318 ? 3.021 22.562 6.73 1 95.69 318 LEU B CA 1
ATOM 5479 C C . LEU B 1 318 ? 2.607 24.016 6.574 1 95.69 318 LEU B C 1
ATOM 5481 O O . LEU B 1 318 ? 1.832 24.547 7.379 1 95.69 318 LEU B O 1
ATOM 5485 N N . THR B 1 319 ? 3.094 24.703 5.484 1 92.81 319 THR B N 1
ATOM 5486 C CA . THR B 1 319 ? 2.9 26.141 5.453 1 92.81 319 THR B CA 1
ATOM 5487 C C . THR B 1 319 ? 2.178 26.562 4.176 1 92.81 319 THR B C 1
ATOM 5489 O O . THR B 1 319 ? 1.714 27.703 4.066 1 92.81 319 THR B O 1
ATOM 5492 N N . ASP B 1 320 ? 2.088 25.719 3.262 1 86.12 320 ASP B N 1
ATOM 5493 C CA . ASP B 1 320 ? 1.425 26.078 2.016 1 86.12 320 ASP B CA 1
ATOM 5494 C C . ASP B 1 320 ? -0.031 26.469 2.264 1 86.12 320 ASP B C 1
ATOM 5496 O O . ASP B 1 320 ? -0.73 25.828 3.043 1 86.12 320 ASP B O 1
ATOM 5500 N N . PRO B 1 321 ? -0.515 27.484 1.663 1 79.19 321 PRO B N 1
ATOM 5501 C CA . PRO B 1 321 ? -1.923 27.859 1.811 1 79.19 321 PRO B CA 1
ATOM 5502 C C . PRO B 1 321 ? -2.879 26.797 1.278 1 79.19 321 PRO B C 1
ATOM 5504 O O . PRO B 1 321 ? -3.943 26.578 1.858 1 79.19 321 PRO B O 1
ATOM 5507 N N . VAL B 1 322 ? -2.439 26.234 0.205 1 76.44 322 VAL B N 1
ATOM 5508 C CA . VAL B 1 322 ? -3.18 25.109 -0.35 1 76.44 322 VAL B CA 1
ATOM 5509 C C . VAL B 1 322 ? -2.27 23.891 -0.437 1 76.44 322 VAL B C 1
ATOM 5511 O O . VAL B 1 322 ? -1.588 23.688 -1.445 1 76.44 322 VAL B O 1
ATOM 5514 N N . PRO B 1 323 ? -2.344 23.172 0.593 1 84.31 323 PRO B N 1
ATOM 5515 C CA . PRO B 1 323 ? -1.438 22.031 0.616 1 84.31 323 PRO B CA 1
ATOM 5516 C C . PRO B 1 323 ? -1.766 21 -0.464 1 84.31 323 PRO B C 1
ATOM 5518 O O . PRO B 1 323 ? -2.938 20.781 -0.784 1 84.31 323 PRO B O 1
ATOM 5521 N N . LYS B 1 324 ? -0.759 20.438 -1.033 1 81.38 324 LYS B N 1
ATOM 5522 C CA . LYS B 1 324 ? -0.907 19.359 -2.01 1 81.38 324 LYS B CA 1
ATOM 5523 C C . LYS B 1 324 ? -1.025 18.016 -1.322 1 81.38 324 LYS B C 1
ATOM 5525 O O . LYS B 1 324 ? -0.605 17.844 -0.174 1 81.38 324 LYS B O 1
ATOM 5530 N N . ALA B 1 325 ? -1.638 17.109 -2.064 1 83.06 325 ALA B N 1
ATOM 5531 C CA . ALA B 1 325 ? -1.763 15.758 -1.515 1 83.06 325 ALA B CA 1
ATOM 5532 C C . ALA B 1 325 ? -0.403 15.07 -1.439 1 83.06 325 ALA B C 1
ATOM 5534 O O . ALA B 1 325 ? -0.144 14.289 -0.519 1 83.06 325 ALA B O 1
ATOM 5535 N N . ARG B 1 326 ? 0.401 15.414 -2.436 1 81.06 326 ARG B N 1
ATOM 5536 C CA . ARG B 1 326 ? 1.701 14.758 -2.518 1 81.06 326 ARG B CA 1
ATOM 5537 C C . ARG B 1 326 ? 2.803 15.766 -2.838 1 81.06 326 ARG B C 1
ATOM 5539 O O . ARG B 1 326 ? 2.676 16.547 -3.777 1 81.06 326 ARG B O 1
ATOM 5546 N N . TYR B 1 327 ? 3.805 15.75 -1.977 1 80.81 327 TYR B N 1
ATOM 5547 C CA . TYR B 1 327 ? 5.008 16.531 -2.209 1 80.81 327 TYR B CA 1
ATOM 5548 C C . TYR B 1 327 ? 6.176 15.648 -2.619 1 80.81 327 TYR B C 1
ATOM 5550 O O . TYR B 1 327 ? 6.59 14.766 -1.862 1 80.81 327 TYR B O 1
ATOM 5558 N N . ARG B 1 328 ? 6.688 15.781 -3.855 1 73.5 328 ARG B N 1
ATOM 5559 C CA . ARG B 1 328 ? 7.75 14.922 -4.371 1 73.5 328 ARG B CA 1
ATOM 5560 C C . ARG B 1 328 ? 9.031 15.719 -4.598 1 73.5 328 ARG B C 1
ATOM 5562 O O . ARG B 1 328 ? 8.992 16.875 -5.016 1 73.5 328 ARG B O 1
ATOM 5569 N N . CYS B 1 329 ? 10.047 14.992 -4.184 1 66.69 329 CYS B N 1
ATOM 5570 C CA . CYS B 1 329 ? 11.344 15.641 -4.352 1 66.69 329 CYS B CA 1
ATOM 5571 C C . CYS B 1 329 ? 11.898 15.398 -5.754 1 66.69 329 CYS B C 1
ATOM 5573 O O . CYS B 1 329 ? 11.906 14.266 -6.234 1 66.69 329 CYS B O 1
ATOM 5575 N N . GLY B 1 330 ? 12.367 16.391 -6.438 1 58.59 330 GLY B N 1
ATOM 5576 C CA . GLY B 1 330 ? 13.203 16.312 -7.625 1 58.59 330 GLY B CA 1
ATOM 5577 C C . GLY B 1 330 ? 12.406 16.219 -8.914 1 58.59 330 GLY B C 1
ATOM 5578 O O . GLY B 1 330 ? 11.492 15.391 -9.023 1 58.59 330 GLY B O 1
ATOM 5579 N N . SER B 1 331 ? 12.523 17.141 -9.781 1 55.09 331 SER B N 1
ATOM 5580 C CA . SER B 1 331 ? 11.82 17.203 -11.062 1 55.09 331 SER B CA 1
ATOM 5581 C C . SER B 1 331 ? 12.164 16 -11.938 1 55.09 331 SER B C 1
ATOM 5583 O O . SER B 1 331 ? 11.297 15.438 -12.602 1 55.09 331 SER B O 1
ATOM 5585 N N . SER B 1 332 ? 13.43 15.641 -12.008 1 54.19 332 SER B N 1
ATOM 5586 C CA . SER B 1 332 ? 13.844 14.531 -12.859 1 54.19 332 SER B CA 1
ATOM 5587 C C . SER B 1 332 ? 13.25 13.211 -12.375 1 54.19 332 SER B C 1
ATOM 5589 O O . SER B 1 332 ? 12.836 12.383 -13.188 1 54.19 332 SER B O 1
ATOM 5591 N N . ASP B 1 333 ? 13.188 13.172 -11.172 1 57.25 333 ASP B N 1
ATOM 5592 C CA . ASP B 1 333 ? 12.648 11.945 -10.594 1 57.25 333 ASP B CA 1
ATOM 5593 C C . ASP B 1 333 ? 11.141 11.844 -10.82 1 57.25 333 ASP B C 1
ATOM 5595 O O . ASP B 1 333 ? 10.617 10.75 -11.047 1 57.25 333 ASP B O 1
ATOM 5599 N N . LEU B 1 334 ? 10.633 12.953 -10.867 1 57.12 334 LEU B N 1
ATOM 5600 C CA . LEU B 1 334 ? 9.203 12.977 -11.156 1 57.12 334 LEU B CA 1
ATOM 5601 C C . LEU B 1 334 ? 8.93 12.469 -12.57 1 57.12 334 LEU B C 1
ATOM 5603 O O . LEU B 1 334 ? 7.961 11.742 -12.797 1 57.12 334 LEU B O 1
ATOM 5607 N N . ALA B 1 335 ? 9.82 12.914 -13.406 1 57.44 335 ALA B N 1
ATOM 5608 C CA . ALA B 1 335 ? 9.633 12.5 -14.789 1 57.44 335 ALA B CA 1
ATOM 5609 C C . ALA B 1 335 ? 9.789 10.992 -14.938 1 57.44 335 ALA B C 1
ATOM 5611 O O . ALA B 1 335 ? 9.016 10.344 -15.656 1 57.44 335 ALA B O 1
ATOM 5612 N N . LEU B 1 336 ? 10.781 10.516 -14.312 1 61.12 336 LEU B N 1
ATOM 5613 C CA . LEU B 1 336 ? 11.008 9.078 -14.391 1 61.12 336 LEU B CA 1
ATOM 5614 C C . LEU B 1 336 ? 9.852 8.305 -13.758 1 61.12 336 LEU B C 1
ATOM 5616 O O . LEU B 1 336 ? 9.414 7.289 -14.297 1 61.12 336 LEU B O 1
ATOM 5620 N N . CYS B 1 337 ? 9.398 8.844 -12.703 1 59.97 337 CYS B N 1
ATOM 5621 C CA . CYS B 1 337 ? 8.281 8.188 -12.031 1 59.97 337 CYS B CA 1
ATOM 5622 C C . CYS B 1 337 ? 7.027 8.211 -12.898 1 59.97 337 CYS B C 1
ATOM 5624 O O . CYS B 1 337 ? 6.305 7.211 -12.977 1 59.97 337 CYS B O 1
ATOM 5626 N N . THR B 1 338 ? 6.898 9.273 -13.492 1 57.06 338 THR B N 1
ATOM 5627 C CA . THR B 1 338 ? 5.734 9.391 -14.367 1 57.06 338 THR B CA 1
ATOM 5628 C C . THR B 1 338 ? 5.848 8.438 -15.555 1 57.06 338 THR B C 1
ATOM 5630 O O . THR B 1 338 ? 4.863 7.809 -15.945 1 57.06 338 THR B O 1
ATOM 5633 N N . LEU B 1 339 ? 7.004 8.398 -16.094 1 58.5 339 LEU B N 1
ATOM 5634 C CA . LEU B 1 339 ? 7.227 7.496 -17.219 1 58.5 339 LEU B CA 1
ATOM 5635 C C . LEU B 1 339 ? 6.965 6.047 -16.828 1 58.5 339 LEU B C 1
ATOM 5637 O O . LEU B 1 339 ? 6.324 5.301 -17.562 1 58.5 339 LEU B O 1
ATOM 5641 N N . LEU B 1 340 ? 7.41 5.707 -15.727 1 62.69 340 LEU B N 1
ATOM 5642 C CA . LEU B 1 340 ? 7.254 4.336 -15.258 1 62.69 340 LEU B CA 1
ATOM 5643 C C . LEU B 1 340 ? 5.793 4.023 -14.953 1 62.69 340 LEU B C 1
ATOM 5645 O O . LEU B 1 340 ? 5.359 2.877 -15.078 1 62.69 340 LEU B O 1
ATOM 5649 N N . GLU B 1 341 ? 5.078 5.031 -14.586 1 59.22 341 GLU B N 1
ATOM 5650 C CA . GLU B 1 341 ? 3.656 4.863 -14.297 1 59.22 341 GLU B CA 1
ATOM 5651 C C . GLU B 1 341 ? 2.854 4.66 -15.578 1 59.22 341 GLU B C 1
ATOM 5653 O O . GLU B 1 341 ? 1.773 4.062 -15.555 1 59.22 341 GLU B O 1
ATOM 5658 N N . LEU B 1 342 ? 3.436 5.082 -16.562 1 54.69 342 LEU B N 1
ATOM 5659 C CA . LEU B 1 342 ? 2.719 5.008 -17.828 1 54.69 342 LEU B CA 1
ATOM 5660 C C . LEU B 1 342 ? 3.031 3.707 -18.562 1 54.69 342 LEU B C 1
ATOM 5662 O O . LEU B 1 342 ? 2.273 3.281 -19.438 1 54.69 342 LEU B O 1
ATOM 5666 N N . LEU B 1 343 ? 4.047 3.096 -18.188 1 58.72 343 LEU B N 1
ATOM 5667 C CA . LEU B 1 343 ? 4.461 1.857 -18.828 1 58.72 343 LEU B CA 1
ATOM 5668 C C . LEU B 1 343 ? 3.686 0.667 -18.281 1 58.72 343 LEU B C 1
ATOM 5670 O O . LEU B 1 343 ? 3.309 0.656 -17.109 1 58.72 343 LEU B O 1
ATOM 5674 N N . PRO B 1 344 ? 3.391 -0.245 -19.203 1 60.62 344 PRO B N 1
ATOM 5675 C CA . PRO B 1 344 ? 2.781 -1.48 -18.703 1 60.62 344 PRO B CA 1
ATOM 5676 C C . PRO B 1 344 ? 3.633 -2.168 -17.625 1 60.62 344 PRO B C 1
ATOM 5678 O O . PRO B 1 344 ? 4.863 -2.137 -17.703 1 60.62 344 PRO B O 1
ATOM 5681 N N . MET B 1 345 ? 2.996 -2.705 -16.719 1 69.19 345 MET B N 1
ATOM 5682 C CA . MET B 1 345 ? 3.65 -3.307 -15.555 1 69.19 345 MET B CA 1
ATOM 5683 C C . MET B 1 345 ? 4.68 -4.348 -15.984 1 69.19 345 MET B C 1
ATOM 5685 O O . MET B 1 345 ? 5.723 -4.492 -15.352 1 69.19 345 MET B O 1
ATOM 5689 N N . GLU B 1 346 ? 4.391 -5.023 -17.062 1 70.19 346 GLU B N 1
ATOM 5690 C CA . GLU B 1 346 ? 5.297 -6.062 -17.531 1 70.19 346 GLU B CA 1
ATOM 5691 C C . GLU B 1 346 ? 6.629 -5.469 -17.984 1 70.19 346 GLU B C 1
ATOM 5693 O O . GLU B 1 346 ? 7.684 -6.074 -17.781 1 70.19 346 GLU B O 1
ATOM 5698 N N . LEU B 1 347 ? 6.52 -4.289 -18.609 1 68 347 LEU B N 1
ATOM 5699 C CA . LEU B 1 347 ? 7.738 -3.613 -19.047 1 68 347 LEU B CA 1
ATOM 5700 C C . LEU B 1 347 ? 8.508 -3.064 -17.844 1 68 347 LEU B C 1
ATOM 5702 O O . LEU B 1 347 ? 9.742 -3.096 -17.828 1 68 347 LEU B O 1
ATOM 5706 N N . VAL B 1 348 ? 7.77 -2.605 -16.938 1 73.75 348 VAL B N 1
ATOM 5707 C CA . VAL B 1 348 ? 8.398 -2.096 -15.719 1 73.75 348 VAL B CA 1
ATOM 5708 C C . VAL B 1 348 ? 9.109 -3.232 -14.992 1 73.75 348 VAL B C 1
ATOM 5710 O O . VAL B 1 348 ? 10.234 -3.066 -14.523 1 73.75 348 VAL B O 1
ATOM 5713 N N . ASP B 1 349 ? 8.422 -4.398 -14.898 1 77.25 349 ASP B N 1
ATOM 5714 C CA . ASP B 1 349 ? 9.023 -5.562 -14.258 1 77.25 349 ASP B CA 1
ATOM 5715 C C . ASP B 1 349 ? 10.32 -5.961 -14.953 1 77.25 349 ASP B C 1
ATOM 5717 O O . ASP B 1 349 ? 11.328 -6.23 -14.297 1 77.25 349 ASP B O 1
ATOM 5721 N N . SER B 1 350 ? 10.242 -6.004 -16.281 1 74.88 350 SER B N 1
ATOM 5722 C CA . SER B 1 350 ? 11.43 -6.375 -17.031 1 74.88 350 SER B CA 1
ATOM 5723 C C . SER B 1 350 ? 12.57 -5.391 -16.812 1 74.88 350 SER B C 1
ATOM 5725 O O . SER B 1 350 ? 13.734 -5.789 -16.719 1 74.88 350 SER B O 1
ATOM 5727 N N . PHE B 1 351 ? 12.203 -4.133 -16.766 1 76.31 351 PHE B N 1
ATOM 5728 C CA . PHE B 1 351 ? 13.195 -3.092 -16.531 1 76.31 351 PHE B CA 1
ATOM 5729 C C . PHE B 1 351 ? 13.867 -3.27 -15.18 1 76.31 351 PHE B C 1
ATOM 5731 O O . PHE B 1 351 ? 15.094 -3.279 -15.086 1 76.31 351 PHE B O 1
ATOM 5738 N N . PHE B 1 352 ? 13.156 -3.545 -14.164 1 76.81 352 PHE B N 1
ATOM 5739 C CA . PHE B 1 352 ? 13.703 -3.654 -12.812 1 76.81 352 PHE B CA 1
ATOM 5740 C C . PHE B 1 352 ? 14.438 -4.977 -12.633 1 76.81 352 PHE B C 1
ATOM 5742 O O . PHE B 1 352 ? 15.453 -5.039 -11.938 1 76.81 352 PHE B O 1
ATOM 5749 N N . VAL B 1 353 ? 13.914 -6.062 -13.172 1 77.25 353 VAL B N 1
ATOM 5750 C CA . VAL B 1 353 ? 14.578 -7.359 -13.086 1 77.25 353 VAL B CA 1
ATOM 5751 C C . VAL B 1 353 ? 15.938 -7.293 -13.789 1 77.25 353 VAL B C 1
ATOM 5753 O O . VAL B 1 353 ? 16.938 -7.805 -13.281 1 77.25 353 VAL B O 1
ATOM 5756 N N . SER B 1 354 ? 15.914 -6.605 -14.914 1 76.12 354 SER B N 1
ATOM 5757 C CA . SER B 1 354 ? 17.156 -6.496 -15.672 1 76.12 354 SER B CA 1
ATOM 5758 C C . SER B 1 354 ? 18.172 -5.633 -14.93 1 76.12 354 SER B C 1
ATOM 5760 O O . SER B 1 354 ? 19.391 -5.883 -15.008 1 76.12 354 SER B O 1
ATOM 5762 N N . LEU B 1 355 ? 17.734 -4.738 -14.219 1 73.38 355 LEU B N 1
ATOM 5763 C CA . LEU B 1 355 ? 18.625 -3.795 -13.555 1 73.38 355 LEU B CA 1
ATOM 5764 C C . LEU B 1 355 ? 19.125 -4.363 -12.234 1 73.38 355 LEU B C 1
ATOM 5766 O O . LEU B 1 355 ? 20.281 -4.145 -11.852 1 73.38 355 LEU B O 1
ATOM 5770 N N . PHE B 1 356 ? 18.297 -5.125 -11.547 1 73.75 356 PHE B N 1
ATOM 5771 C CA . PHE B 1 356 ? 18.656 -5.402 -10.156 1 73.75 356 PHE B CA 1
ATOM 5772 C C . PHE B 1 356 ? 18.859 -6.895 -9.938 1 73.75 356 PHE B C 1
ATOM 5774 O O . PHE B 1 356 ? 19.438 -7.309 -8.938 1 73.75 356 PHE B O 1
ATOM 5781 N N . GLN B 1 357 ? 18.281 -7.66 -10.727 1 75.75 357 GLN B N 1
ATOM 5782 C CA . GLN B 1 357 ? 18.469 -9.094 -10.531 1 75.75 357 GLN B CA 1
ATOM 5783 C C . GLN B 1 357 ? 19.766 -9.578 -11.164 1 75.75 357 GLN B C 1
ATOM 5785 O O . GLN B 1 357 ? 20.016 -9.344 -12.344 1 75.75 357 GLN B O 1
ATOM 5790 N N . PRO B 1 358 ? 20.609 -10.164 -10.258 1 73.38 358 PRO B N 1
ATOM 5791 C CA . PRO B 1 358 ? 21.859 -10.703 -10.812 1 73.38 358 PRO B CA 1
ATOM 5792 C C . PRO B 1 358 ? 21.609 -11.742 -11.906 1 73.38 358 PRO B C 1
ATOM 5794 O O . PRO B 1 358 ? 20.656 -12.531 -11.812 1 73.38 358 PRO B O 1
ATOM 5797 N N . ARG B 1 359 ? 22.172 -11.688 -13.07 1 64.56 359 ARG B N 1
ATOM 5798 C CA . ARG B 1 359 ? 22.031 -12.594 -14.211 1 64.56 359 ARG B CA 1
ATOM 5799 C C . ARG B 1 359 ? 22.75 -13.922 -13.945 1 64.56 359 ARG B C 1
ATOM 5801 O O . ARG B 1 359 ? 22.859 -14.758 -14.844 1 64.56 359 ARG B O 1
ATOM 5808 N N . SER B 1 360 ? 23.141 -14.227 -12.789 1 58.47 360 SER B N 1
ATOM 5809 C CA . SER B 1 360 ? 23.938 -15.445 -12.641 1 58.47 360 SER B CA 1
ATOM 5810 C C . SER B 1 360 ? 23.125 -16.688 -12.961 1 58.47 360 SER B C 1
ATOM 5812 O O . SER B 1 360 ? 21.906 -16.703 -12.766 1 58.47 360 SER B O 1
ATOM 5814 N N . LYS B 1 361 ? 23.688 -17.625 -13.781 1 50.97 361 LYS B N 1
ATOM 5815 C CA . LYS B 1 361 ? 23.172 -18.938 -14.133 1 50.97 361 LYS B CA 1
ATOM 5816 C C . LYS B 1 361 ? 22.656 -19.672 -12.898 1 50.97 361 LYS B C 1
ATOM 5818 O O . LYS B 1 361 ? 23.406 -19.891 -11.938 1 50.97 361 LYS B O 1
ATOM 5823 N N . PHE B 1 362 ? 21.469 -19.406 -12.43 1 52.25 362 PHE B N 1
ATOM 5824 C CA . PHE B 1 362 ? 20.906 -20.219 -11.367 1 52.25 362 PHE B CA 1
ATOM 5825 C C . PHE B 1 362 ? 21.078 -21.703 -11.68 1 52.25 362 PHE B C 1
ATOM 5827 O O . PHE B 1 362 ? 20.875 -22.141 -12.812 1 52.25 362 PHE B O 1
ATOM 5834 N N . LYS B 1 363 ? 21.969 -22.547 -11.117 1 44.09 363 LYS B N 1
ATOM 5835 C CA . LYS B 1 363 ? 22.094 -24 -11.227 1 44.09 363 LYS B CA 1
ATOM 5836 C C . LYS B 1 363 ? 20.734 -24.688 -11.039 1 44.09 363 LYS B C 1
ATOM 5838 O O . LYS B 1 363 ? 20.156 -24.641 -9.953 1 44.09 363 LYS B O 1
ATOM 5843 N N . THR B 1 364 ? 19.828 -24.531 -11.883 1 39.78 364 THR B N 1
ATOM 5844 C CA . THR B 1 364 ? 18.75 -25.516 -11.781 1 39.78 364 THR B CA 1
ATOM 5845 C C . THR B 1 364 ? 19.328 -26.906 -11.523 1 39.78 364 THR B C 1
ATOM 5847 O O . THR B 1 364 ? 19.938 -27.5 -12.406 1 39.78 364 THR B O 1
ATOM 5850 N N . THR B 1 365 ? 20 -27.266 -10.586 1 34.06 365 THR B N 1
ATOM 5851 C CA . THR B 1 365 ? 20.094 -28.703 -10.375 1 34.06 365 THR B CA 1
ATOM 5852 C C . THR B 1 365 ? 18.75 -29.375 -10.594 1 34.06 365 THR B C 1
ATOM 5854 O O . THR B 1 365 ? 17.891 -29.344 -9.703 1 34.06 365 THR B O 1
ATOM 5857 N N . LEU B 1 366 ? 18.094 -29.203 -11.711 1 32.84 366 LEU B N 1
ATOM 5858 C CA . LEU B 1 366 ? 17.094 -30.172 -12.117 1 32.84 366 LEU B CA 1
ATOM 5859 C C . LEU B 1 366 ? 17.578 -31.609 -11.891 1 32.84 366 LEU B C 1
ATOM 5861 O O . LEU B 1 366 ? 18.547 -32.031 -12.5 1 32.84 366 LEU B O 1
ATOM 5865 N N . SER B 1 367 ? 17.578 -32.312 -10.859 1 30.75 367 SER B N 1
ATOM 5866 C CA . SER B 1 367 ? 17.5 -33.75 -10.977 1 30.75 367 SER B CA 1
ATOM 5867 C C . SER B 1 367 ? 16.719 -34.188 -12.219 1 30.75 367 SER B C 1
ATOM 5869 O O . SER B 1 367 ? 15.758 -33.5 -12.594 1 30.75 367 SER B O 1
ATOM 5871 N N . THR B 1 368 ? 17.281 -35.031 -13.211 1 28.64 368 THR B N 1
ATOM 5872 C CA . THR B 1 368 ? 16.859 -35.781 -14.383 1 28.64 368 THR B CA 1
ATOM 5873 C C . THR B 1 368 ? 15.445 -36.344 -14.188 1 28.64 368 THR B C 1
ATOM 5875 O O . THR B 1 368 ? 15.258 -37.344 -13.469 1 28.64 368 THR B O 1
ATOM 5878 N N . ILE B 1 369 ? 14.422 -35.781 -13.875 1 28.7 369 ILE B N 1
ATOM 5879 C CA . ILE B 1 369 ? 13.227 -36.531 -14.25 1 28.7 369 ILE B CA 1
ATOM 5880 C C . ILE B 1 369 ? 13.359 -37.031 -15.688 1 28.7 369 ILE B C 1
ATOM 5882 O O . ILE B 1 369 ? 13.57 -36.219 -16.609 1 28.7 369 ILE B O 1
ATOM 5886 N N . THR B 1 370 ? 13.648 -38.344 -15.867 1 27.78 370 THR B N 1
ATOM 5887 C CA . THR B 1 370 ? 13.633 -39.25 -17.031 1 27.78 370 THR B CA 1
ATOM 5888 C C . THR B 1 370 ? 12.555 -38.812 -18.016 1 27.78 370 THR B C 1
ATOM 5890 O O . THR B 1 370 ? 11.461 -38.406 -17.609 1 27.78 370 THR B O 1
ATOM 5893 N N . ALA B 1 371 ? 12.891 -38.625 -19.266 1 29.16 371 ALA B N 1
ATOM 5894 C CA . ALA B 1 371 ? 12.25 -38.344 -20.547 1 29.16 371 ALA B CA 1
ATOM 5895 C C . ALA B 1 371 ? 10.977 -39.156 -20.719 1 29.16 371 ALA B C 1
ATOM 5897 O O . ALA B 1 371 ? 10.945 -40.344 -20.406 1 29.16 371 ALA B O 1
ATOM 5898 N N . PRO B 1 372 ? 9.75 -38.688 -20.594 1 27.83 372 PRO B N 1
ATOM 5899 C CA . PRO B 1 372 ? 8.812 -39.719 -21.062 1 27.83 372 PRO B CA 1
ATOM 5900 C C . PRO B 1 372 ? 9.266 -40.375 -22.359 1 27.83 372 PRO B C 1
ATOM 5902 O O . PRO B 1 372 ? 10.008 -39.75 -23.141 1 27.83 372 PRO B O 1
ATOM 5905 N N . MET B 1 373 ? 9.367 -41.688 -22.406 1 24.67 373 MET B N 1
ATOM 5906 C CA . MET B 1 373 ? 9.578 -42.625 -23.5 1 24.67 373 MET B CA 1
ATOM 5907 C C . MET B 1 373 ? 8.82 -42.188 -24.75 1 24.67 373 MET B C 1
ATOM 5909 O O . MET B 1 373 ? 7.742 -41.594 -24.656 1 24.67 373 MET B O 1
ATOM 5913 N N . SER B 1 374 ? 9.5 -41.938 -25.828 1 26.2 374 SER B N 1
ATOM 5914 C CA . SER B 1 374 ? 9.125 -41.656 -27.219 1 26.2 374 SER B CA 1
ATOM 5915 C C . SER B 1 374 ? 7.906 -42.469 -27.625 1 26.2 374 SER B C 1
ATOM 5917 O O . SER B 1 374 ? 7.855 -43.656 -27.406 1 26.2 374 SER B O 1
ATOM 5919 N N . ILE B 1 375 ? 6.723 -41.875 -27.625 1 25.89 375 ILE B N 1
ATOM 5920 C CA . ILE B 1 375 ? 5.613 -42.625 -28.203 1 25.89 375 ILE B CA 1
ATOM 5921 C C . ILE B 1 375 ? 6.031 -43.219 -29.547 1 25.89 375 ILE B C 1
ATOM 5923 O O . ILE B 1 375 ? 5.258 -43.938 -30.188 1 25.89 375 ILE B O 1
ATOM 5927 N N . LYS B 1 376 ? 7.199 -42.906 -30.25 1 30.28 376 LYS B N 1
ATOM 5928 C CA . LYS B 1 376 ? 7.406 -43.594 -31.516 1 30.28 376 LYS B CA 1
ATOM 5929 C C . LYS B 1 376 ? 7.613 -45.094 -31.297 1 30.28 376 LYS B C 1
ATOM 5931 O O . LYS B 1 376 ? 7.348 -45.906 -32.188 1 30.28 376 LYS B O 1
ATOM 5936 N N . ASP B 1 377 ? 8.312 -45.5 -30.203 1 26.59 377 ASP B N 1
ATOM 5937 C CA . ASP B 1 377 ? 8.695 -46.906 -30.375 1 26.59 377 ASP B CA 1
ATOM 5938 C C . ASP B 1 377 ? 7.488 -47.844 -30.219 1 26.59 377 ASP B C 1
ATOM 5940 O O . ASP B 1 377 ? 7.629 -49.062 -30.219 1 26.59 377 ASP B O 1
ATOM 5944 N N . THR B 1 378 ? 6.383 -47.344 -29.719 1 24.22 378 THR B N 1
ATOM 5945 C CA . THR B 1 378 ? 5.406 -48.406 -29.938 1 24.22 378 THR B CA 1
ATOM 5946 C C . THR B 1 378 ? 4.836 -48.344 -31.344 1 24.22 378 THR B C 1
ATOM 5948 O O . THR B 1 378 ? 3.918 -49.094 -31.688 1 24.22 378 THR B O 1
ATOM 5951 N N . LEU B 1 379 ? 5.492 -47.438 -32.312 1 19.92 379 LEU B N 1
ATOM 5952 C CA . LEU B 1 379 ? 5.383 -48.031 -33.656 1 19.92 379 LEU B CA 1
ATOM 5953 C C . LEU B 1 379 ? 6.629 -48.844 -34 1 19.92 379 LEU B C 1
ATOM 5955 O O . LEU B 1 379 ? 7.75 -48.406 -33.688 1 19.92 379 LEU B O 1
#

Nearest PDB structures (foldseek):
  6vsp-assembly1_B  TM=7.470E-01  e=2.140E-14  Serratia marcescens
  4za2-assembly1_B  TM=8.006E-01  e=9.002E-12  Pectobacterium carotovorum subsp. carotovorum
  6drr-assembly1_B  TM=7.135E-01  e=1.378E-12  Campylobacter jejuni
  3lqf-assembly1_B  TM=7.139E-01  e=3.734E-12  Cereibacter sphaeroides
  4z9y-assembly1_D  TM=7.235E-01  e=1.618E-11  Pectobacterium carotovorum subsp. carotovorum